Protein AF-0000000084544967 (afdb_homodimer)

Radius of gyration: 24.54 Å; Cα contacts (8 Å, |Δi|>4): 1211; chains: 2; bounding box: 59×68×52 Å

Organism: NCBI:txid1582439

InterPro domains:
  IPR004666 Ribosomal bS6 modification enzyme RimK/Lysine biosynthesis enzyme LysX [TIGR00768] (3-278)
  IPR011761 ATP-grasp fold [PS50975] (95-284)
  IPR011870 Lysine biosynthesis enzyme LysX [TIGR02144] (5-285)
  IPR013651 ATP-grasp fold, RimK-type [PF08443] (90-277)
  IPR013815 ATP-grasp fold, subdomain 1 [G3DSA:3.30.1490.20] (106-174)
  IPR016185 Pre-ATP-grasp domain superfamily [SSF52440] (3-90)
  IPR054562 LysX/ArgX, preATP-grasp domain [PF22626] (4-87)

Nearest PDB structures (foldseek):
  3vpd-assembly1_A-2  TM=9.657E-01  e=1.044E-31  Thermus thermophilus
  3vpd-assembly1_B-2  TM=9.665E-01  e=3.217E-30  Thermus thermophilus
  3vpc-assembly1_C  TM=9.449E-01  e=9.563E-28  Sulfurisphaera tokodaii
  1uc9-assembly1_A  TM=9.387E-01  e=1.014E-27  Thermus thermophilus
  1uc9-assembly1_B  TM=9.441E-01  e=1.921E-27  Thermus thermophilus

Foldseek 3Di:
DFEEEEEEQDDDPLSVLLQVLCVVVPYHYHYHHLVPDDDDLPDAPVVDCRTQEYEQFYPDLVSSLVVLVRCVSNVHHYAPHNLLSVQQQFLVSLVVLCVVLPQFAFDKDKDQALVVVLVVCVVVDDWWWKDQRGDDPCPPTDIDGDSVSSVVSRVVLVVVPDNSSRITIITHDFDAAQWKKKFKDAQLFTQFMWIFGHPPDPDRGPVPPDQTHTDDQDPVNRVSSSSSCVSSPHHIKIWIWTQGPPPGIHTNHIGRNDDCVRVCVPGPDNVSSSNSVSRVVVSVD/DFEEEEEEQDDDPLSVLLCVLCVVVPYHYHYHHLVPDDDDLPDAPVVDCRTQEYEQFYPDLVSSLVVLVRCVSNVHHYAPHNLLSVQQQFLVSLVVLCVVLPQFAFDKDKDQALVVVLVVCVVVDDWWWKDQRGDDPCPPTDIDGDSVSSVVLRVVLVVVPDNSSRITIITHDFDAAQWKKKFKDAQLFTQFMWIFGDPPDPDRGCVPPDQTHGDDQDPVNRVSSSSSCVSSPHHIKIWIWTQGPPPGIHTNHIGRNDDCVRGCVPGPDNVSSSNSVSRVVVSVD

Sequence (570 aa):
MSKVCIVFDRLRAEEKMLQKEASELGHDAVMLDAKITQVNTDSKKEDFDFGDVVLERCVSYFRGLHFTASLEFMDIPVLNKFDVASICGNKMFMTLLLKKNGVPTPKTYFSFTSDSAAENLEKVGYPLVIKPVIGSWGRGVMPIKDRDTMDAVSEIRDITDSPHDRIYYLQELVERPPRDIRVITIGDEPVAAMYRKSSGGFKTNIALGADPELCEITKEMEAMAAKASKAMGGGILGIDIMEDEKRGLVVHEVNNTVEFKGLSRVAQRNIPKEMVEFALNYVRKMSKVCIVFDRLRAEEKMLQKEASELGHDAVMLDAKITQVNTDSKKEDFDFGDVVLERCVSYFRGLHFTASLEFMDIPVLNKFDVASICGNKMFMTLLLKKNGVPTPKTYFSFTSDSAAENLEKVGYPLVIKPVIGSWGRGVMPIKDRDTMDAVSEIRDITDSPHDRIYYLQELVERPPRDIRVITIGDEPVAAMYRKSSGGFKTNIALGADPELCEITKEMEAMAAKASKAMGGGILGIDIMEDEKRGLVVHEVNNTVEFKGLSRVAQRNIPKEMVEFALNYVRK

Secondary structure (DSSP, 8-state):
--EEEEEESS--HHHHHHHHHHHHTT-EEEEEEGGG-EEETT--GGGS---SEEEE--SSHHHHHHHHHHHHHTT--EES-HHHHHHHTSHHHHHHHHHHTT-----EEEESSHHHHHHHHHHH-S-EEEE-SS-STTTT-EEE-SHHHHHHHHHHHHHH--GGGGSEEEEEPP---SEEEEEEEETTEEEEEEEEE-SSSS---GGG-PPPEE----HHHHHHHHHHHHHHT-SEEEEEEEEETTTEEEEEEEESS---HHHHTT-SS-HHHHHHHHHHHHHH-/--EEEEEESS--HHHHHHHHHHHHTT-EEEEEEGGG-EEETT--GGGS---SEEEE--SSHHHHHHHHHHHHHTT--EES-HHHHHHHTSHHHHHHHHHHTT-----EEEESSHHHHHHHHHHH-S-EEEE-SS-STTTT-EEE-SHHHHHHHHHHHHHH--GGGGSEEEEEPP---SEEEEEEEETTEEEEEEEEE-SSSS---GGG-PPPEE----HHHHHHHHHHHHHHT-SEEEEEEEEETTTEEEEEEEESS---HHHHTT-SS-HHHHHHHHHHHHHH-

pLDDT: mean 94.33, std 8.46, range [48.66, 98.94]

Structure (mmCIF, N/CA/C/O backbone):
data_AF-0000000084544967-model_v1
#
loop_
_entity.id
_entity.type
_entity.pdbx_description
1 polymer 'Lysine biosynthesis enzyme LysX'
#
loop_
_atom_site.group_PDB
_atom_site.id
_atom_site.type_symbol
_atom_site.label_atom_id
_atom_site.label_alt_id
_atom_site.label_comp_id
_atom_site.label_asym_id
_atom_site.label_entity_id
_atom_site.label_seq_id
_atom_site.pdbx_PDB_ins_code
_atom_site.Cartn_x
_atom_site.Cartn_y
_atom_site.Cartn_z
_atom_site.occupancy
_atom_site.B_iso_or_equiv
_atom_site.auth_seq_id
_atom_site.auth_comp_id
_atom_site.auth_asym_id
_atom_site.auth_atom_id
_atom_site.pdbx_PDB_model_num
ATOM 1 N N . MET A 1 1 ? -30.953 18.312 -3.35 1 85.62 1 MET A N 1
ATOM 2 C CA . MET A 1 1 ? -30.406 17.906 -2.061 1 85.62 1 MET A CA 1
ATOM 3 C C . MET A 1 1 ? -29.453 16.734 -2.23 1 85.62 1 MET A C 1
ATOM 5 O O . MET A 1 1 ? -29.812 15.703 -2.812 1 85.62 1 MET A O 1
ATOM 9 N N . SER A 1 2 ? -28.109 17.016 -1.85 1 93.25 2 SER A N 1
ATOM 10 C CA . SER A 1 2 ? -27.109 15.953 -1.965 1 93.25 2 SER A CA 1
ATOM 11 C C . SER A 1 2 ? -26.906 15.25 -0.629 1 93.25 2 SER A C 1
ATOM 13 O O . SER A 1 2 ? -27.391 15.711 0.405 1 93.25 2 SER A O 1
ATOM 15 N N . LYS A 1 3 ? -26.5 14.148 -0.665 1 96.5 3 LYS A N 1
ATOM 16 C CA . LYS A 1 3 ? -26.25 13.359 0.536 1 96.5 3 LYS A CA 1
ATOM 17 C C . LYS A 1 3 ? -24.766 13.031 0.67 1 96.5 3 LYS A C 1
ATOM 19 O O . LYS A 1 3 ? -24.156 12.477 -0.247 1 96.5 3 LYS A O 1
ATOM 24 N N . VAL A 1 4 ? -24.125 13.438 1.816 1 98.19 4 VAL A N 1
ATOM 25 C CA . VAL A 1 4 ? -22.719 13.164 2.115 1 98.19 4 VAL A CA 1
ATOM 26 C C . VAL A 1 4 ? -22.625 12.094 3.195 1 98.19 4 VAL A C 1
ATOM 28 O O . VAL A 1 4 ? -23.359 12.133 4.188 1 98.19 4 VAL A O 1
ATOM 31 N N . CYS A 1 5 ? -21.766 11.141 2.967 1 98.62 5 CYS A N 1
ATOM 32 C CA . CYS A 1 5 ? -21.531 10.109 3.971 1 98.62 5 CYS A CA 1
ATOM 33 C C . CYS A 1 5 ? -20.172 10.305 4.637 1 98.62 5 CYS A C 1
ATOM 35 O O . CYS A 1 5 ? -19.156 10.445 3.957 1 98.62 5 CYS A O 1
ATOM 37 N N . ILE A 1 6 ? -20.172 10.383 5.91 1 98.81 6 ILE A N 1
ATOM 38 C CA . ILE A 1 6 ? -18.938 10.461 6.699 1 98.81 6 ILE A CA 1
ATOM 39 C C . ILE A 1 6 ? -18.625 9.086 7.277 1 98.81 6 ILE A C 1
ATOM 41 O O . ILE A 1 6 ? -19.344 8.586 8.141 1 98.81 6 ILE A O 1
ATOM 45 N N . VAL A 1 7 ? -17.578 8.477 6.77 1 98.75 7 VAL A N 1
ATOM 46 C CA . VAL A 1 7 ? -17.156 7.164 7.246 1 98.75 7 VAL A CA 1
ATOM 47 C C . VAL A 1 7 ? -16.078 7.324 8.32 1 98.75 7 VAL A C 1
ATOM 49 O O . VAL A 1 7 ? -15.062 7.984 8.102 1 98.75 7 VAL A O 1
ATOM 52 N N . PHE A 1 8 ? -16.328 6.75 9.453 1 98.5 8 PHE A N 1
ATOM 53 C CA . PHE A 1 8 ? -15.422 6.891 10.586 1 98.5 8 PHE A CA 1
ATOM 54 C C . PHE A 1 8 ? -15.18 5.543 11.258 1 98.5 8 PHE A C 1
ATOM 56 O O . PHE A 1 8 ? -15.852 4.559 10.945 1 98.5 8 PHE A O 1
ATOM 63 N N . ASP A 1 9 ? -14.125 5.395 12.086 1 97.44 9 ASP A N 1
ATOM 64 C CA . ASP A 1 9 ? -13.977 4.242 12.969 1 97.44 9 ASP A CA 1
ATOM 65 C C . ASP A 1 9 ? -13.883 4.68 14.43 1 97.44 9 ASP A C 1
ATOM 67 O O . ASP A 1 9 ? -13.891 3.844 15.336 1 97.44 9 ASP A O 1
ATOM 71 N N . ARG A 1 10 ? -13.727 5.949 14.586 1 96.44 10 ARG A N 1
ATOM 72 C CA . ARG A 1 10 ? -13.852 6.648 15.859 1 96.44 10 ARG A CA 1
ATOM 73 C C . ARG A 1 10 ? -14.547 7.992 15.672 1 96.44 10 ARG A C 1
ATOM 75 O O . ARG A 1 10 ? -14.062 8.852 14.938 1 96.44 10 ARG A O 1
ATOM 82 N N . LEU A 1 11 ? -15.609 8.125 16.312 1 97 11 LEU A N 1
ATOM 83 C CA . LEU A 1 11 ? -16.359 9.367 16.156 1 97 11 LEU A CA 1
ATOM 84 C C . LEU A 1 11 ? -15.734 10.477 17 1 97 11 LEU A C 1
ATOM 86 O O . LEU A 1 11 ? -15.805 10.438 18.234 1 97 11 LEU A O 1
ATOM 90 N N . ARG A 1 12 ? -15.188 11.469 16.391 1 96.38 12 ARG A N 1
ATOM 91 C CA . ARG A 1 12 ? -14.555 12.617 17.031 1 96.38 12 ARG A CA 1
ATOM 92 C C . ARG A 1 12 ? -15.344 13.898 16.766 1 96.38 12 ARG A C 1
ATOM 94 O O . ARG A 1 12 ? -16.359 13.867 16.062 1 96.38 12 ARG A O 1
ATOM 101 N N . ALA A 1 13 ? -14.875 14.945 17.359 1 96.69 13 ALA A N 1
ATOM 102 C CA . ALA A 1 13 ? -15.492 16.25 17.156 1 96.69 13 ALA A CA 1
ATOM 103 C C . ALA A 1 13 ? -15.469 16.656 15.688 1 96.69 13 ALA A C 1
ATOM 105 O O . ALA A 1 13 ? -16.406 17.281 15.195 1 96.69 13 ALA A O 1
ATOM 106 N N . GLU A 1 14 ? -14.492 16.234 14.992 1 97.81 14 GLU A N 1
ATOM 107 C CA . GLU A 1 14 ? -14.312 16.609 13.586 1 97.81 14 GLU A CA 1
ATOM 108 C C . GLU A 1 14 ? -15.422 16.016 12.719 1 97.81 14 GLU A C 1
ATOM 110 O O . GLU A 1 14 ? -15.992 16.719 11.875 1 97.81 14 GLU A O 1
ATOM 115 N N . GLU A 1 15 ? -15.711 14.781 12.922 1 98.44 15 GLU A N 1
ATOM 116 C CA . GLU A 1 15 ? -16.766 14.141 12.133 1 98.44 15 GLU A CA 1
ATOM 117 C C . GLU A 1 15 ? -18.125 14.758 12.438 1 98.44 15 GLU A C 1
ATOM 119 O O . GLU A 1 15 ? -18.953 14.898 11.539 1 98.44 15 GLU A O 1
ATOM 124 N N . LYS A 1 16 ? -18.312 15.141 13.711 1 98.31 16 LYS A N 1
ATOM 125 C CA . LYS A 1 16 ? -19.562 15.812 14.086 1 98.31 16 LYS A CA 1
ATOM 126 C C . LYS A 1 16 ? -19.656 17.188 13.43 1 98.31 16 LYS A C 1
ATOM 128 O O . LYS A 1 16 ? -20.75 17.609 13.023 1 98.31 16 LYS A O 1
ATOM 133 N N . MET A 1 17 ? -18.578 17.875 13.344 1 98.5 17 MET A N 1
ATOM 134 C CA . MET A 1 17 ? -18.547 19.172 12.672 1 98.5 17 MET A CA 1
ATOM 135 C C . MET A 1 17 ? -18.922 19.031 11.203 1 98.5 17 MET A C 1
ATOM 137 O O . MET A 1 17 ? -19.656 19.859 10.664 1 98.5 17 MET A O 1
ATOM 141 N N . LEU A 1 18 ? -18.406 18.016 10.555 1 98.75 18 LEU A N 1
ATOM 142 C CA . LEU A 1 18 ? -18.703 17.766 9.148 1 98.75 18 LEU A CA 1
ATOM 143 C C . LEU A 1 18 ? -20.188 17.484 8.961 1 98.75 18 LEU A C 1
ATOM 145 O O . LEU A 1 18 ? -20.812 18.016 8.039 1 98.75 18 LEU A O 1
ATOM 149 N N . GLN A 1 19 ? -20.719 16.656 9.828 1 98.56 19 GLN A N 1
ATOM 150 C CA . GLN A 1 19 ? -22.141 16.344 9.781 1 98.56 19 GLN A CA 1
ATOM 151 C C . GLN A 1 19 ? -22.984 17.609 9.938 1 98.56 19 GLN A C 1
ATOM 153 O O . GLN A 1 19 ? -23.922 17.844 9.172 1 98.56 19 GLN A O 1
ATOM 158 N N . LYS A 1 20 ? -22.672 18.391 10.906 1 98.25 20 LYS A N 1
ATOM 159 C CA . LYS A 1 20 ? -23.391 19.625 11.18 1 98.25 20 LYS A CA 1
ATOM 160 C C . LYS A 1 20 ? -23.344 20.578 9.984 1 98.25 20 LYS A C 1
ATOM 162 O O . LYS A 1 20 ? -24.375 21.125 9.594 1 98.25 20 LYS A O 1
ATOM 167 N N . GLU A 1 21 ? -22.156 20.766 9.398 1 98.31 21 GLU A N 1
ATOM 168 C CA . GLU A 1 21 ? -22 21.672 8.281 1 98.31 21 GLU A CA 1
ATOM 169 C C . GLU A 1 21 ? -22.781 21.188 7.059 1 98.31 21 GLU A C 1
ATOM 171 O O . GLU A 1 21 ? -23.328 22 6.305 1 98.31 21 GLU A O 1
ATOM 176 N N . ALA A 1 22 ? -22.797 19.891 6.859 1 98.25 22 ALA A N 1
ATOM 177 C CA . ALA A 1 22 ? -23.594 19.344 5.758 1 98.25 22 ALA A CA 1
ATOM 178 C C . ALA A 1 22 ? -25.062 19.703 5.918 1 98.25 22 ALA A C 1
ATOM 180 O O . ALA A 1 22 ? -25.703 20.172 4.969 1 98.25 22 ALA A O 1
ATOM 181 N N . SER A 1 23 ? -25.562 19.547 7.121 1 97.25 23 SER A N 1
ATOM 182 C CA . SER A 1 23 ? -26.969 19.875 7.418 1 97.25 23 SER A CA 1
ATOM 183 C C . SER A 1 23 ? -27.234 21.359 7.254 1 97.25 23 SER A C 1
ATOM 185 O O . SER A 1 23 ? -28.25 21.75 6.676 1 97.25 23 SER A O 1
ATOM 187 N N . GLU A 1 24 ? -26.375 22.141 7.715 1 97.56 24 GLU A N 1
ATOM 188 C CA . GLU A 1 24 ? -26.531 23.594 7.641 1 97.56 24 GLU A CA 1
ATOM 189 C C . GLU A 1 24 ? -26.547 24.078 6.191 1 97.56 24 GLU A C 1
ATOM 191 O O . GLU A 1 24 ? -27.203 25.062 5.863 1 97.56 24 GLU A O 1
ATOM 196 N N . LEU A 1 25 ? -25.859 23.391 5.344 1 97.31 25 LEU A N 1
ATOM 197 C CA . LEU A 1 25 ? -25.812 23.719 3.922 1 97.31 25 LEU A CA 1
ATOM 198 C C . LEU A 1 25 ? -27.047 23.172 3.199 1 97.31 25 LEU A C 1
ATOM 200 O O . LEU A 1 25 ? -27.188 23.359 1.989 1 97.31 25 LEU A O 1
ATOM 204 N N . GLY A 1 26 ? -27.891 22.422 3.971 1 96.88 26 GLY A N 1
ATOM 205 C CA . GLY A 1 26 ? -29.141 21.938 3.412 1 96.88 26 GLY A CA 1
ATOM 206 C C . GLY A 1 26 ? -29 20.562 2.785 1 96.88 26 GLY A C 1
ATOM 207 O O . GLY A 1 26 ? -29.828 20.172 1.96 1 96.88 26 GLY A O 1
ATOM 208 N N . HIS A 1 27 ? -27.969 19.875 3.119 1 97.56 27 HIS A N 1
ATOM 209 C CA . HIS A 1 27 ? -27.75 18.531 2.572 1 97.56 27 HIS A CA 1
ATOM 210 C C . HIS A 1 27 ? -27.969 17.469 3.637 1 97.56 27 HIS A C 1
ATOM 212 O O . HIS A 1 27 ? -27.984 17.766 4.832 1 97.56 27 HIS A O 1
ATOM 218 N N . ASP A 1 28 ? -28.203 16.266 3.184 1 96.69 28 ASP A N 1
ATOM 219 C CA . ASP A 1 28 ? -28.266 15.133 4.102 1 96.69 28 ASP A CA 1
ATOM 220 C C . ASP A 1 28 ? -26.875 14.602 4.434 1 96.69 28 ASP A C 1
ATOM 222 O O . ASP A 1 28 ? -25.984 14.633 3.59 1 96.69 28 ASP A O 1
ATOM 226 N N . ALA A 1 29 ? -26.719 14.234 5.648 1 97.06 29 ALA A N 1
ATOM 227 C CA . ALA A 1 29 ? -25.469 13.625 6.09 1 97.06 29 ALA A CA 1
ATOM 228 C C . ALA A 1 29 ? -25.719 12.266 6.742 1 97.06 29 ALA A C 1
ATOM 230 O O . ALA A 1 29 ? -26.656 12.117 7.527 1 97.06 29 ALA A O 1
ATOM 231 N N . VAL A 1 30 ? -24.938 11.312 6.379 1 96.81 30 VAL A N 1
ATOM 232 C CA . VAL A 1 30 ? -24.984 9.984 6.984 1 96.81 30 VAL A CA 1
ATOM 233 C C . VAL A 1 30 ? -23.672 9.688 7.684 1 96.81 30 VAL A C 1
ATOM 235 O O . VAL A 1 30 ? -22.594 9.992 7.156 1 96.81 30 VAL A O 1
ATOM 238 N N . MET A 1 31 ? -23.781 9.227 8.906 1 98.19 31 MET A N 1
ATOM 239 C CA . MET A 1 31 ? -22.625 8.758 9.641 1 98.19 31 MET A CA 1
ATOM 240 C C . MET A 1 31 ? -22.5 7.238 9.555 1 98.19 31 MET A C 1
ATOM 242 O O . MET A 1 31 ? -23.422 6.516 9.938 1 98.19 31 MET A O 1
ATOM 246 N N . LEU A 1 32 ? -21.438 6.742 9.039 1 98.19 32 LEU A N 1
ATOM 247 C CA . LEU A 1 32 ? -21.281 5.301 8.859 1 98.19 32 LEU A CA 1
ATOM 248 C C . LEU A 1 32 ? -20.016 4.805 9.57 1 98.19 32 LEU A C 1
ATOM 250 O O . LEU A 1 32 ? -18.922 5.324 9.344 1 98.19 32 LEU A O 1
ATOM 254 N N . ASP A 1 33 ? -20.156 3.828 10.445 1 98.25 33 ASP A N 1
ATOM 255 C CA . ASP A 1 33 ? -19.047 3.215 11.172 1 98.25 33 ASP A CA 1
ATOM 256 C C . ASP A 1 33 ? -18.391 2.098 10.359 1 98.25 33 ASP A C 1
ATOM 258 O O . ASP A 1 33 ? -19.016 1.051 10.141 1 98.25 33 ASP A O 1
ATOM 262 N N . ALA A 1 34 ? -17.188 2.309 9.969 1 97.75 34 ALA A N 1
ATOM 263 C CA . ALA A 1 34 ? -16.453 1.324 9.164 1 97.75 34 ALA A CA 1
ATOM 264 C C . ALA A 1 34 ? -16.281 0.014 9.93 1 97.75 34 ALA A C 1
ATOM 266 O O . ALA A 1 34 ? -16.203 -1.058 9.328 1 97.75 34 ALA A O 1
ATOM 267 N N . LYS A 1 35 ? -16.25 0.059 11.234 1 96.88 35 LYS A N 1
ATOM 268 C CA . LYS A 1 35 ? -15.945 -1.091 12.078 1 96.88 35 LYS A CA 1
ATOM 269 C C . LYS A 1 35 ? -17.062 -2.133 12.016 1 96.88 35 LYS A C 1
ATOM 271 O O . LYS A 1 35 ? -16.828 -3.316 12.266 1 96.88 35 LYS A O 1
ATOM 276 N N . ILE A 1 36 ? -18.25 -1.681 11.648 1 96.31 36 ILE A N 1
ATOM 277 C CA . ILE A 1 36 ? -19.359 -2.629 11.68 1 96.31 36 ILE A CA 1
ATOM 278 C C . ILE A 1 36 ? -19.891 -2.848 10.266 1 96.31 36 ILE A C 1
ATOM 280 O O . ILE A 1 36 ? -20.891 -3.541 10.07 1 96.31 36 ILE A O 1
ATOM 284 N N . THR A 1 37 ? -19.281 -2.213 9.297 1 96.38 37 THR A N 1
ATOM 285 C CA . THR A 1 37 ? -19.672 -2.377 7.902 1 96.38 37 THR A CA 1
ATOM 286 C C . THR A 1 37 ? -19 -3.602 7.293 1 96.38 37 THR A C 1
ATOM 288 O O . THR A 1 37 ? -17.812 -3.842 7.52 1 96.38 37 THR A O 1
ATOM 291 N N . GLN A 1 38 ? -19.75 -4.344 6.574 1 96.38 38 GLN A N 1
ATOM 292 C CA . GLN A 1 38 ? -19.25 -5.547 5.918 1 96.38 38 GLN A CA 1
ATOM 293 C C . GLN A 1 38 ? -19.422 -5.465 4.406 1 96.38 38 GLN A C 1
ATOM 295 O O . GLN A 1 38 ? -20.5 -5.105 3.922 1 96.38 38 GLN A O 1
ATOM 300 N N . VAL A 1 39 ? -18.391 -5.73 3.686 1 98 39 VAL A N 1
ATOM 301 C CA . VAL A 1 39 ? -18.406 -5.723 2.229 1 98 39 VAL A CA 1
ATOM 302 C C . VAL A 1 39 ? -17.984 -7.09 1.697 1 98 39 VAL A C 1
ATOM 304 O O . VAL A 1 39 ? -17.25 -7.824 2.375 1 98 39 VAL A O 1
ATOM 307 N N . ASN A 1 40 ? -18.484 -7.535 0.608 1 98.56 40 ASN A N 1
ATOM 308 C CA . ASN A 1 40 ? -18.016 -8.75 -0.06 1 98.56 40 ASN A CA 1
ATOM 309 C C . ASN A 1 40 ? -17.875 -8.539 -1.564 1 98.56 40 ASN A C 1
ATOM 311 O O . ASN A 1 40 ? -18.141 -7.445 -2.072 1 98.56 40 ASN A O 1
ATOM 315 N N . THR A 1 41 ? -17.469 -9.508 -2.336 1 98.69 41 THR A N 1
ATOM 316 C CA . THR A 1 41 ? -17.125 -9.375 -3.748 1 98.69 41 THR A CA 1
ATOM 317 C C . THR A 1 41 ? -18.391 -9.273 -4.602 1 98.69 41 THR A C 1
ATOM 319 O O . THR A 1 41 ? -18.312 -9.023 -5.805 1 98.69 41 THR A O 1
ATOM 322 N N . ASP A 1 42 ? -19.547 -9.383 -4.004 1 98.25 42 ASP A N 1
ATOM 323 C CA . ASP A 1 42 ? -20.797 -9.211 -4.734 1 98.25 42 ASP A CA 1
ATOM 324 C C . ASP A 1 42 ? -21.484 -7.895 -4.355 1 98.25 42 ASP A C 1
ATOM 326 O O . ASP A 1 42 ? -22.516 -7.539 -4.922 1 98.25 42 ASP A O 1
ATOM 330 N N . SER A 1 43 ? -20.922 -7.184 -3.422 1 98.38 43 SER A N 1
ATOM 331 C CA . SER A 1 43 ? -21.516 -5.941 -2.943 1 98.38 43 SER A CA 1
ATOM 332 C C . SER A 1 43 ? -21.594 -4.902 -4.059 1 98.38 43 SER A C 1
ATOM 334 O O . SER A 1 43 ? -20.688 -4.789 -4.879 1 98.38 43 SER A O 1
ATOM 336 N N . LYS A 1 44 ? -22.672 -4.172 -4.023 1 97.88 44 LYS A N 1
ATOM 337 C CA . LYS A 1 44 ? -22.922 -3.068 -4.945 1 97.88 44 LYS A CA 1
ATOM 338 C C . LYS A 1 44 ? -23.266 -1.784 -4.188 1 97.88 44 LYS A C 1
ATOM 340 O O . LYS A 1 44 ? -23.578 -1.824 -2.998 1 97.88 44 LYS A O 1
ATOM 345 N N . LYS A 1 45 ? -23.172 -0.711 -4.891 1 96.69 45 LYS A N 1
ATOM 346 C CA . LYS A 1 45 ? -23.406 0.603 -4.301 1 96.69 45 LYS A CA 1
ATOM 347 C C . LYS A 1 45 ? -24.781 0.679 -3.656 1 96.69 45 LYS A C 1
ATOM 349 O O . LYS A 1 45 ? -24.953 1.316 -2.615 1 96.69 45 LYS A O 1
ATOM 354 N N . GLU A 1 46 ? -25.719 -0.026 -4.203 1 96.88 46 GLU A N 1
ATOM 355 C CA . GLU A 1 46 ? -27.109 0.059 -3.762 1 96.88 46 GLU A CA 1
ATOM 356 C C . GLU 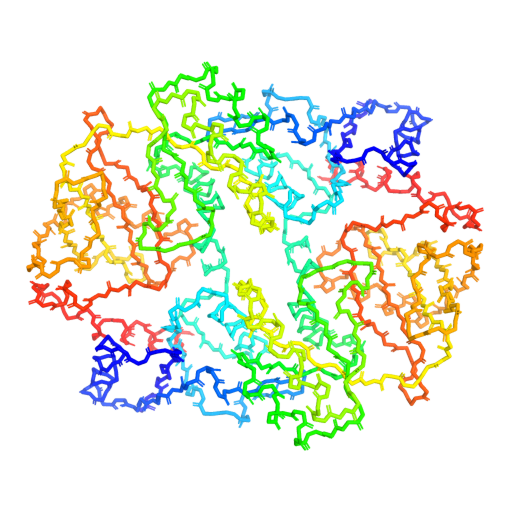A 1 46 ? -27.312 -0.705 -2.457 1 96.88 46 GLU A C 1
ATOM 358 O O . GLU A 1 46 ? -28.344 -0.538 -1.795 1 96.88 46 GLU A O 1
ATOM 363 N N . ASP A 1 47 ? -26.359 -1.491 -2.145 1 96.94 47 ASP A N 1
ATOM 364 C CA . ASP A 1 47 ? -26.5 -2.316 -0.947 1 96.94 47 ASP A CA 1
ATOM 365 C C . ASP A 1 47 ? -26.281 -1.487 0.317 1 96.94 47 ASP A C 1
ATOM 367 O O . ASP A 1 47 ? -26.578 -1.94 1.422 1 96.94 47 ASP A O 1
ATOM 371 N N . PHE A 1 48 ? -25.734 -0.226 0.198 1 96.62 48 PHE A N 1
ATOM 372 C CA . PHE A 1 48 ? -25.375 0.629 1.322 1 96.62 48 PHE A CA 1
ATOM 373 C C . PHE A 1 48 ? -25.922 2.041 1.124 1 96.62 48 PHE A C 1
ATOM 375 O O . PHE A 1 48 ? -26.328 2.406 0.018 1 96.62 48 PHE A O 1
ATOM 382 N N . ASP A 1 49 ? -26 2.74 2.188 1 96.31 49 ASP A N 1
ATOM 383 C CA . ASP A 1 49 ? -26.344 4.156 2.104 1 96.31 49 ASP A CA 1
ATOM 384 C C . ASP A 1 49 ? -25.094 5.031 2.201 1 96.31 49 ASP A C 1
ATOM 386 O O . ASP A 1 49 ? -24.906 5.754 3.184 1 96.31 49 ASP A O 1
ATOM 390 N N . PHE A 1 50 ? -24.297 5.066 1.146 1 97.31 50 PHE A N 1
ATOM 391 C CA . PHE A 1 50 ? -23.047 5.82 1.132 1 97.31 50 PHE A CA 1
ATOM 392 C C . PHE A 1 50 ? -23.266 7.223 0.581 1 97.31 50 PHE A C 1
ATOM 394 O O . PHE A 1 50 ? -22.328 8.023 0.511 1 97.31 50 PHE A O 1
ATOM 401 N N . GLY A 1 51 ? -24.531 7.539 0.219 1 96.38 51 GLY A N 1
ATOM 402 C CA . GLY A 1 51 ? -24.812 8.859 -0.321 1 96.38 51 GLY A CA 1
ATOM 403 C C . GLY A 1 51 ? -24.141 9.117 -1.656 1 96.38 51 GLY A C 1
ATOM 404 O O . GLY A 1 51 ? -23.922 8.188 -2.438 1 96.38 51 GLY A O 1
ATOM 405 N N . ASP A 1 52 ? -23.984 10.391 -1.996 1 97.25 52 ASP A N 1
ATOM 406 C CA . ASP A 1 52 ? -23.438 10.797 -3.287 1 97.25 52 ASP A CA 1
ATOM 407 C C . ASP A 1 52 ? -21.906 10.805 -3.26 1 97.25 52 ASP A C 1
ATOM 409 O O . ASP A 1 52 ? -21.266 10.633 -4.297 1 97.25 52 ASP A O 1
ATOM 413 N N . VAL A 1 53 ? -21.391 11.062 -2.074 1 98.38 53 VAL A N 1
ATOM 414 C CA . VAL A 1 53 ? -19.953 11.133 -1.898 1 98.38 53 VAL A CA 1
ATOM 415 C C . VAL A 1 53 ? -19.578 10.766 -0.461 1 98.38 53 VAL A C 1
ATOM 417 O O . VAL A 1 53 ? -20.328 11.062 0.471 1 98.38 53 VAL A O 1
ATOM 420 N N . VAL A 1 54 ? -18.453 10.125 -0.354 1 98.75 54 VAL A N 1
ATOM 421 C CA . VAL A 1 54 ? -17.984 9.719 0.967 1 98.75 54 VAL A CA 1
ATOM 422 C C . VAL A 1 54 ? -16.781 10.562 1.372 1 98.75 54 VAL A C 1
ATOM 424 O O . VAL A 1 54 ? -15.867 10.773 0.575 1 98.75 54 VAL A O 1
ATOM 427 N N . LEU A 1 55 ? -16.797 11.117 2.539 1 98.81 55 LEU A N 1
ATOM 428 C CA . LEU A 1 55 ? -15.609 11.617 3.23 1 98.81 55 LEU A CA 1
ATOM 429 C C . LEU A 1 55 ? -15.031 10.562 4.16 1 98.81 55 LEU A C 1
ATOM 431 O O . LEU A 1 55 ? -15.648 10.203 5.164 1 98.81 55 LEU A O 1
ATOM 435 N N . GLU A 1 56 ? -13.938 10.031 3.781 1 98.75 56 GLU A N 1
ATOM 436 C CA . GLU A 1 56 ? -13.266 9 4.57 1 98.75 56 GLU A CA 1
ATOM 437 C C . GLU A 1 56 ? -12.508 9.609 5.742 1 98.75 56 GLU A C 1
ATOM 439 O O . GLU A 1 56 ? -11.594 10.414 5.543 1 98.75 56 GLU A O 1
ATOM 444 N N . ARG A 1 57 ? -12.867 9.195 6.938 1 98.69 57 ARG A N 1
ATOM 445 C CA . ARG A 1 57 ? -12.352 9.867 8.125 1 98.69 57 ARG A CA 1
ATOM 446 C C . ARG A 1 57 ? -11.844 8.852 9.148 1 98.69 57 ARG A C 1
ATOM 448 O O . ARG A 1 57 ? -11.688 9.18 10.328 1 98.69 57 ARG A O 1
ATOM 455 N N . CYS A 1 58 ? -11.594 7.621 8.742 1 97.56 58 CYS A N 1
ATOM 456 C CA . CYS A 1 58 ? -11.094 6.629 9.68 1 97.56 58 CYS A CA 1
ATOM 457 C C . CYS A 1 58 ? -9.758 7.07 10.281 1 97.56 58 CYS A C 1
ATOM 459 O O . CYS A 1 58 ? -8.875 7.539 9.555 1 97.56 58 CYS A O 1
ATOM 461 N N . VAL A 1 59 ? -9.633 6.855 11.539 1 95.31 59 VAL A N 1
ATOM 462 C CA . VAL A 1 59 ? -8.391 7.164 12.25 1 95.31 59 VAL A CA 1
ATOM 463 C C . VAL A 1 59 ? -7.332 6.117 11.914 1 95.31 59 VAL A C 1
ATOM 465 O O . VAL A 1 59 ? -6.168 6.457 11.688 1 95.31 59 VAL A O 1
ATOM 468 N N . SER A 1 60 ? -7.703 4.879 11.898 1 94.5 60 SER A N 1
ATOM 469 C CA . SER A 1 60 ? -6.797 3.805 11.508 1 94.5 60 SER A CA 1
ATOM 470 C C . SER A 1 60 ? -6.418 3.904 10.039 1 94.5 60 SER A C 1
ATOM 472 O O . SER A 1 60 ? -7.281 3.816 9.164 1 94.5 60 SER A O 1
ATOM 474 N N . TYR A 1 61 ? -5.191 3.99 9.773 1 94.88 61 TYR A N 1
ATOM 475 C CA . TYR A 1 61 ? -4.707 4.07 8.398 1 94.88 61 TYR A CA 1
ATOM 476 C C . TYR A 1 61 ? -5.109 2.836 7.605 1 94.88 61 TYR A C 1
ATOM 478 O O . TYR A 1 61 ? -5.641 2.951 6.5 1 94.88 61 TYR A O 1
ATOM 486 N N . PHE A 1 62 ? -4.867 1.688 8.156 1 95.31 62 PHE A N 1
ATOM 487 C CA . PHE A 1 62 ? -5.102 0.45 7.426 1 95.31 62 PHE A CA 1
ATOM 488 C C . PHE A 1 62 ? -6.594 0.22 7.215 1 95.31 62 PHE A C 1
ATOM 490 O O . PHE A 1 62 ? -7.023 -0.152 6.121 1 95.31 62 PHE A O 1
ATOM 497 N N . ARG A 1 63 ? -7.391 0.464 8.242 1 96.31 63 ARG A N 1
ATOM 498 C CA . ARG A 1 63 ? -8.836 0.333 8.078 1 96.31 63 ARG A CA 1
ATOM 499 C C . ARG A 1 63 ? -9.352 1.304 7.02 1 96.31 63 ARG A C 1
ATOM 501 O O . ARG A 1 63 ? -10.141 0.921 6.148 1 96.31 63 ARG A O 1
ATOM 508 N N . GLY A 1 64 ? -8.852 2.512 7.141 1 97.38 64 GLY A N 1
ATOM 509 C CA . GLY A 1 64 ? -9.266 3.51 6.168 1 97.38 64 GLY A CA 1
ATOM 510 C C . GLY A 1 64 ? -8.891 3.152 4.742 1 97.38 64 GLY A C 1
ATOM 511 O O . GLY A 1 64 ? -9.695 3.289 3.826 1 97.38 64 GLY A O 1
ATOM 512 N N . LEU A 1 65 ? -7.676 2.68 4.57 1 98.12 65 LEU A N 1
ATOM 513 C CA . LEU A 1 65 ? -7.176 2.338 3.246 1 98.12 65 LEU A CA 1
ATOM 514 C C . LEU A 1 65 ? -7.98 1.196 2.637 1 98.12 65 LEU A C 1
ATOM 516 O O . LEU A 1 65 ? -8.422 1.288 1.489 1 98.12 65 LEU A O 1
ATOM 520 N N . HIS A 1 66 ? -8.195 0.182 3.383 1 98.44 66 HIS A N 1
ATOM 521 C CA . HIS A 1 66 ? -8.891 -0.994 2.875 1 98.44 66 HIS A CA 1
ATOM 522 C C . HIS A 1 66 ? -10.375 -0.707 2.664 1 98.44 66 HIS A C 1
ATOM 524 O O . HIS A 1 66 ? -10.977 -1.207 1.713 1 98.44 66 HIS A O 1
ATOM 530 N N . PHE A 1 67 ? -10.945 0.086 3.549 1 98.56 67 PHE A N 1
ATOM 531 C CA . PHE A 1 67 ? -12.328 0.495 3.359 1 98.56 67 PHE A CA 1
ATOM 532 C C . PHE A 1 67 ? -12.477 1.331 2.094 1 98.56 67 PHE A C 1
ATOM 534 O O . PHE A 1 67 ? -13.43 1.151 1.334 1 98.56 67 PHE A O 1
ATOM 541 N N . THR A 1 68 ? -11.539 2.215 1.873 1 98.75 68 THR A N 1
ATOM 542 C CA . THR A 1 68 ? -11.562 3.035 0.667 1 98.75 68 THR A CA 1
ATOM 543 C C . THR A 1 68 ? -11.484 2.162 -0.583 1 98.75 68 THR A C 1
ATOM 545 O O . THR A 1 68 ? -12.172 2.424 -1.57 1 98.75 68 THR A O 1
ATOM 548 N N . ALA A 1 69 ? -10.68 1.133 -0.541 1 98.75 69 ALA A N 1
ATOM 549 C CA . ALA A 1 69 ? -10.617 0.189 -1.654 1 98.75 69 ALA A CA 1
ATOM 550 C C . ALA A 1 69 ? -11.984 -0.429 -1.931 1 98.75 69 ALA A C 1
ATOM 552 O O . ALA A 1 69 ? -12.375 -0.586 -3.088 1 98.75 69 ALA A O 1
ATOM 553 N N . SER A 1 70 ? -12.719 -0.743 -0.915 1 98.62 70 SER A N 1
ATOM 554 C CA . SER A 1 70 ? -14.062 -1.298 -1.047 1 98.62 70 SER A CA 1
ATOM 555 C C . SER A 1 70 ? -15.008 -0.306 -1.718 1 98.62 70 SER A C 1
ATOM 557 O O . SER A 1 70 ? -15.812 -0.686 -2.574 1 98.62 70 SER A O 1
ATOM 559 N N . LEU A 1 71 ? -14.898 0.917 -1.273 1 98.81 71 LEU A N 1
ATOM 560 C CA . LEU A 1 71 ? -15.758 1.951 -1.833 1 98.81 71 LEU A CA 1
ATOM 561 C C . LEU A 1 71 ? -15.508 2.119 -3.328 1 98.81 71 LEU A C 1
ATOM 563 O O . LEU A 1 71 ? -16.453 2.154 -4.121 1 98.81 71 LEU A O 1
ATOM 567 N N . GLU A 1 72 ? -14.25 2.197 -3.672 1 98.69 72 GLU A N 1
ATOM 568 C CA . GLU A 1 72 ? -13.922 2.375 -5.082 1 98.69 72 GLU A CA 1
ATOM 569 C C . GLU A 1 72 ? -14.32 1.15 -5.902 1 98.69 72 GLU A C 1
ATOM 571 O O . GLU A 1 72 ? -14.758 1.278 -7.047 1 98.69 72 GLU A O 1
ATOM 576 N N . PHE A 1 73 ? -14.203 -0.018 -5.336 1 98.62 73 PHE A N 1
ATOM 577 C CA . PHE A 1 73 ? -14.664 -1.249 -5.965 1 98.62 73 PHE A CA 1
ATOM 578 C C . PHE A 1 73 ? -16.141 -1.156 -6.328 1 98.62 73 PHE A C 1
ATOM 580 O O . PHE A 1 73 ? -16.547 -1.576 -7.41 1 98.62 73 PHE A O 1
ATOM 587 N N . MET A 1 74 ? -16.906 -0.542 -5.473 1 98.44 74 MET A N 1
ATOM 588 C CA . MET A 1 74 ? -18.344 -0.426 -5.664 1 98.44 74 MET A CA 1
ATOM 589 C C . MET A 1 74 ? -18.688 0.838 -6.441 1 98.44 74 MET A C 1
ATOM 591 O O . MET A 1 74 ? -19.859 1.224 -6.52 1 98.44 74 MET A O 1
ATOM 595 N N . ASP A 1 75 ? -17.688 1.606 -6.957 1 97.75 75 ASP A N 1
ATOM 596 C CA . ASP A 1 75 ? -17.828 2.818 -7.754 1 97.75 75 ASP A CA 1
ATOM 597 C C . ASP A 1 75 ? -18.438 3.949 -6.93 1 97.75 75 ASP A C 1
ATOM 599 O O . ASP A 1 75 ? -19.234 4.746 -7.445 1 97.75 75 ASP A O 1
ATOM 603 N N . ILE A 1 76 ? -18.156 3.977 -5.699 1 98 76 ILE A N 1
ATOM 604 C CA . ILE A 1 76 ? -18.609 5.039 -4.809 1 98 76 ILE A CA 1
ATOM 605 C C . ILE A 1 76 ? -17.547 6.137 -4.73 1 98 76 ILE A C 1
ATOM 607 O O . ILE A 1 76 ? -16.406 5.871 -4.367 1 98 76 ILE A O 1
ATOM 611 N N . PRO A 1 77 ? -17.938 7.379 -5.082 1 98.12 77 PRO A N 1
ATOM 612 C CA . PRO A 1 77 ? -16.953 8.469 -4.957 1 98.12 77 PRO A CA 1
ATOM 613 C C . PRO A 1 77 ? -16.5 8.688 -3.518 1 98.12 77 PRO A C 1
ATOM 615 O O . PRO A 1 77 ? -17.328 8.719 -2.604 1 98.12 77 PRO A O 1
ATOM 618 N N . VAL A 1 78 ? -15.234 8.828 -3.355 1 98.69 78 VAL A N 1
ATOM 619 C CA . VAL A 1 78 ? -14.695 8.953 -2.006 1 98.69 78 VAL A CA 1
ATOM 620 C C . VAL A 1 78 ? -13.539 9.953 -2 1 98.69 78 VAL A C 1
ATOM 622 O O . VAL A 1 78 ? -12.766 10.023 -2.955 1 98.69 78 VAL A O 1
ATOM 625 N N . LEU A 1 79 ? -13.461 10.703 -0.917 1 98.56 79 LEU A N 1
ATOM 626 C CA . LEU A 1 79 ? -12.352 11.602 -0.63 1 98.56 79 LEU A CA 1
ATOM 627 C C . LEU A 1 79 ? -11.734 11.289 0.729 1 98.56 79 LEU A C 1
ATOM 629 O O . LEU A 1 79 ? -12.445 11.242 1.738 1 98.56 79 LEU A O 1
ATOM 633 N N . ASN A 1 80 ? -10.484 11.172 0.73 1 98.5 80 ASN A N 1
ATOM 634 C CA . ASN A 1 80 ? -9.516 11.117 -0.36 1 98.5 80 ASN A CA 1
ATOM 635 C C . ASN A 1 80 ? -9.547 9.766 -1.071 1 98.5 80 ASN A C 1
ATOM 637 O O . ASN A 1 80 ? -9.984 8.766 -0.496 1 98.5 80 ASN A O 1
ATOM 641 N N . LYS A 1 81 ? -9.133 9.773 -2.311 1 98.56 81 LYS A N 1
ATOM 642 C CA . LYS A 1 81 ? -9.07 8.562 -3.119 1 98.56 81 LYS A CA 1
ATOM 643 C C . LYS A 1 81 ? -8.023 7.594 -2.578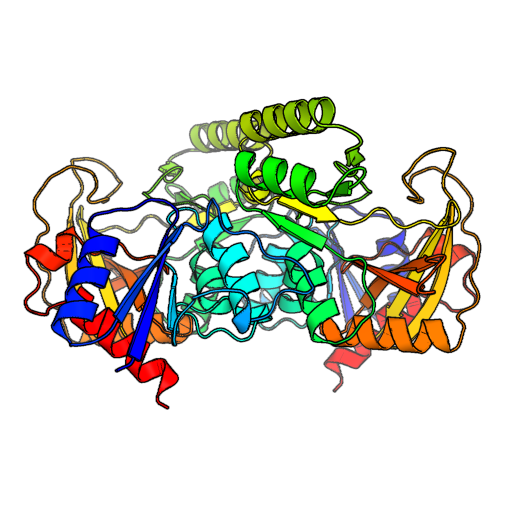 1 98.56 81 LYS A C 1
ATOM 645 O O . LYS A 1 81 ? -7.137 7.988 -1.817 1 98.56 81 LYS A O 1
ATOM 650 N N . PHE A 1 82 ? -8.156 6.355 -2.994 1 98.75 82 PHE A N 1
ATOM 651 C CA . PHE A 1 82 ? -7.281 5.266 -2.564 1 98.75 82 PHE A CA 1
ATOM 652 C C . PHE A 1 82 ? -5.82 5.609 -2.82 1 98.75 82 PHE A C 1
ATOM 654 O O . PHE A 1 82 ? -4.977 5.457 -1.936 1 98.75 82 PHE A O 1
ATOM 661 N N . ASP A 1 83 ? -5.484 6.07 -3.98 1 98.5 83 ASP A N 1
ATOM 662 C CA . ASP A 1 83 ? -4.098 6.348 -4.348 1 98.5 83 ASP A CA 1
ATOM 663 C C . ASP A 1 83 ? -3.502 7.438 -3.459 1 98.5 83 ASP A C 1
ATOM 665 O O . ASP A 1 83 ? -2.344 7.348 -3.049 1 98.5 83 ASP A O 1
ATOM 669 N N . VAL A 1 84 ? -4.297 8.453 -3.133 1 98.75 84 VAL A N 1
ATOM 670 C CA . VAL A 1 84 ? -3.848 9.539 -2.27 1 98.75 84 VAL A CA 1
ATOM 671 C C . VAL A 1 84 ? -3.568 9 -0.867 1 98.75 84 VAL A C 1
ATOM 673 O O . VAL A 1 84 ? -2.521 9.289 -0.283 1 98.75 84 VAL A O 1
ATOM 676 N N . ALA A 1 85 ? -4.508 8.203 -0.385 1 98.44 85 ALA A N 1
ATOM 677 C CA . ALA A 1 85 ? -4.348 7.617 0.945 1 98.44 85 ALA A CA 1
ATOM 678 C C . ALA A 1 85 ? -3.133 6.695 0.995 1 98.44 85 ALA A C 1
ATOM 680 O O . ALA A 1 85 ? -2.375 6.707 1.968 1 98.44 85 ALA A O 1
ATOM 681 N N . SER A 1 86 ? -2.928 5.906 -0.013 1 98.12 86 SER A N 1
ATOM 682 C CA . SER A 1 86 ? -1.834 4.941 -0.068 1 98.12 86 SER A CA 1
ATOM 683 C C . SER A 1 86 ? -0.479 5.641 -0.079 1 98.12 86 SER A C 1
ATOM 685 O O . SER A 1 86 ? 0.46 5.195 0.584 1 98.12 86 SER A O 1
ATOM 687 N N . ILE A 1 87 ? -0.375 6.734 -0.769 1 98.25 87 ILE A N 1
ATOM 688 C CA . ILE A 1 87 ? 0.878 7.469 -0.902 1 98.25 87 ILE A CA 1
ATOM 689 C C . ILE A 1 87 ? 1.147 8.266 0.372 1 98.25 87 ILE A C 1
ATOM 691 O O . ILE A 1 87 ? 2.23 8.172 0.955 1 98.25 87 ILE A O 1
ATOM 695 N N . CYS A 1 88 ? 0.107 8.961 0.846 1 98.5 88 CYS A N 1
ATOM 696 C CA . CYS A 1 88 ? 0.272 9.797 2.027 1 98.5 88 CYS A CA 1
ATOM 697 C C . CYS A 1 88 ? 0.502 8.953 3.271 1 98.5 88 CYS A C 1
ATOM 699 O O . CYS A 1 88 ? 1.188 9.375 4.203 1 98.5 88 CYS A O 1
ATOM 701 N N . GLY A 1 89 ? -0.017 7.781 3.258 1 97.06 89 GLY A N 1
ATOM 702 C CA . GLY A 1 89 ? 0.031 6.941 4.445 1 97.06 89 GLY A CA 1
ATOM 703 C C . GLY A 1 89 ? 1.371 6.258 4.641 1 97.06 89 GLY A C 1
ATOM 704 O O . GLY A 1 89 ? 1.629 5.676 5.695 1 97.06 89 GLY A O 1
ATOM 705 N N . ASN A 1 90 ? 2.23 6.316 3.684 1 97.56 90 ASN A N 1
ATOM 706 C CA . ASN A 1 90 ? 3.592 5.797 3.734 1 97.56 90 ASN A CA 1
ATOM 707 C C . ASN A 1 90 ? 4.621 6.906 3.545 1 97.56 90 ASN A C 1
ATOM 709 O O . ASN A 1 90 ? 4.781 7.43 2.441 1 97.56 90 ASN A O 1
ATOM 713 N N . LYS A 1 91 ? 5.398 7.199 4.629 1 98.25 91 LYS A N 1
ATOM 714 C CA . LYS A 1 91 ? 6.285 8.352 4.645 1 98.25 91 LYS A CA 1
ATOM 715 C C . LYS A 1 91 ? 7.344 8.25 3.551 1 98.25 91 LYS A C 1
ATOM 717 O O . LYS A 1 91 ? 7.77 9.266 2.996 1 98.25 91 LYS A O 1
ATOM 722 N N . MET A 1 92 ? 7.75 7.055 3.236 1 98.62 92 MET A N 1
ATOM 723 C CA . MET A 1 92 ? 8.758 6.91 2.191 1 98.62 92 MET A CA 1
ATOM 724 C C . MET A 1 92 ? 8.18 7.242 0.822 1 98.62 92 MET A C 1
ATOM 726 O O . MET A 1 92 ? 8.758 8.039 0.076 1 98.62 92 MET A O 1
ATOM 730 N N . PHE A 1 93 ? 7.031 6.648 0.509 1 98.69 93 PHE A N 1
ATOM 731 C CA . PHE A 1 93 ? 6.414 6.93 -0.781 1 98.69 93 PHE A CA 1
ATOM 732 C C . PHE A 1 93 ? 6.105 8.414 -0.924 1 98.69 93 PHE A C 1
ATOM 734 O O . PHE A 1 93 ? 6.375 9.016 -1.968 1 98.69 93 PHE A O 1
ATOM 741 N N . MET A 1 94 ? 5.594 8.93 0.106 1 98.75 94 MET A N 1
ATOM 742 C CA . MET A 1 94 ? 5.254 10.352 0.151 1 98.75 94 MET A CA 1
ATOM 743 C C . MET A 1 94 ? 6.488 11.211 -0.104 1 98.75 94 MET A C 1
ATOM 745 O O . MET A 1 94 ? 6.469 12.094 -0.966 1 98.75 94 MET A O 1
ATOM 749 N N . THR A 1 95 ? 7.578 10.953 0.593 1 98.88 95 THR A N 1
ATOM 750 C CA . THR A 1 95 ? 8.805 11.734 0.492 1 98.88 95 THR A CA 1
ATOM 751 C C . THR A 1 95 ? 9.398 11.625 -0.91 1 98.88 95 THR A C 1
ATOM 753 O O . THR A 1 95 ? 9.812 12.633 -1.491 1 98.88 95 THR A O 1
ATOM 756 N N . LEU A 1 96 ? 9.43 10.438 -1.436 1 98.81 96 LEU A N 1
ATOM 757 C CA . LEU A 1 96 ? 9.961 10.234 -2.781 1 98.81 96 LEU A CA 1
ATOM 758 C C . LEU A 1 96 ? 9.156 11.031 -3.803 1 98.81 96 LEU A C 1
ATOM 760 O O . LEU A 1 96 ? 9.727 11.648 -4.707 1 98.81 96 LEU A O 1
ATOM 764 N N . LEU A 1 97 ? 7.883 11.039 -3.637 1 98.75 97 LEU A N 1
ATOM 765 C CA . LEU A 1 97 ? 7.031 11.742 -4.59 1 98.75 97 LEU A CA 1
ATOM 766 C C . LEU A 1 97 ? 7.16 13.25 -4.43 1 98.75 97 LEU A C 1
ATOM 768 O O . LEU A 1 97 ? 7.125 13.992 -5.418 1 98.75 97 LEU A O 1
ATOM 772 N N . LEU A 1 98 ? 7.223 13.727 -3.182 1 98.88 98 LEU A N 1
ATOM 773 C CA . LEU A 1 98 ? 7.496 15.141 -2.971 1 98.88 98 LEU A CA 1
ATOM 774 C C . LEU A 1 98 ? 8.766 15.562 -3.705 1 98.88 98 LEU A C 1
ATOM 776 O O . LEU A 1 98 ? 8.758 16.547 -4.441 1 98.88 98 LEU A O 1
ATOM 780 N N . LYS A 1 99 ? 9.797 14.789 -3.51 1 98.81 99 LYS A N 1
ATOM 781 C CA . LYS A 1 99 ? 11.086 15.086 -4.133 1 98.81 99 LYS A CA 1
ATOM 782 C C . LYS A 1 99 ? 10.977 15.062 -5.656 1 98.81 99 LYS A C 1
ATOM 784 O O . LYS A 1 99 ? 11.461 15.969 -6.336 1 98.81 99 LYS A O 1
ATOM 789 N N . LYS A 1 100 ? 10.367 14.078 -6.16 1 98.25 100 LYS A N 1
ATOM 790 C CA . LYS A 1 100 ? 10.219 13.898 -7.602 1 98.25 100 LYS A CA 1
ATOM 791 C C . LYS A 1 100 ? 9.477 15.078 -8.227 1 98.25 100 LYS A C 1
ATOM 793 O O . LYS A 1 100 ? 9.719 15.438 -9.375 1 98.25 100 LYS A O 1
ATOM 798 N N . ASN A 1 101 ? 8.609 15.703 -7.488 1 98.38 101 ASN A N 1
ATOM 799 C CA . ASN A 1 101 ? 7.801 16.812 -7.992 1 98.38 101 ASN A CA 1
ATOM 800 C C . ASN A 1 101 ? 8.398 18.156 -7.617 1 98.38 101 ASN A C 1
ATOM 802 O O . ASN A 1 101 ? 7.742 19.188 -7.746 1 98.38 101 ASN A O 1
ATOM 806 N N . GLY A 1 102 ? 9.562 18.156 -7.109 1 98.06 102 GLY A N 1
ATOM 807 C CA . GLY A 1 102 ? 10.297 19.391 -6.859 1 98.06 102 GLY A CA 1
ATOM 808 C C . GLY A 1 102 ? 9.828 20.125 -5.617 1 98.06 102 GLY A C 1
ATOM 809 O O . GLY A 1 102 ? 10.039 21.328 -5.488 1 98.06 102 GLY A O 1
ATOM 810 N N . VAL A 1 103 ? 9.086 19.531 -4.738 1 98.75 103 VAL A N 1
ATOM 811 C CA . VAL A 1 103 ? 8.711 20.125 -3.459 1 98.75 103 VAL A CA 1
ATOM 812 C C . VAL A 1 103 ? 9.883 20.031 -2.484 1 98.75 103 VAL A C 1
ATOM 814 O O . VAL A 1 103 ? 10.414 18.953 -2.24 1 98.75 103 VAL A O 1
ATOM 817 N N . PRO A 1 104 ? 10.312 21.156 -1.949 1 98.38 104 PRO A N 1
ATOM 818 C CA . PRO A 1 104 ? 11.391 21.078 -0.957 1 98.38 104 PRO A CA 1
ATOM 819 C C . PRO A 1 104 ? 11.039 20.188 0.227 1 98.38 104 PRO A C 1
ATOM 821 O O . PRO A 1 104 ? 9.969 20.328 0.826 1 98.38 104 PRO A O 1
ATOM 824 N N . THR A 1 105 ? 11.859 19.25 0.525 1 98.69 105 THR A N 1
ATOM 825 C CA . THR A 1 105 ? 11.688 18.312 1.63 1 98.69 105 THR A CA 1
ATOM 826 C C . THR A 1 105 ? 13.039 17.938 2.234 1 98.69 105 THR A C 1
ATOM 828 O O . THR A 1 105 ? 14.062 17.953 1.546 1 98.69 105 THR A O 1
ATOM 831 N N . PRO A 1 106 ? 13.125 17.641 3.527 1 98.62 106 PRO A N 1
ATOM 832 C CA . PRO A 1 106 ? 14.414 17.266 4.117 1 98.62 106 PRO A CA 1
ATOM 833 C C . PRO A 1 106 ? 15.047 16.047 3.428 1 98.62 106 PRO A C 1
ATOM 835 O O . PRO A 1 106 ? 14.336 15.117 3.039 1 98.62 106 PRO A O 1
ATOM 838 N N . LYS A 1 107 ? 16.328 16.094 3.301 1 98.56 107 LYS A N 1
ATOM 839 C CA . LYS A 1 107 ? 17.031 14.938 2.744 1 98.56 107 LYS A CA 1
ATOM 840 C C . LYS A 1 107 ? 16.766 13.688 3.582 1 98.56 107 LYS A C 1
ATOM 842 O O . LYS A 1 107 ? 16.812 13.742 4.812 1 98.56 107 LYS A O 1
ATOM 847 N N . THR A 1 108 ? 16.438 12.641 2.963 1 98.81 108 THR A N 1
ATOM 848 C CA . THR A 1 108 ? 16.062 11.406 3.641 1 98.81 108 THR A CA 1
ATOM 849 C C . THR A 1 108 ? 16.781 10.203 3.037 1 98.81 108 THR A C 1
ATOM 851 O O . THR A 1 108 ? 16.922 10.109 1.816 1 98.81 108 THR A O 1
ATOM 854 N N . TYR A 1 109 ? 17.203 9.344 3.896 1 98.69 109 TYR A N 1
ATOM 855 C CA . TYR A 1 109 ? 17.938 8.141 3.527 1 98.69 109 TYR A CA 1
ATOM 856 C C . TYR A 1 109 ? 17.125 6.887 3.812 1 98.69 109 TYR A C 1
ATOM 858 O O . TYR A 1 109 ? 16.453 6.801 4.84 1 98.69 109 TYR A O 1
ATOM 866 N N . PHE A 1 110 ? 17.219 5.953 2.863 1 98.5 110 PHE A N 1
ATOM 867 C CA . PHE A 1 110 ? 16.469 4.715 2.984 1 98.5 110 PHE A CA 1
ATOM 868 C C . PHE A 1 110 ? 17.391 3.506 2.975 1 98.5 110 PHE A C 1
ATOM 870 O O . PHE A 1 110 ? 18.266 3.395 2.113 1 98.5 110 PHE A O 1
ATOM 877 N N . SER A 1 111 ? 17.234 2.701 3.926 1 97.56 111 SER A N 1
ATOM 878 C CA . SER A 1 111 ? 17.922 1.418 4.023 1 97.56 111 SER A CA 1
ATOM 879 C C . SER A 1 111 ? 16.938 0.279 4.262 1 97.56 111 SER A C 1
ATOM 881 O O . SER A 1 111 ? 15.867 0.489 4.836 1 97.56 111 SER A O 1
ATOM 883 N N . PHE A 1 112 ? 17.344 -0.906 3.875 1 96.38 112 PHE A N 1
ATOM 884 C CA . PHE A 1 112 ? 16.359 -1.983 3.82 1 96.38 112 PHE A CA 1
ATOM 885 C C . PHE A 1 112 ? 16.75 -3.117 4.762 1 96.38 112 PHE A C 1
ATOM 887 O O . PHE A 1 112 ? 16.234 -4.234 4.637 1 96.38 112 PHE A O 1
ATOM 894 N N . THR A 1 113 ? 17.688 -2.889 5.652 1 94.25 113 THR A N 1
ATOM 895 C CA . THR A 1 113 ? 18.047 -3.705 6.809 1 94.25 113 THR A CA 1
ATOM 896 C C . THR A 1 113 ? 18.625 -2.842 7.926 1 94.25 113 THR A C 1
ATOM 898 O O . THR A 1 113 ? 19.031 -1.703 7.688 1 94.25 113 THR A O 1
ATOM 901 N N . SER A 1 114 ? 18.609 -3.475 9.109 1 93.69 114 SER A N 1
ATOM 902 C CA . SER A 1 114 ? 19.188 -2.764 10.25 1 93.69 114 SER A CA 1
ATOM 903 C C . SER A 1 114 ? 20.688 -2.506 10.039 1 93.69 114 SER A C 1
ATOM 905 O O . SER A 1 114 ? 21.188 -1.426 10.359 1 93.69 114 SER A O 1
ATOM 907 N N . ASP A 1 115 ? 21.391 -3.455 9.492 1 94.38 115 ASP A N 1
ATOM 908 C CA . ASP A 1 115 ? 22.828 -3.312 9.25 1 94.38 115 ASP A CA 1
ATOM 909 C C . ASP A 1 115 ? 23.109 -2.189 8.258 1 94.38 115 ASP A C 1
ATOM 911 O O . ASP A 1 115 ? 23.984 -1.355 8.484 1 94.38 115 ASP A O 1
ATOM 915 N N . SER A 1 116 ? 22.391 -2.199 7.199 1 95.75 116 SER A N 1
ATOM 916 C CA . SER A 1 116 ? 22.562 -1.164 6.188 1 95.75 116 SER A CA 1
ATOM 917 C C . SER A 1 116 ? 22.203 0.212 6.734 1 95.75 116 SER A C 1
ATOM 919 O O . SER A 1 116 ? 22.812 1.216 6.363 1 95.75 116 SER A O 1
ATOM 921 N N . ALA A 1 117 ? 21.219 0.268 7.566 1 96.25 117 ALA A N 1
ATOM 922 C CA . ALA A 1 117 ? 20.828 1.526 8.203 1 96.25 117 ALA A CA 1
ATOM 923 C C . ALA A 1 117 ? 21.953 2.059 9.086 1 96.25 117 ALA A C 1
ATOM 925 O O . ALA A 1 117 ? 22.266 3.25 9.055 1 96.25 117 ALA A O 1
ATOM 926 N N . ALA A 1 118 ? 22.484 1.177 9.836 1 95.38 118 ALA A N 1
ATOM 927 C CA . ALA A 1 118 ? 23.594 1.556 10.703 1 95.38 118 ALA A CA 1
ATOM 928 C C . ALA A 1 118 ? 24.781 2.068 9.883 1 95.38 118 ALA A C 1
ATOM 930 O O . ALA A 1 118 ? 25.406 3.064 10.25 1 95.38 118 ALA A O 1
ATOM 931 N N . GLU A 1 119 ? 25.047 1.376 8.859 1 95.38 119 GLU A N 1
ATOM 932 C CA . GLU A 1 119 ? 26.125 1.796 7.973 1 95.38 119 GLU A CA 1
ATOM 933 C C . GLU A 1 119 ? 25.859 3.182 7.391 1 95.38 119 GLU A C 1
ATOM 935 O O . GLU A 1 119 ? 26.766 4.012 7.305 1 95.38 119 GLU A O 1
ATOM 940 N N . ASN A 1 120 ? 24.656 3.381 6.949 1 94.69 120 ASN A N 1
ATOM 941 C CA . ASN A 1 120 ? 24.266 4.676 6.402 1 94.69 120 ASN A CA 1
ATOM 942 C C . ASN A 1 120 ? 24.453 5.797 7.422 1 94.69 120 ASN A C 1
ATOM 944 O O . ASN A 1 120 ? 24.984 6.855 7.094 1 94.69 120 ASN A O 1
ATOM 948 N N . LEU A 1 121 ? 24 5.52 8.562 1 95.75 121 LEU A N 1
ATOM 949 C CA . LEU A 1 121 ? 24.125 6.5 9.641 1 95.75 121 LEU A CA 1
ATOM 950 C C . LEU A 1 121 ? 25.578 6.848 9.891 1 95.75 121 LEU A C 1
ATOM 952 O O . LEU A 1 121 ? 25.922 8.016 10.102 1 95.75 121 LEU A O 1
ATOM 956 N N . GLU A 1 122 ? 26.422 5.859 9.875 1 95.75 122 GLU A N 1
ATOM 957 C CA . GLU A 1 122 ? 27.859 6.082 10.086 1 95.75 122 GLU A CA 1
ATOM 958 C C . GLU A 1 122 ? 28.453 6.91 8.953 1 95.75 122 GLU A C 1
ATOM 960 O O . GLU A 1 122 ? 29.328 7.742 9.188 1 95.75 122 GLU A O 1
ATOM 965 N N . LYS A 1 123 ? 28.031 6.699 7.84 1 96.19 123 LYS A N 1
ATOM 966 C CA . LYS A 1 123 ? 28.531 7.406 6.664 1 96.19 123 LYS A CA 1
ATOM 967 C C . LYS A 1 123 ? 28.062 8.852 6.648 1 96.19 123 LYS A C 1
ATOM 969 O O . LYS A 1 123 ? 28.828 9.766 6.352 1 96.19 123 LYS A O 1
ATOM 974 N N . VAL A 1 124 ? 26.828 9.102 6.941 1 96.62 124 VAL A N 1
ATOM 975 C CA . VAL A 1 124 ? 26.203 10.414 6.848 1 96.62 124 VAL A CA 1
ATOM 976 C C . VAL A 1 124 ? 26.562 11.25 8.07 1 96.62 124 VAL A C 1
ATOM 978 O O . VAL A 1 124 ? 26.812 12.453 7.961 1 96.62 124 VAL A O 1
ATOM 981 N N . GLY A 1 125 ? 26.516 10.555 9.18 1 97.06 125 GLY A N 1
ATOM 982 C CA . GLY A 1 125 ? 26.781 11.242 10.438 1 97.06 125 GLY A CA 1
ATOM 983 C C . GLY A 1 125 ? 25.547 11.406 11.305 1 97.06 125 GLY A C 1
ATOM 984 O O . GLY A 1 125 ? 24.422 11.172 10.844 1 97.06 125 GLY A O 1
ATOM 985 N N . TYR A 1 126 ? 25.781 11.805 12.547 1 96.25 126 TYR A N 1
ATOM 986 C CA . TYR A 1 126 ? 24.75 11.984 13.555 1 96.25 126 TYR A CA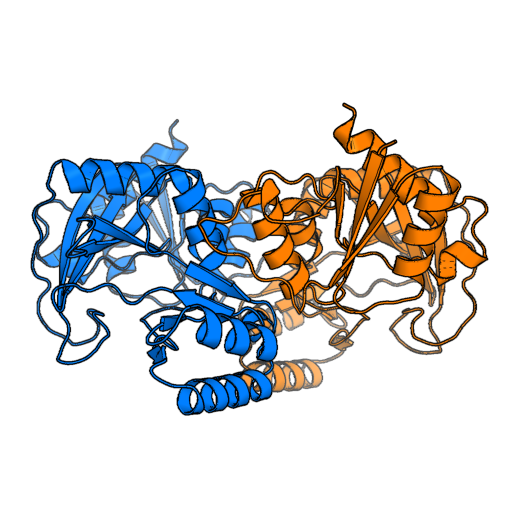 1
ATOM 987 C C . TYR A 1 126 ? 24.469 13.469 13.797 1 96.25 126 TYR A C 1
ATOM 989 O O . TYR A 1 126 ? 25.359 14.297 13.625 1 96.25 126 TYR A O 1
ATOM 997 N N . PRO A 1 127 ? 23.312 13.922 14.234 1 96.75 127 PRO A N 1
ATOM 998 C CA . PRO A 1 127 ? 22.125 13.086 14.414 1 96.75 127 PRO A CA 1
ATOM 999 C C . PRO A 1 127 ? 21.281 12.961 13.141 1 96.75 127 PRO A C 1
ATOM 1001 O O . PRO A 1 127 ? 21.312 13.852 12.289 1 96.75 127 PRO A O 1
ATOM 1004 N N . LEU A 1 128 ? 20.578 11.875 12.938 1 97.69 128 LEU A N 1
ATOM 1005 C CA . LEU A 1 128 ? 19.469 11.719 12.008 1 97.69 128 LEU A CA 1
ATOM 1006 C C . LEU A 1 128 ? 18.172 11.375 12.758 1 97.69 128 LEU A C 1
ATOM 1008 O O . LEU A 1 128 ? 18.219 10.938 13.906 1 97.69 128 LEU A O 1
ATOM 1012 N N . VAL A 1 129 ? 17.109 11.664 12.172 1 97.44 129 VAL A N 1
ATOM 1013 C CA . VAL A 1 129 ? 15.812 11.32 12.742 1 97.44 129 VAL A CA 1
ATOM 1014 C C . VAL A 1 129 ? 15.297 10.031 12.117 1 97.44 129 VAL A C 1
ATOM 1016 O O . VAL A 1 129 ? 15.188 9.922 10.898 1 97.44 129 VAL A O 1
ATOM 1019 N N . ILE A 1 130 ? 15.023 9.023 12.938 1 96.81 130 ILE A N 1
ATOM 1020 C CA . ILE A 1 130 ? 14.406 7.793 12.438 1 96.81 130 ILE A CA 1
ATOM 1021 C C . ILE A 1 130 ? 12.891 7.879 12.578 1 96.81 130 ILE A C 1
ATOM 1023 O O . ILE A 1 130 ? 12.383 8.352 13.602 1 96.81 130 ILE A O 1
ATOM 1027 N N . LYS A 1 131 ? 12.18 7.535 11.547 1 95.81 131 LYS A N 1
ATOM 1028 C CA . LYS A 1 131 ? 10.727 7.5 11.531 1 95.81 131 LYS A CA 1
ATOM 1029 C C . LYS A 1 131 ? 10.219 6.164 10.992 1 95.81 131 LYS A C 1
ATOM 1031 O O . LYS A 1 131 ? 10.773 5.617 10.039 1 95.81 131 LYS A O 1
ATOM 1036 N N . PRO A 1 132 ? 9.156 5.574 11.703 1 94.62 132 PRO A N 1
ATOM 1037 C CA . PRO A 1 132 ? 8.484 4.484 10.992 1 94.62 132 PRO A CA 1
ATOM 1038 C C . PRO A 1 132 ? 7.855 4.93 9.68 1 94.62 132 PRO A C 1
ATOM 1040 O O . PRO A 1 132 ? 7.34 6.047 9.586 1 94.62 132 PRO A O 1
ATOM 1043 N N . VAL A 1 133 ? 7.848 4.109 8.641 1 96.12 133 VAL A N 1
ATOM 1044 C CA . VAL A 1 133 ? 7.324 4.52 7.34 1 96.12 133 VAL A CA 1
ATOM 1045 C C . VAL A 1 133 ? 5.805 4.66 7.418 1 96.12 133 VAL A C 1
ATOM 1047 O O . VAL A 1 133 ? 5.211 5.453 6.684 1 96.12 133 VAL A O 1
ATOM 1050 N N . ILE A 1 134 ? 5.191 3.859 8.305 1 94.19 134 ILE A N 1
ATOM 1051 C CA . ILE A 1 134 ? 3.771 3.99 8.602 1 94.19 134 ILE A CA 1
ATOM 1052 C C . ILE A 1 134 ? 3.584 4.324 10.078 1 94.19 134 ILE A C 1
ATOM 1054 O O . ILE A 1 134 ? 4.16 3.664 10.953 1 94.19 134 ILE A O 1
ATOM 1058 N N . GLY A 1 135 ? 2.783 5.328 10.352 1 90.62 135 GLY A N 1
ATOM 1059 C CA . GLY A 1 135 ? 2.537 5.766 11.719 1 90.62 135 GLY A CA 1
ATOM 1060 C C . GLY A 1 135 ? 1.976 7.172 11.805 1 90.62 135 GLY A C 1
ATOM 1061 O O . GLY A 1 135 ? 1.903 7.879 10.797 1 90.62 135 GLY A O 1
ATOM 1062 N N . SER A 1 136 ? 1.523 7.488 13.008 1 89.19 136 SER A N 1
ATOM 1063 C CA . SER A 1 136 ? 0.889 8.781 13.242 1 89.19 136 SER A CA 1
ATOM 1064 C C . SER A 1 136 ? 1.264 9.336 14.617 1 89.19 136 SER A C 1
ATOM 1066 O O . SER A 1 136 ? 1.807 8.617 15.453 1 89.19 136 SER A O 1
ATOM 1068 N N . TRP A 1 137 ? 1.044 10.68 14.742 1 87.75 137 TRP A N 1
ATOM 1069 C CA . TRP A 1 137 ? 1.112 11.375 16.031 1 87.75 137 TRP A CA 1
ATOM 1070 C C . TRP A 1 137 ? 2.529 11.344 16.594 1 87.75 137 TRP A C 1
ATOM 1072 O O . TRP A 1 137 ? 2.719 11.289 17.812 1 87.75 137 TRP A O 1
ATOM 1082 N N . GLY A 1 138 ? 3.461 11.156 15.719 1 87.69 138 GLY A N 1
ATOM 1083 C CA . GLY A 1 138 ? 4.859 11.211 16.109 1 87.69 138 GLY A CA 1
ATOM 1084 C C . GLY A 1 138 ? 5.336 9.945 16.797 1 87.69 138 GLY A C 1
ATOM 1085 O O . GLY A 1 138 ? 6.473 9.883 17.281 1 87.69 138 GLY A O 1
ATOM 1086 N N . ARG A 1 139 ? 4.57 8.93 16.844 1 87.62 139 ARG A N 1
ATOM 1087 C CA . ARG A 1 139 ? 4.949 7.676 17.484 1 87.62 139 ARG A CA 1
ATOM 1088 C C . ARG A 1 139 ? 6.117 7.02 16.766 1 87.62 139 ARG A C 1
ATOM 1090 O O . ARG A 1 139 ? 6.09 6.871 15.539 1 87.62 139 ARG A O 1
ATOM 1097 N N . GLY A 1 140 ? 7.145 6.746 17.453 1 89.94 140 GLY A N 1
ATOM 1098 C CA . GLY A 1 140 ? 8.312 6.066 16.906 1 89.94 140 GLY A CA 1
ATOM 1099 C C . GLY A 1 140 ? 9.305 7.008 16.266 1 89.94 140 GLY A C 1
ATOM 1100 O O . GLY A 1 140 ? 10.328 6.574 15.734 1 89.94 140 GLY A O 1
ATOM 1101 N N . VAL A 1 141 ? 8.992 8.273 16.281 1 93.06 141 VAL A N 1
ATOM 1102 C CA . VAL A 1 141 ? 9.898 9.273 15.727 1 93.06 141 VAL A CA 1
ATOM 1103 C C . VAL A 1 141 ? 10.898 9.711 16.797 1 93.06 141 VAL A C 1
ATOM 1105 O O . VAL A 1 141 ? 10.508 10.141 17.875 1 93.06 141 VAL A O 1
ATOM 1108 N N . MET A 1 142 ? 12.18 9.625 16.469 1 93.88 142 MET A N 1
ATOM 1109 C CA . MET A 1 142 ? 13.164 10.047 17.453 1 93.88 142 MET A CA 1
ATOM 1110 C C . MET A 1 142 ? 14.5 10.359 16.797 1 93.88 142 MET A C 1
ATOM 1112 O O . MET A 1 142 ? 14.844 9.766 15.766 1 93.88 142 MET A O 1
ATOM 1116 N N . PRO A 1 143 ? 15.219 11.258 17.359 1 95.12 143 PRO A N 1
ATOM 1117 C CA . PRO A 1 143 ? 16.594 11.492 16.891 1 95.12 143 PRO A CA 1
ATOM 1118 C C . PRO A 1 143 ? 17.547 10.367 17.281 1 95.12 143 PRO A C 1
ATOM 1120 O O . PRO A 1 143 ? 17.469 9.852 18.406 1 95.12 143 PRO A O 1
ATOM 1123 N N . ILE A 1 144 ? 18.344 9.953 16.359 1 97.12 144 ILE A N 1
ATOM 1124 C CA . ILE A 1 144 ? 19.453 9.047 16.625 1 97.12 144 ILE A CA 1
ATOM 1125 C C . ILE A 1 144 ? 20.75 9.844 16.719 1 97.12 144 ILE A C 1
ATOM 1127 O O . ILE A 1 144 ? 21.266 10.32 15.711 1 97.12 144 ILE A O 1
ATOM 1131 N N . LYS A 1 145 ? 21.266 9.844 17.938 1 96.25 145 LYS A N 1
ATOM 1132 C CA . LYS A 1 145 ? 22.375 10.758 18.172 1 96.25 145 LYS A CA 1
ATOM 1133 C C . LYS A 1 145 ? 23.703 10.023 18.172 1 96.25 145 LYS A C 1
ATOM 1135 O O . LYS A 1 145 ? 24.766 10.648 18.125 1 96.25 145 LYS A O 1
ATOM 1140 N N . ASP A 1 146 ? 23.625 8.703 18.328 1 96.06 146 ASP A N 1
ATOM 1141 C CA . ASP A 1 146 ? 24.859 7.918 18.344 1 96.06 146 ASP A CA 1
ATOM 1142 C C . ASP A 1 146 ? 24.594 6.461 17.969 1 96.06 146 ASP A C 1
ATOM 1144 O O . ASP A 1 146 ? 23.438 6.055 17.828 1 96.06 146 ASP A O 1
ATOM 1148 N N . ARG A 1 147 ? 25.672 5.742 17.859 1 95.25 147 ARG A N 1
ATOM 1149 C CA . ARG A 1 147 ? 25.609 4.352 17.422 1 95.25 147 ARG A CA 1
ATOM 1150 C C . ARG A 1 147 ? 24.875 3.48 18.438 1 95.25 147 ARG A C 1
ATOM 1152 O O . ARG A 1 147 ? 24.125 2.576 18.078 1 95.25 147 ARG A O 1
ATOM 1159 N N . ASP A 1 148 ? 25.094 3.721 19.656 1 95.5 148 ASP A N 1
ATOM 1160 C CA . ASP A 1 148 ? 24.438 2.932 20.703 1 95.5 148 ASP A CA 1
ATOM 1161 C C . ASP A 1 148 ? 22.922 3.035 20.609 1 95.5 148 ASP A C 1
ATOM 1163 O O . ASP A 1 148 ? 22.219 2.031 20.734 1 95.5 148 ASP A O 1
ATOM 1167 N N . THR A 1 149 ? 22.5 4.246 20.438 1 95.19 149 THR A N 1
ATOM 1168 C CA . THR A 1 149 ? 21.078 4.473 20.281 1 95.19 149 THR A CA 1
ATOM 1169 C C . THR A 1 149 ? 20.531 3.729 19.062 1 95.19 149 THR A C 1
ATOM 1171 O O . THR A 1 149 ? 19.484 3.094 19.141 1 95.19 149 THR A O 1
ATOM 1174 N N . MET A 1 150 ? 21.25 3.781 17.984 1 94.88 150 MET A N 1
ATOM 1175 C CA . MET A 1 150 ? 20.844 3.084 16.766 1 94.88 150 MET A CA 1
ATOM 1176 C C . MET A 1 150 ? 20.75 1.581 17.016 1 94.88 150 MET A C 1
ATOM 1178 O O . MET A 1 150 ? 19.797 0.936 16.594 1 94.88 150 MET A O 1
ATOM 1182 N N . ASP A 1 151 ? 21.703 1.061 17.641 1 94.5 151 ASP A N 1
ATOM 1183 C CA . ASP A 1 151 ? 21.734 -0.374 17.906 1 94.5 151 ASP A CA 1
ATOM 1184 C C . ASP A 1 151 ? 20.547 -0.793 18.766 1 94.5 151 ASP A C 1
ATOM 1186 O O . ASP A 1 151 ? 19.922 -1.828 18.516 1 94.5 151 ASP A O 1
ATOM 1190 N N . ALA A 1 152 ? 20.266 -0.001 19.719 1 93.19 152 ALA A N 1
ATOM 1191 C CA . ALA A 1 152 ? 19.125 -0.279 20.594 1 93.19 152 ALA A CA 1
ATOM 1192 C C . ALA A 1 152 ? 17.812 -0.254 19.812 1 93.19 152 ALA A C 1
ATOM 1194 O O . ALA A 1 152 ? 16.984 -1.147 19.969 1 93.19 152 ALA A O 1
ATOM 1195 N N . VAL A 1 153 ? 17.703 0.732 18.984 1 91.69 153 VAL A N 1
ATOM 1196 C CA . VAL A 1 153 ? 16.5 0.878 18.172 1 91.69 153 VAL A CA 1
ATOM 1197 C C . VAL A 1 153 ? 16.375 -0.3 17.203 1 91.69 153 VAL A C 1
ATOM 1199 O O . VAL A 1 153 ? 15.297 -0.871 17.047 1 91.69 153 VAL A O 1
ATOM 1202 N N . SER A 1 154 ? 17.438 -0.661 16.609 1 90.31 154 SER A N 1
ATOM 1203 C CA . SER A 1 154 ? 17.469 -1.783 15.68 1 90.31 154 SER A CA 1
ATOM 1204 C C . SER A 1 154 ? 17.062 -3.082 16.375 1 90.31 154 SER A C 1
ATOM 1206 O O . SER A 1 154 ? 16.312 -3.885 15.805 1 90.31 154 SER A O 1
ATOM 1208 N N . GLU A 1 155 ? 17.547 -3.254 17.531 1 88.38 155 GLU A N 1
ATOM 1209 C CA . GLU A 1 155 ? 17.219 -4.449 18.312 1 88.38 155 GLU A CA 1
ATOM 1210 C C . GLU A 1 155 ? 15.719 -4.523 18.594 1 88.38 155 GLU A C 1
ATOM 1212 O O . GLU A 1 155 ? 15.109 -5.586 18.453 1 88.38 155 GLU A O 1
ATOM 1217 N N . ILE A 1 156 ? 15.203 -3.447 18.953 1 85 156 ILE A N 1
ATOM 1218 C CA . ILE A 1 156 ? 13.773 -3.385 19.25 1 85 156 ILE A CA 1
ATOM 1219 C C . ILE A 1 156 ? 12.969 -3.664 17.984 1 85 156 ILE A C 1
ATOM 1221 O O . ILE A 1 156 ? 12 -4.43 18.016 1 85 156 ILE A O 1
ATOM 1225 N N . ARG A 1 157 ? 13.328 -3.123 16.906 1 84.44 157 ARG A N 1
ATOM 1226 C CA . ARG A 1 157 ? 12.625 -3.289 15.641 1 84.44 157 ARG A CA 1
ATOM 1227 C C . ARG A 1 157 ? 12.742 -4.723 15.133 1 84.44 157 ARG A C 1
ATOM 1229 O O . ARG A 1 157 ? 11.82 -5.238 14.492 1 84.44 157 ARG A O 1
ATOM 1236 N N . ASP A 1 158 ? 13.844 -5.289 15.422 1 79 158 ASP A N 1
ATOM 1237 C CA . ASP A 1 158 ? 14.062 -6.668 15 1 79 158 ASP A CA 1
ATOM 1238 C C . ASP A 1 158 ? 13.203 -7.637 15.805 1 79 158 ASP A C 1
ATOM 1240 O O . ASP A 1 158 ? 12.766 -8.672 15.289 1 79 158 ASP A O 1
ATOM 1244 N N . ILE A 1 159 ? 12.945 -7.254 17.016 1 71 159 ILE A N 1
ATOM 1245 C CA . ILE A 1 159 ? 12.156 -8.102 17.906 1 71 159 ILE A CA 1
ATOM 1246 C C . ILE A 1 159 ? 10.68 -7.992 17.547 1 71 159 ILE A C 1
ATOM 1248 O O . ILE A 1 159 ? 9.961 -8.992 17.547 1 71 159 ILE A O 1
ATOM 1252 N N . THR A 1 160 ? 10.188 -6.809 17.219 1 67.62 160 THR A N 1
ATOM 1253 C CA . THR A 1 160 ? 8.773 -6.609 16.922 1 67.62 160 THR A CA 1
ATOM 1254 C C . THR A 1 160 ? 8.398 -7.246 15.594 1 67.62 160 THR A C 1
ATOM 1256 O O . THR A 1 160 ? 7.242 -7.613 15.375 1 67.62 160 THR A O 1
ATOM 1259 N N . ASP A 1 161 ? 9.312 -7.453 14.758 1 60.75 161 ASP A N 1
ATOM 1260 C CA . ASP A 1 161 ? 9.312 -8.188 13.5 1 60.75 161 ASP A CA 1
ATOM 1261 C C . ASP A 1 161 ? 8.156 -7.742 12.602 1 60.75 161 ASP A C 1
ATOM 1263 O O . ASP A 1 161 ? 7.598 -8.547 11.852 1 60.75 161 ASP A O 1
ATOM 1267 N N . SER A 1 162 ? 7.672 -6.473 12.828 1 73.62 162 SER A N 1
ATOM 1268 C CA . SER A 1 162 ? 6.734 -6 11.812 1 73.62 162 SER A CA 1
ATOM 1269 C C . SER A 1 162 ? 7.422 -5.805 10.469 1 73.62 162 SER A C 1
ATOM 1271 O O . SER A 1 162 ? 8.57 -5.371 10.414 1 73.62 162 SER A O 1
ATOM 1273 N N . PRO A 1 163 ? 6.699 -6.293 9.508 1 72.88 163 PRO A N 1
ATOM 1274 C CA . PRO A 1 163 ? 7.402 -6.246 8.219 1 72.88 163 PRO A CA 1
ATOM 1275 C C . PRO A 1 163 ? 7.773 -4.824 7.801 1 72.88 163 PRO A C 1
ATOM 1277 O O . PRO A 1 163 ? 8.797 -4.617 7.145 1 72.88 163 PRO A O 1
ATOM 1280 N N . HIS A 1 164 ? 7.066 -3.834 8.258 1 80.12 164 HIS A N 1
ATOM 1281 C CA . HIS A 1 164 ? 7.402 -2.457 7.914 1 80.12 164 HIS A CA 1
ATOM 1282 C C . HIS A 1 164 ? 8.625 -1.976 8.695 1 80.12 164 HIS A C 1
ATOM 1284 O O . HIS A 1 164 ? 9.242 -0.974 8.328 1 80.12 164 HIS A O 1
ATOM 1290 N N . ASP A 1 165 ? 8.969 -2.734 9.641 1 77.5 165 ASP A N 1
ATOM 1291 C CA . ASP A 1 165 ? 10.062 -2.326 10.516 1 77.5 165 ASP A CA 1
ATOM 1292 C C . ASP A 1 165 ? 11.422 -2.598 9.859 1 77.5 165 ASP A C 1
ATOM 1294 O O . ASP A 1 165 ? 12.453 -2.117 10.336 1 77.5 165 ASP A O 1
ATOM 1298 N N . ARG A 1 166 ? 11.344 -3.166 8.758 1 86.94 166 ARG A N 1
ATOM 1299 C CA . ARG A 1 166 ? 12.602 -3.477 8.094 1 86.94 166 ARG A CA 1
ATOM 1300 C C . ARG A 1 166 ? 12.969 -2.391 7.086 1 86.94 166 ARG A C 1
ATOM 1302 O O . ARG A 1 166 ? 14.055 -2.424 6.5 1 86.94 166 ARG A O 1
ATOM 1309 N N . ILE A 1 167 ? 12.062 -1.51 6.906 1 95.38 167 ILE A N 1
ATOM 1310 C CA . ILE A 1 167 ? 12.328 -0.352 6.062 1 95.38 167 ILE A CA 1
ATOM 1311 C C . ILE A 1 167 ? 12.781 0.825 6.922 1 95.38 167 ILE A C 1
ATOM 1313 O O . ILE A 1 167 ? 12.008 1.346 7.727 1 95.38 167 ILE A O 1
ATOM 1317 N N . TYR A 1 168 ? 13.992 1.202 6.773 1 96.94 168 TYR A N 1
ATOM 1318 C CA . TYR A 1 168 ? 14.547 2.266 7.609 1 96.94 168 TYR A CA 1
ATOM 1319 C C . TYR A 1 168 ? 14.484 3.609 6.891 1 96.94 168 TYR A C 1
ATOM 1321 O O . TYR A 1 168 ? 15.102 3.789 5.84 1 96.94 168 TYR A O 1
ATOM 1329 N N . TYR A 1 169 ? 13.734 4.453 7.434 1 97.88 169 TYR A N 1
ATOM 1330 C CA . TYR A 1 169 ? 13.562 5.844 7.035 1 97.88 169 TYR A CA 1
ATOM 1331 C C . TYR A 1 169 ? 14.344 6.777 7.949 1 97.88 169 TYR A C 1
ATOM 1333 O O . TYR A 1 169 ? 13.961 6.992 9.102 1 97.88 169 TYR A O 1
ATOM 1341 N N . LEU A 1 170 ? 15.461 7.316 7.445 1 98.06 170 LEU A N 1
ATOM 1342 C CA . LEU A 1 170 ? 16.359 8.18 8.203 1 98.06 170 LEU A CA 1
ATOM 1343 C C . LEU A 1 170 ? 16.422 9.57 7.582 1 98.06 170 LEU A C 1
ATOM 1345 O O . LEU A 1 170 ? 16.922 9.742 6.469 1 98.06 170 LEU A O 1
ATOM 1349 N N . GLN A 1 171 ? 16.016 10.562 8.328 1 98.56 171 GLN A N 1
ATOM 1350 C CA . GLN A 1 171 ? 15.891 11.914 7.793 1 98.56 171 GLN A CA 1
ATOM 1351 C C . GLN A 1 171 ? 16.844 12.867 8.5 1 98.56 171 GLN A C 1
ATOM 1353 O O . GLN A 1 171 ? 17.078 12.75 9.703 1 98.56 171 GLN A O 1
ATOM 1358 N N . GLU A 1 172 ? 17.359 13.773 7.754 1 98 172 GLU A N 1
ATOM 1359 C CA . GLU A 1 172 ? 18.203 14.797 8.367 1 98 172 GLU A CA 1
ATOM 1360 C C . GLU A 1 172 ? 17.453 15.57 9.438 1 98 172 GLU A C 1
ATOM 1362 O O . GLU A 1 172 ? 16.25 15.812 9.305 1 98 172 GLU A O 1
ATOM 1367 N N . LEU A 1 173 ? 18.172 15.93 10.453 1 96.62 173 LEU A N 1
ATOM 1368 C CA . LEU A 1 173 ? 17.578 16.797 11.469 1 96.62 173 LEU A CA 1
ATOM 1369 C C . LEU A 1 173 ? 17.547 18.25 10.984 1 96.62 173 LEU A C 1
ATOM 1371 O O . LEU A 1 173 ? 18.594 18.844 10.711 1 96.62 173 LEU A O 1
ATOM 1375 N N . VAL A 1 174 ? 16.406 18.781 10.93 1 96.62 174 VAL A N 1
ATOM 1376 C CA . VAL A 1 174 ? 16.234 20.156 10.453 1 96.62 174 VAL A CA 1
ATOM 1377 C C . VAL A 1 174 ? 16.422 21.125 11.617 1 96.62 174 VAL A C 1
ATOM 1379 O O . VAL A 1 174 ? 15.82 20.969 12.68 1 96.62 174 VAL A O 1
ATOM 1382 N N . GLU A 1 175 ? 17.328 22.047 11.422 1 95.56 175 GLU A N 1
ATOM 1383 C CA . GLU A 1 175 ? 17.422 23.141 12.375 1 95.56 175 GLU A CA 1
ATOM 1384 C C . GLU A 1 175 ? 16.266 24.125 12.195 1 95.56 175 GLU A C 1
ATOM 1386 O O . GLU A 1 175 ? 16.203 24.844 11.188 1 95.56 175 GLU A O 1
ATOM 1391 N N . ARG A 1 176 ? 15.391 24.172 13.125 1 94.31 176 ARG A N 1
ATOM 1392 C CA . ARG A 1 176 ? 14.141 24.922 13.031 1 94.31 176 ARG A CA 1
ATOM 1393 C C . ARG A 1 176 ? 13.742 25.484 14.391 1 94.31 176 ARG A C 1
ATOM 1395 O O . ARG A 1 176 ? 14.227 25.031 15.43 1 94.31 176 ARG A O 1
ATOM 1402 N N . PRO A 1 177 ? 12.898 26.531 14.438 1 93.69 177 PRO A N 1
ATOM 1403 C CA . PRO A 1 177 ? 12.289 26.875 15.719 1 93.69 177 PRO A CA 1
ATOM 1404 C C . PRO A 1 177 ? 11.508 25.719 16.344 1 93.69 177 PRO A C 1
ATOM 1406 O O . PRO A 1 177 ? 11.219 24.734 15.656 1 93.69 177 PRO A O 1
ATOM 1409 N N . PRO A 1 178 ? 11.219 25.734 17.578 1 91.31 178 PRO A N 1
ATOM 1410 C CA . PRO A 1 178 ? 10.508 24.641 18.25 1 91.31 178 PRO A CA 1
ATOM 1411 C C . PRO A 1 178 ? 9.016 24.609 17.906 1 91.31 178 PRO A C 1
ATOM 1413 O O . PRO A 1 178 ? 8.172 24.625 18.797 1 91.31 178 PRO A O 1
ATOM 1416 N N . ARG A 1 179 ? 8.812 24.641 16.656 1 92.56 179 ARG A N 1
ATOM 1417 C CA . ARG A 1 179 ? 7.465 24.594 16.094 1 92.56 179 ARG A CA 1
ATOM 1418 C C . ARG A 1 179 ? 7.484 24.062 14.664 1 92.56 179 ARG A C 1
ATOM 1420 O O . ARG A 1 179 ? 8.547 24.016 14.039 1 92.56 179 ARG A O 1
ATOM 1427 N N . ASP A 1 180 ? 6.406 23.578 14.203 1 94.69 180 ASP A N 1
ATOM 1428 C CA . ASP A 1 180 ? 6.148 23.391 12.781 1 94.69 180 ASP A CA 1
ATOM 1429 C C . ASP A 1 180 ? 4.797 23.969 12.383 1 94.69 180 ASP A C 1
ATOM 1431 O O . ASP A 1 180 ? 4.137 24.641 13.188 1 94.69 180 ASP A O 1
ATOM 1435 N N . ILE A 1 181 ? 4.516 23.938 11.141 1 96.44 181 ILE A N 1
ATOM 1436 C CA . ILE A 1 181 ? 3.303 24.547 10.602 1 96.44 181 ILE A CA 1
ATOM 1437 C C . ILE A 1 181 ? 2.447 23.469 9.938 1 96.44 181 ILE A C 1
ATOM 1439 O O . ILE A 1 181 ? 2.953 22.656 9.164 1 96.44 181 ILE A O 1
ATOM 1443 N N . ARG A 1 182 ? 1.204 23.453 10.297 1 96.94 182 ARG A N 1
ATOM 1444 C CA . ARG A 1 182 ? 0.229 22.656 9.555 1 96.94 182 ARG A CA 1
ATOM 1445 C C . ARG A 1 182 ? -0.631 23.531 8.664 1 96.94 182 ARG A C 1
ATOM 1447 O O . ARG A 1 182 ? -1.276 24.469 9.141 1 96.94 182 ARG A O 1
ATOM 1454 N N . VAL A 1 183 ? -0.625 23.234 7.406 1 98.44 183 VAL A N 1
ATOM 1455 C CA . VAL A 1 183 ? -1.508 23.875 6.441 1 98.44 183 VAL A CA 1
ATOM 1456 C C . VAL A 1 183 ? -2.564 22.891 5.961 1 98.44 183 VAL A C 1
ATOM 1458 O O . VAL A 1 183 ? -2.238 21.766 5.566 1 98.44 183 VAL A O 1
ATOM 1461 N N . ILE A 1 184 ? -3.814 23.234 6 1 98.81 184 ILE A N 1
ATOM 1462 C CA . ILE A 1 184 ? -4.883 22.406 5.449 1 98.81 184 ILE A CA 1
ATOM 1463 C C . ILE A 1 184 ? -5.188 22.844 4.016 1 98.81 184 ILE A C 1
ATOM 1465 O O . ILE A 1 184 ? -5.426 24.031 3.762 1 98.81 184 ILE A O 1
ATOM 1469 N N . THR A 1 185 ? -5.07 21.938 3.146 1 98.88 185 THR A N 1
ATOM 1470 C CA . THR A 1 185 ? -5.445 22.188 1.761 1 98.88 185 THR A CA 1
ATOM 1471 C C . THR A 1 185 ? -6.746 21.484 1.409 1 98.88 185 THR A C 1
ATOM 1473 O O . THR A 1 185 ? -6.977 20.344 1.834 1 98.88 185 THR A O 1
ATOM 1476 N N . ILE A 1 186 ? -7.617 22.109 0.657 1 98.75 186 ILE A N 1
ATOM 1477 C CA . ILE A 1 186 ? -8.844 21.578 0.064 1 98.75 186 ILE A CA 1
ATOM 1478 C C . ILE A 1 186 ? -8.828 21.812 -1.445 1 98.75 186 ILE A C 1
ATOM 1480 O O . ILE A 1 186 ? -8.828 22.953 -1.904 1 98.75 186 ILE A O 1
ATOM 1484 N N . GLY A 1 187 ? -8.812 20.75 -2.293 1 96.88 187 GLY A N 1
ATOM 1485 C CA . GLY A 1 187 ? -8.648 20.906 -3.729 1 96.88 187 GLY A CA 1
ATOM 1486 C C . GLY A 1 187 ? -7.363 21.625 -4.102 1 96.88 187 GLY A C 1
ATOM 1487 O O . GLY A 1 187 ? -7.387 22.578 -4.895 1 96.88 187 GLY A O 1
ATOM 1488 N N . ASP A 1 188 ? -6.285 21.516 -3.52 1 97.62 188 ASP A N 1
ATOM 1489 C CA . ASP A 1 188 ? -4.945 22.047 -3.711 1 97.62 188 ASP A CA 1
ATOM 1490 C C . ASP A 1 188 ? -4.852 23.484 -3.182 1 97.62 188 ASP A C 1
ATOM 1492 O O . ASP A 1 188 ? -3.789 24.109 -3.234 1 97.62 188 ASP A O 1
ATOM 1496 N N . GLU A 1 189 ? -5.93 23.984 -2.648 1 98.19 189 GLU A N 1
ATOM 1497 C CA . GLU A 1 189 ? -5.949 25.344 -2.109 1 98.19 189 GLU A CA 1
ATOM 1498 C C . GLU A 1 189 ? -5.715 25.344 -0.601 1 98.19 189 GLU A C 1
ATOM 1500 O O . GLU A 1 189 ? -6.48 24.734 0.151 1 98.19 189 GLU A O 1
ATOM 1505 N N . PRO A 1 190 ? -4.664 26.016 -0.167 1 98.69 190 PRO A N 1
ATOM 1506 C CA . PRO A 1 190 ? -4.516 26.203 1.28 1 98.69 190 PRO A CA 1
ATOM 1507 C C . PRO A 1 190 ? -5.621 27.062 1.885 1 98.69 190 PRO A C 1
ATOM 1509 O O . PRO A 1 190 ? -5.875 28.172 1.408 1 98.69 190 PRO A O 1
ATOM 1512 N N . VAL A 1 191 ? -6.262 26.625 2.969 1 98.44 191 VAL A N 1
ATOM 1513 C CA . VAL A 1 191 ? -7.426 27.344 3.471 1 98.44 191 VAL A CA 1
ATOM 1514 C C . VAL A 1 191 ? -7.133 27.906 4.867 1 98.44 191 VAL A C 1
ATOM 1516 O O . VAL A 1 191 ? -7.719 28.906 5.277 1 98.44 191 VAL A O 1
ATOM 1519 N N . ALA A 1 192 ? -6.285 27.234 5.594 1 98.19 192 ALA A N 1
ATOM 1520 C CA . ALA A 1 192 ? -5.902 27.688 6.934 1 98.19 192 ALA A CA 1
ATOM 1521 C C . ALA A 1 192 ? -4.586 27.047 7.363 1 98.19 192 ALA A C 1
ATOM 1523 O O . ALA A 1 192 ? -4.195 26 6.84 1 98.19 192 ALA A O 1
ATOM 1524 N N . ALA A 1 193 ? -3.941 27.672 8.266 1 98.19 193 ALA A N 1
ATOM 1525 C CA . ALA A 1 193 ? -2.678 27.156 8.789 1 98.19 193 ALA A CA 1
ATOM 1526 C C . ALA A 1 193 ? -2.523 27.484 10.273 1 98.19 193 ALA A C 1
ATOM 1528 O O . ALA A 1 193 ? -3.064 28.484 10.75 1 98.19 193 ALA A O 1
ATOM 1529 N N . MET A 1 194 ? -1.815 26.672 10.969 1 96.69 194 MET A N 1
ATOM 1530 C CA . MET A 1 194 ? -1.527 26.938 12.375 1 96.69 194 MET A CA 1
ATOM 1531 C C . MET A 1 194 ? -0.093 26.547 12.719 1 96.69 194 MET A C 1
ATOM 1533 O O . MET A 1 194 ? 0.486 25.672 12.078 1 96.69 194 MET A O 1
ATOM 1537 N N . TYR A 1 195 ? 0.426 27.203 13.703 1 95.12 195 TYR A N 1
ATOM 1538 C CA . TYR A 1 195 ? 1.667 26.75 14.328 1 95.12 195 TYR A CA 1
ATOM 1539 C C . TYR A 1 195 ? 1.403 25.641 15.328 1 95.12 195 TYR A C 1
ATOM 1541 O O . TYR A 1 195 ? 0.421 25.672 16.078 1 95.12 195 TYR A O 1
ATOM 1549 N N . ARG A 1 196 ? 2.215 24.625 15.273 1 91.81 196 ARG A N 1
ATOM 1550 C CA . ARG A 1 196 ? 2.252 23.594 16.297 1 91.81 196 ARG A CA 1
ATOM 1551 C C . ARG A 1 196 ? 3.553 23.656 17.094 1 91.81 196 ARG A C 1
ATOM 1553 O O . ARG A 1 196 ? 4.625 23.359 16.562 1 91.81 196 ARG A O 1
ATOM 1560 N N . LYS A 1 197 ? 3.42 24.031 18.312 1 89.12 197 LYS A N 1
ATOM 1561 C CA . LYS A 1 197 ? 4.602 24.328 19.109 1 89.12 197 LYS A CA 1
ATOM 1562 C C . LYS A 1 197 ? 5.004 23.109 19.953 1 89.12 197 LYS A C 1
ATOM 1564 O O . LYS A 1 197 ? 4.152 22.328 20.375 1 89.12 197 LYS A O 1
ATOM 1569 N N . SER A 1 198 ? 6.301 23.031 20.141 1 81.94 198 SER A N 1
ATOM 1570 C CA . SER A 1 198 ? 6.852 21.953 20.969 1 81.94 198 SER A CA 1
ATOM 1571 C C . SER A 1 198 ? 6.719 22.281 22.453 1 81.94 198 SER A C 1
ATOM 1573 O O . SER A 1 198 ? 6.891 23.438 22.844 1 81.94 198 SER A O 1
ATOM 1575 N N . SER A 1 199 ? 6.391 21.328 23.297 1 72.81 199 SER A N 1
ATOM 1576 C CA . SER A 1 199 ? 6.32 21.516 24.75 1 72.81 199 SER A CA 1
ATOM 1577 C C . SER A 1 199 ? 7.641 21.156 25.406 1 72.81 199 SER A C 1
ATOM 1579 O O . SER A 1 199 ? 7.652 20.609 26.516 1 72.81 199 SER A O 1
ATOM 1581 N N . GLY A 1 200 ? 8.75 21.453 24.719 1 70.62 200 GLY A N 1
ATOM 1582 C CA . GLY A 1 200 ? 10.039 21.188 25.328 1 70.62 200 GLY A CA 1
ATOM 1583 C C . GLY A 1 200 ? 10.797 20.062 24.656 1 70.62 200 GLY A C 1
ATOM 1584 O O . GLY A 1 200 ? 11.992 19.875 24.891 1 70.62 200 GLY A O 1
ATOM 1585 N N . GLY A 1 201 ? 10.117 19.344 23.797 1 76.31 201 GLY A N 1
ATOM 1586 C CA . GLY A 1 201 ? 10.797 18.234 23.141 1 76.31 201 GLY A CA 1
ATOM 1587 C C . GLY A 1 201 ? 10.93 18.406 21.641 1 76.31 201 GLY A C 1
ATOM 1588 O O . GLY A 1 201 ? 10.727 19.5 21.125 1 76.31 201 GLY A O 1
ATOM 1589 N N . PHE A 1 202 ? 11.477 17.391 21.078 1 79.94 202 PHE A N 1
ATOM 1590 C CA . PHE A 1 202 ? 11.758 17.359 19.641 1 79.94 202 PHE A CA 1
ATOM 1591 C C . PHE A 1 202 ? 10.469 17.328 18.828 1 79.94 202 PHE A C 1
ATOM 1593 O O . PHE A 1 202 ? 10.422 17.844 17.719 1 79.94 202 PHE A O 1
ATOM 1600 N N . LYS A 1 203 ? 9.414 16.859 19.422 1 80.19 203 LYS A N 1
ATOM 1601 C CA . LYS A 1 203 ? 8.156 16.672 18.703 1 80.19 203 LYS A CA 1
ATOM 1602 C C . LYS A 1 203 ? 7.246 17.891 18.875 1 80.19 203 LYS A C 1
ATOM 1604 O O . LYS A 1 203 ? 7.242 18.516 19.938 1 80.19 203 LYS A O 1
ATOM 1609 N N . THR A 1 204 ? 6.52 18.188 17.797 1 72.06 204 THR A N 1
ATOM 1610 C CA . THR A 1 204 ? 5.656 19.359 17.812 1 72.06 204 THR A CA 1
ATOM 1611 C C . THR A 1 204 ? 4.195 18.969 17.641 1 72.06 204 THR A C 1
ATOM 1613 O O . THR A 1 204 ? 3.354 19.797 17.297 1 72.06 204 THR A O 1
ATOM 1616 N N . ASN A 1 205 ? 3.674 18 18.234 1 66.88 205 ASN A N 1
ATOM 1617 C CA . ASN A 1 205 ? 2.289 17.594 18.031 1 66.88 205 ASN A CA 1
ATOM 1618 C C . ASN A 1 205 ? 1.345 18.281 19 1 66.88 205 ASN A C 1
ATOM 1620 O O . ASN A 1 205 ? 1.75 18.656 20.109 1 66.88 205 ASN A O 1
ATOM 1624 N N . ILE A 1 206 ? 0.078 18.703 18.469 1 60.47 206 ILE A N 1
ATOM 1625 C CA . ILE A 1 206 ? -0.916 19.484 19.188 1 60.47 206 ILE A CA 1
ATOM 1626 C C . ILE A 1 206 ? -1.475 18.672 20.344 1 60.47 206 ILE A C 1
ATOM 1628 O O . ILE A 1 206 ? -2.127 19.219 21.234 1 60.47 206 ILE A O 1
ATOM 1632 N N . ALA A 1 207 ? -1.3 17.453 20.438 1 55.19 207 ALA A N 1
ATOM 1633 C CA . ALA A 1 207 ? -2.076 16.641 21.375 1 55.19 207 ALA A CA 1
ATOM 1634 C C . ALA A 1 207 ? -1.979 17.203 22.797 1 55.19 207 ALA A C 1
ATOM 1636 O O . ALA A 1 207 ? -2.676 16.75 23.703 1 55.19 207 ALA A O 1
ATOM 1637 N N . LEU A 1 208 ? -1.133 18.266 23.016 1 48.66 208 LEU A N 1
ATOM 1638 C CA . LEU A 1 208 ? -0.943 18.547 24.438 1 48.66 208 LEU A CA 1
ATOM 1639 C C . LEU A 1 208 ? -1.766 19.75 24.875 1 48.66 208 LEU A C 1
ATOM 1641 O O . LEU A 1 208 ? -1.511 20.328 25.938 1 48.66 208 LEU A O 1
ATOM 1645 N N . GLY A 1 209 ? -2.984 20.031 24.484 1 52.59 209 GLY A N 1
ATOM 1646 C CA . GLY A 1 209 ? -3.971 20.875 25.141 1 52.59 209 GLY A CA 1
ATOM 1647 C C . GLY A 1 209 ? -3.799 22.359 24.828 1 52.59 209 GLY A C 1
ATOM 1648 O O . GLY A 1 209 ? -4.656 23.172 25.172 1 52.59 209 GLY A O 1
ATOM 1649 N N . ALA A 1 210 ? -2.701 22.938 24.469 1 57.22 210 ALA A N 1
ATOM 1650 C CA . ALA A 1 210 ? -2.584 24.375 24.25 1 57.22 210 ALA A CA 1
ATOM 1651 C C . ALA A 1 210 ? -3.354 24.812 23.016 1 57.22 210 ALA A C 1
ATOM 1653 O O . ALA A 1 210 ? -3.576 24.016 22.094 1 57.22 210 ALA A O 1
ATOM 1654 N N . ASP A 1 211 ? -3.953 26.078 23.078 1 67.44 211 ASP A N 1
ATOM 1655 C CA . ASP A 1 211 ? -4.711 26.625 21.969 1 67.44 211 ASP A CA 1
ATOM 1656 C C . ASP A 1 211 ? -3.855 26.688 20.703 1 67.44 211 ASP A C 1
ATOM 1658 O O . ASP A 1 211 ? -2.684 27.062 20.75 1 67.44 211 ASP A O 1
ATOM 1662 N N . PRO A 1 212 ? -4.5 26.312 19.578 1 80.94 212 PRO A N 1
ATOM 1663 C CA . PRO A 1 212 ? -3.785 26.422 18.297 1 80.94 212 PRO A CA 1
ATOM 1664 C C . PRO A 1 212 ? -3.443 27.875 17.938 1 80.94 212 PRO A C 1
ATOM 1666 O O . PRO A 1 212 ? -4.227 28.781 18.203 1 80.94 212 PRO A O 1
ATOM 1669 N N . GLU A 1 213 ? -2.316 28.172 17.625 1 90.62 213 GLU A N 1
ATOM 1670 C CA . GLU A 1 213 ? -1.881 29.484 17.141 1 90.62 213 GLU A CA 1
ATOM 1671 C C . GLU A 1 213 ? -1.978 29.578 15.625 1 90.62 213 GLU A C 1
ATOM 1673 O O . GLU A 1 213 ? -1.355 28.797 14.906 1 90.62 213 GLU A O 1
ATOM 1678 N N . LEU A 1 214 ? -2.738 30.609 15.18 1 94.69 214 LEU A N 1
ATOM 1679 C CA . LEU A 1 214 ? -2.922 30.812 13.742 1 94.69 214 LEU A CA 1
ATOM 1680 C C . LEU A 1 214 ? -1.603 31.188 13.078 1 94.69 214 LEU A C 1
ATOM 1682 O O . LEU A 1 214 ? -0.799 31.922 13.641 1 94.69 214 LEU A O 1
ATOM 1686 N N . CYS A 1 215 ? -1.408 30.641 11.953 1 96.69 215 CYS A N 1
ATOM 1687 C CA . CYS A 1 215 ? -0.292 31 11.086 1 96.69 215 CYS A CA 1
ATOM 1688 C C . CYS A 1 215 ? -0.788 31.641 9.789 1 96.69 215 CYS A C 1
ATOM 1690 O O . CYS A 1 215 ? -1.617 31.062 9.086 1 96.69 215 CYS A O 1
ATOM 1692 N N . GLU A 1 216 ? -0.328 32.844 9.555 1 97.12 216 GLU A N 1
ATOM 1693 C CA . GLU A 1 216 ? -0.674 33.469 8.281 1 97.12 216 GLU A CA 1
ATOM 1694 C C . GLU A 1 216 ? -0.053 32.719 7.113 1 97.12 216 GLU A C 1
ATOM 1696 O O . GLU A 1 216 ? 1.13 32.375 7.148 1 97.12 216 GLU A O 1
ATOM 1701 N N . ILE A 1 217 ? -0.857 32.5 6.125 1 98.25 217 ILE A N 1
ATOM 1702 C CA . ILE A 1 217 ? -0.368 31.797 4.938 1 98.25 217 ILE A CA 1
ATOM 1703 C C . ILE A 1 217 ? 0.311 32.812 4 1 98.25 217 ILE A C 1
ATOM 1705 O O . ILE A 1 217 ? -0.362 33.594 3.324 1 98.25 217 ILE A O 1
ATOM 1709 N N . THR A 1 218 ? 1.572 32.75 3.957 1 98 218 THR A N 1
ATOM 1710 C CA . THR A 1 218 ? 2.318 33.594 3.035 1 98 218 THR A CA 1
ATOM 1711 C C . THR A 1 218 ? 2.193 33.094 1.604 1 98 218 THR A C 1
ATOM 1713 O O . THR A 1 218 ? 1.739 31.969 1.382 1 98 218 THR A O 1
ATOM 1716 N N . LYS A 1 219 ? 2.604 33.875 0.666 1 98.12 219 LYS A N 1
ATOM 1717 C CA . LYS A 1 219 ? 2.578 33.469 -0.734 1 98.12 219 LYS A CA 1
ATOM 1718 C C . LYS A 1 219 ? 3.453 32.25 -0.959 1 98.12 219 LYS A C 1
ATOM 1720 O O . LYS A 1 219 ? 3.08 31.344 -1.711 1 98.12 219 LYS A O 1
ATOM 1725 N N . GLU A 1 220 ? 4.562 32.25 -0.315 1 97.69 220 GLU A N 1
ATOM 1726 C CA . GLU A 1 220 ? 5.484 31.125 -0.423 1 97.69 220 GLU A CA 1
ATOM 1727 C C . GLU A 1 220 ? 4.855 29.844 0.12 1 97.69 220 GLU A C 1
ATOM 1729 O O . GLU A 1 220 ? 4.938 28.781 -0.514 1 97.69 220 GLU A O 1
ATOM 1734 N N . MET A 1 221 ? 4.23 29.938 1.221 1 98.19 221 MET A N 1
ATOM 1735 C CA . MET A 1 221 ? 3.568 28.797 1.844 1 98.19 221 MET A CA 1
ATOM 1736 C C . MET A 1 221 ? 2.424 28.297 0.974 1 98.19 221 MET A C 1
ATOM 1738 O O . MET A 1 221 ? 2.23 27.078 0.835 1 98.19 221 MET A O 1
ATOM 1742 N N . GLU A 1 222 ? 1.725 29.234 0.488 1 98.5 222 GLU A N 1
ATOM 1743 C CA . GLU A 1 222 ? 0.609 28.906 -0.392 1 98.5 222 GLU A CA 1
ATOM 1744 C C . GLU A 1 222 ? 1.078 28.078 -1.591 1 98.5 222 GLU A C 1
ATOM 1746 O O . GLU A 1 222 ? 0.51 27.031 -1.892 1 98.5 222 GLU A O 1
ATOM 1751 N N . ALA A 1 223 ? 2.084 28.562 -2.254 1 98.44 223 ALA A N 1
ATOM 1752 C CA . ALA A 1 223 ? 2.621 27.891 -3.432 1 98.44 223 ALA A CA 1
ATOM 1753 C C . ALA A 1 223 ? 3.152 26.5 -3.078 1 98.44 223 ALA A C 1
ATOM 1755 O O . ALA A 1 223 ? 2.91 25.531 -3.801 1 98.44 223 ALA A O 1
ATOM 1756 N N . MET A 1 224 ? 3.826 26.375 -2 1 98.25 224 MET A N 1
ATOM 1757 C CA . MET A 1 224 ? 4.418 25.109 -1.558 1 98.25 224 MET A CA 1
ATOM 1758 C C . MET A 1 224 ? 3.336 24.094 -1.204 1 98.25 224 MET A C 1
ATOM 1760 O O . MET A 1 224 ? 3.41 22.938 -1.612 1 98.25 224 MET A O 1
ATOM 1764 N N . ALA A 1 225 ? 2.344 24.547 -0.433 1 98.81 225 ALA A N 1
ATOM 1765 C CA . ALA A 1 225 ? 1.265 23.656 -0.015 1 98.81 225 ALA A CA 1
ATOM 1766 C C . ALA A 1 225 ? 0.461 23.172 -1.216 1 98.81 225 ALA A C 1
ATOM 1768 O O . ALA A 1 225 ? 0.086 22 -1.284 1 98.81 225 ALA A O 1
ATOM 1769 N N . ALA A 1 226 ? 0.22 24.078 -2.137 1 98.81 226 ALA A N 1
ATOM 1770 C CA . ALA A 1 226 ? -0.501 23.703 -3.352 1 98.81 226 ALA A CA 1
ATOM 1771 C C . ALA A 1 226 ? 0.282 22.672 -4.16 1 98.81 226 ALA A C 1
ATOM 1773 O O . ALA A 1 226 ? -0.286 21.688 -4.641 1 98.81 226 ALA A O 1
ATOM 1774 N N . LYS A 1 227 ? 1.574 22.922 -4.301 1 98.81 227 LYS A N 1
ATOM 1775 C CA . LYS A 1 227 ? 2.441 22.016 -5.043 1 98.81 227 LYS A CA 1
ATOM 1776 C C . LYS A 1 227 ? 2.494 20.641 -4.379 1 98.81 227 LYS A C 1
ATOM 1778 O O . LYS A 1 227 ? 2.428 19.609 -5.059 1 98.81 227 LYS A O 1
ATOM 1783 N N . ALA A 1 228 ? 2.619 20.625 -3.074 1 98.94 228 ALA A N 1
ATOM 1784 C CA . ALA A 1 228 ? 2.639 19.375 -2.322 1 98.94 228 ALA A CA 1
ATOM 1785 C C . ALA A 1 228 ? 1.32 18.625 -2.473 1 98.94 228 ALA A C 1
ATOM 1787 O O . ALA A 1 228 ? 1.312 17.406 -2.691 1 98.94 228 ALA A O 1
ATOM 1788 N N . SER A 1 229 ? 0.236 19.359 -2.34 1 98.88 229 SER A N 1
ATOM 1789 C CA . SER A 1 229 ? -1.082 18.75 -2.5 1 98.88 229 SER A CA 1
ATOM 1790 C C . SER A 1 229 ? -1.23 18.109 -3.873 1 98.88 229 SER A C 1
ATOM 1792 O O . SER A 1 229 ? -1.616 16.938 -3.979 1 98.88 229 SER A O 1
ATOM 1794 N N . LYS A 1 230 ? -0.838 18.812 -4.891 1 98.75 230 LYS A N 1
ATOM 1795 C CA . LYS A 1 230 ? -0.928 18.312 -6.258 1 98.75 230 LYS A CA 1
ATOM 1796 C C . LYS A 1 230 ? -0.064 17.078 -6.449 1 98.75 230 LYS A C 1
ATOM 1798 O O . LYS A 1 230 ? -0.473 16.125 -7.117 1 98.75 230 LYS A O 1
ATOM 1803 N N . ALA A 1 231 ? 1.083 17.078 -5.844 1 98.69 231 ALA A N 1
ATOM 1804 C CA . ALA A 1 231 ? 2.012 15.961 -5.961 1 98.69 231 ALA A CA 1
ATOM 1805 C C . ALA A 1 231 ? 1.4 14.688 -5.395 1 98.69 231 ALA A C 1
ATOM 1807 O O . ALA A 1 231 ? 1.684 13.586 -5.879 1 98.69 231 ALA A O 1
ATOM 1808 N N . MET A 1 232 ? 0.563 14.812 -4.414 1 98.62 232 MET A N 1
ATOM 1809 C CA . MET A 1 232 ? -0.024 13.648 -3.756 1 98.62 232 MET A CA 1
ATOM 1810 C C . MET A 1 232 ? -1.281 13.188 -4.484 1 98.62 232 MET A C 1
ATOM 1812 O O . MET A 1 232 ? -1.801 12.102 -4.211 1 98.62 232 MET A O 1
ATOM 1816 N N . GLY A 1 233 ? -1.817 14.023 -5.344 1 98.25 233 GLY A N 1
ATOM 1817 C CA . GLY A 1 233 ? -3.047 13.688 -6.043 1 98.25 233 GLY A CA 1
ATOM 1818 C C . GLY A 1 233 ? -4.23 14.539 -5.613 1 98.25 233 GLY A C 1
ATOM 1819 O O . GLY A 1 233 ? -5.352 14.328 -6.074 1 98.25 233 GLY A O 1
ATOM 1820 N N . GLY A 1 234 ? -4.012 15.5 -4.715 1 98.38 234 GLY A N 1
ATOM 1821 C CA . GLY A 1 234 ? -5.047 16.422 -4.285 1 98.38 234 GLY A CA 1
ATOM 1822 C C . GLY A 1 234 ? -5.984 15.836 -3.246 1 98.38 234 GLY A C 1
ATOM 1823 O O . GLY A 1 234 ? -5.629 14.883 -2.557 1 98.38 234 GLY A O 1
ATOM 1824 N N . GLY A 1 235 ? -7.207 16.547 -3.119 1 98.44 235 GLY A N 1
ATOM 1825 C CA . GLY A 1 235 ? -8.188 16.188 -2.104 1 98.44 235 GLY A CA 1
ATOM 1826 C C . GLY A 1 235 ? -8.156 17.125 -0.902 1 98.44 235 GLY A C 1
ATOM 1827 O O . GLY A 1 235 ? -8.172 18.344 -1.053 1 98.44 235 GLY A O 1
ATOM 1828 N N . ILE A 1 236 ? -8.312 16.516 0.267 1 98.88 236 ILE A N 1
ATOM 1829 C CA . ILE A 1 236 ? -8.258 17.25 1.533 1 98.88 236 ILE A CA 1
ATOM 1830 C C . ILE A 1 236 ? -7.074 16.75 2.361 1 98.88 236 ILE A C 1
ATOM 1832 O O . ILE A 1 236 ? -7.07 15.625 2.848 1 98.88 236 ILE A O 1
ATOM 1836 N N . LEU A 1 237 ? -6.113 17.609 2.467 1 98.88 237 LEU A N 1
ATOM 1837 C CA . LEU A 1 237 ? -4.84 17.141 3.023 1 98.88 237 LEU A CA 1
ATOM 1838 C C . LEU A 1 237 ? -4.348 18.109 4.105 1 98.88 237 LEU A C 1
ATOM 1840 O O . LEU A 1 237 ? -4.75 19.266 4.141 1 98.88 237 LEU A O 1
ATOM 1844 N N . GLY A 1 238 ? -3.609 17.609 5.035 1 98.5 238 GLY A N 1
ATOM 1845 C CA . GLY A 1 238 ? -2.775 18.391 5.934 1 98.5 238 GLY A CA 1
ATOM 1846 C C . GLY A 1 238 ? -1.308 18.391 5.547 1 98.5 238 GLY A C 1
ATOM 1847 O O . GLY A 1 238 ? -0.66 17.344 5.586 1 98.5 238 GLY A O 1
ATOM 1848 N N . ILE A 1 239 ? -0.807 19.547 5.211 1 98.81 239 ILE A N 1
ATOM 1849 C CA . ILE A 1 239 ? 0.593 19.688 4.828 1 98.81 239 ILE A CA 1
ATOM 1850 C C . ILE A 1 239 ? 1.403 20.203 6.016 1 98.81 239 ILE A C 1
ATOM 1852 O O . ILE A 1 239 ? 1.17 21.312 6.5 1 98.81 239 ILE A O 1
ATOM 1856 N N . ASP A 1 240 ? 2.326 19.406 6.48 1 97.94 240 ASP A N 1
ATOM 1857 C CA . ASP A 1 240 ? 3.191 19.797 7.59 1 97.94 240 ASP A CA 1
ATOM 1858 C C . ASP A 1 240 ? 4.512 20.375 7.078 1 97.94 240 ASP A C 1
ATOM 1860 O O . ASP A 1 240 ? 5.238 19.703 6.34 1 97.94 240 ASP A O 1
ATOM 1864 N N . ILE A 1 241 ? 4.773 21.547 7.531 1 98.38 241 ILE A N 1
ATOM 1865 C CA . ILE A 1 241 ? 5.902 22.328 7.027 1 98.38 241 ILE A CA 1
ATOM 1866 C C . ILE A 1 241 ? 6.812 22.719 8.188 1 98.38 241 ILE A C 1
ATOM 1868 O O . ILE A 1 241 ? 6.332 23.078 9.266 1 98.38 241 ILE A O 1
ATOM 1872 N N . MET A 1 242 ? 8.094 22.703 7.926 1 97.31 242 MET A N 1
ATOM 1873 C CA . MET A 1 242 ? 9.078 23.219 8.867 1 97.31 242 MET A CA 1
ATOM 1874 C C . MET A 1 242 ? 9.789 24.438 8.297 1 97.31 242 MET A C 1
ATOM 1876 O O . MET A 1 242 ? 9.992 24.531 7.086 1 97.31 242 MET A O 1
ATOM 1880 N N . GLU A 1 243 ? 10.078 25.328 9.18 1 97.31 243 GLU A N 1
ATOM 1881 C CA . GLU A 1 243 ? 10.953 26.453 8.828 1 97.31 243 GLU A CA 1
ATOM 1882 C C . GLU A 1 243 ? 12.422 26.078 9.008 1 97.31 243 GLU A C 1
ATOM 1884 O O . GLU A 1 243 ? 12.953 26.125 10.125 1 97.31 243 GLU A O 1
ATOM 1889 N N . ASP A 1 244 ? 13.07 25.75 7.941 1 97.38 244 ASP A N 1
ATOM 1890 C CA . ASP A 1 244 ? 14.477 25.359 7.945 1 97.38 244 ASP A CA 1
ATOM 1891 C C . ASP A 1 244 ? 15.383 26.594 7.914 1 97.38 244 ASP A C 1
ATOM 1893 O O . ASP A 1 244 ? 15.172 27.5 7.105 1 97.38 244 ASP A O 1
ATOM 1897 N N . GLU A 1 245 ? 16.375 26.672 8.734 1 96.38 245 GLU A N 1
ATOM 1898 C CA . GLU A 1 245 ? 17.266 27.828 8.867 1 96.38 245 GLU A CA 1
ATOM 1899 C C . GLU A 1 245 ? 17.969 28.125 7.547 1 96.38 245 GLU A C 1
ATOM 1901 O O . GLU A 1 245 ? 18.203 29.281 7.207 1 96.38 245 GLU A O 1
ATOM 1906 N N . LYS A 1 246 ? 18.297 27.156 6.793 1 94.31 246 LYS A N 1
ATOM 1907 C CA . LYS A 1 246 ? 19.109 27.328 5.59 1 94.31 246 LYS A CA 1
ATOM 1908 C C . LYS A 1 246 ? 18.234 27.375 4.34 1 94.31 246 LYS A C 1
ATOM 1910 O O . LYS A 1 246 ? 18.453 28.203 3.459 1 94.31 246 LYS A O 1
ATOM 1915 N N . ARG A 1 247 ? 17.188 26.578 4.328 1 95.12 247 ARG A N 1
ATOM 1916 C CA . ARG A 1 247 ? 16.453 26.359 3.086 1 95.12 247 ARG A CA 1
ATOM 1917 C C . ARG A 1 247 ? 15.125 27.109 3.096 1 95.12 247 ARG A C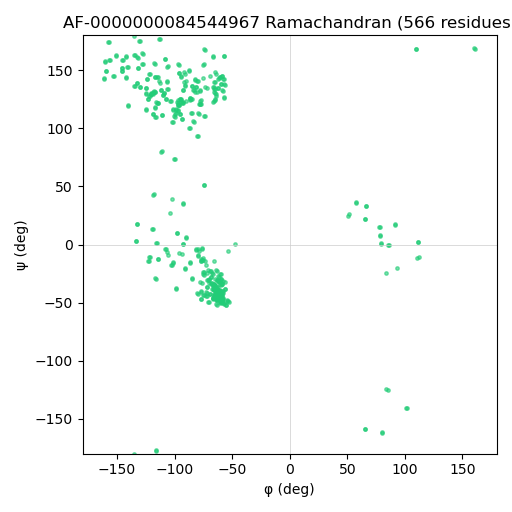 1
ATOM 1919 O O . ARG A 1 247 ? 14.438 27.188 2.072 1 95.12 247 ARG A O 1
ATOM 1926 N N . GLY A 1 248 ? 14.828 27.625 4.223 1 97 248 GLY A N 1
ATOM 1927 C CA . GLY A 1 248 ? 13.484 28.188 4.328 1 97 248 GLY A CA 1
ATOM 1928 C C . GLY A 1 248 ? 12.438 27.156 4.699 1 97 248 GLY A C 1
ATOM 1929 O O . GLY A 1 248 ? 12.57 26.469 5.707 1 97 248 GLY A O 1
ATOM 1930 N N . LEU A 1 249 ? 11.328 27.047 3.842 1 98.44 249 LEU A N 1
ATOM 1931 C CA . LEU A 1 249 ? 10.25 26.125 4.164 1 98.44 249 LEU A CA 1
ATOM 1932 C C . LEU A 1 249 ? 10.5 24.766 3.543 1 98.44 249 LEU A C 1
ATOM 1934 O O . LEU A 1 249 ? 10.914 24.672 2.387 1 98.44 249 LEU A O 1
ATOM 1938 N N . VAL A 1 250 ? 10.258 23.703 4.301 1 98.69 250 VAL A N 1
ATOM 1939 C CA . VAL A 1 250 ? 10.336 22.344 3.783 1 98.69 250 VAL A CA 1
ATOM 1940 C C . VAL A 1 250 ? 9.125 21.531 4.25 1 98.69 250 VAL A C 1
ATOM 1942 O O . VAL A 1 250 ? 8.68 21.688 5.391 1 98.69 250 VAL A O 1
ATOM 1945 N N . VAL A 1 251 ? 8.578 20.781 3.34 1 98.88 251 VAL A N 1
ATOM 1946 C CA . VAL A 1 251 ? 7.469 19.891 3.684 1 98.88 251 VAL A CA 1
ATOM 1947 C C . VAL A 1 251 ? 8.016 18.562 4.219 1 98.88 251 VAL A C 1
ATOM 1949 O O . VAL A 1 251 ? 8.812 17.906 3.557 1 98.88 251 VAL A O 1
ATOM 1952 N N . HIS A 1 252 ? 7.559 18.188 5.43 1 97.75 252 HIS A N 1
ATOM 1953 C CA . HIS A 1 252 ? 8.141 16.969 5.98 1 97.75 252 HIS A CA 1
ATOM 1954 C C . HIS A 1 252 ? 7.098 15.859 6.102 1 97.75 252 HIS A C 1
ATOM 1956 O O . HIS A 1 252 ? 7.441 14.688 6.289 1 97.75 252 HIS A O 1
ATOM 1962 N N . GLU A 1 253 ? 5.836 16.203 5.949 1 98.12 253 GLU A N 1
ATOM 1963 C CA . GLU A 1 253 ? 4.789 15.188 5.973 1 98.12 253 GLU A CA 1
ATOM 1964 C C . GLU A 1 253 ? 3.504 15.711 5.332 1 98.12 253 GLU A C 1
ATOM 1966 O O . GLU A 1 253 ? 3.195 16.906 5.426 1 98.12 253 GLU A O 1
ATOM 1971 N N . VAL A 1 254 ? 2.805 14.898 4.637 1 98.69 254 VAL A N 1
ATOM 1972 C CA . VAL A 1 254 ? 1.46 15.172 4.141 1 98.69 254 VAL A CA 1
ATOM 1973 C C . VAL A 1 254 ? 0.486 14.125 4.691 1 98.69 254 VAL A C 1
ATOM 1975 O O . VAL A 1 254 ? 0.723 12.922 4.574 1 98.69 254 VAL A O 1
ATOM 1978 N N . ASN A 1 255 ? -0.584 14.586 5.246 1 97.88 255 ASN A N 1
ATOM 1979 C CA . ASN A 1 255 ? -1.561 13.695 5.871 1 97.88 255 ASN A CA 1
ATOM 1980 C C . ASN A 1 255 ? -2.875 13.672 5.098 1 97.88 255 ASN A C 1
ATOM 1982 O O . ASN A 1 255 ? -3.418 14.727 4.754 1 97.88 255 ASN A O 1
ATOM 1986 N N . ASN A 1 256 ? -3.354 12.445 4.887 1 98 256 ASN A N 1
ATOM 1987 C CA . ASN A 1 256 ? -4.59 12.297 4.125 1 98 256 ASN A CA 1
ATOM 1988 C C . ASN A 1 256 ? -5.812 12.297 5.035 1 98 256 ASN A C 1
ATOM 1990 O O . ASN A 1 256 ? -6.938 12.477 4.566 1 98 256 ASN A O 1
ATOM 1994 N N . THR A 1 257 ? -5.742 12.031 6.281 1 97 257 THR A N 1
ATOM 1995 C CA . THR A 1 257 ? -6.797 12.203 7.273 1 97 257 THR A CA 1
ATOM 1996 C C . THR A 1 257 ? -6.441 13.312 8.258 1 97 257 THR A C 1
ATOM 1998 O O . THR A 1 257 ? -6.086 13.047 9.406 1 97 257 THR A O 1
ATOM 2001 N N . VAL A 1 258 ? -6.645 14.469 7.84 1 95.75 258 VAL A N 1
ATOM 2002 C CA . VAL A 1 258 ? -6.137 15.617 8.57 1 95.75 258 VAL A CA 1
ATOM 2003 C C . VAL A 1 258 ? -7.07 15.945 9.734 1 95.75 258 VAL A C 1
ATOM 2005 O O . VAL A 1 258 ? -8.289 15.938 9.578 1 95.75 258 VAL A O 1
ATOM 2008 N N . GLU A 1 259 ? -6.523 16.109 10.867 1 94.75 259 GLU A N 1
ATOM 2009 C CA . GLU A 1 259 ? -7.238 16.656 12.016 1 94.75 259 GLU A CA 1
ATOM 2010 C C . GLU A 1 259 ? -7.363 18.188 11.906 1 94.75 259 GLU A C 1
ATOM 2012 O O . GLU A 1 259 ? -6.391 18.875 11.586 1 94.75 259 GLU A O 1
ATOM 2017 N N . PHE A 1 260 ? -8.602 18.688 12.141 1 96.25 260 PHE A N 1
ATOM 2018 C CA . PHE A 1 260 ? -8.773 20.125 11.898 1 96.25 260 PHE A CA 1
ATOM 2019 C C . PHE A 1 260 ? -9.508 20.781 13.062 1 96.25 260 PHE A C 1
ATOM 2021 O O . PHE A 1 260 ? -9.766 21.984 13.031 1 96.25 260 PHE A O 1
ATOM 2028 N N . LYS A 1 261 ? -9.82 20.031 14.109 1 94.44 261 LYS A N 1
ATOM 2029 C CA . LYS A 1 261 ? -10.586 20.562 15.234 1 94.44 261 LYS A CA 1
ATOM 2030 C C . LYS A 1 261 ? -9.914 21.797 15.82 1 94.44 261 LYS A C 1
ATOM 2032 O O . LYS A 1 261 ? -10.555 22.844 15.984 1 94.44 261 LYS A O 1
ATOM 2037 N N . GLY A 1 262 ? -8.656 21.672 16.141 1 91.31 262 GLY A N 1
ATOM 2038 C CA . GLY A 1 262 ? -7.934 22.797 16.719 1 91.31 262 GLY A CA 1
ATOM 2039 C C . GLY A 1 262 ? -7.887 24.016 15.82 1 91.31 262 GLY A C 1
ATOM 2040 O O . GLY A 1 262 ? -8.219 25.125 16.25 1 91.31 262 GLY A O 1
ATOM 2041 N N . LEU A 1 263 ? -7.516 23.797 14.617 1 94.81 263 LEU A N 1
ATOM 2042 C CA . LEU A 1 263 ? -7.371 24.891 13.672 1 94.81 263 LEU A CA 1
ATOM 2043 C C . LEU A 1 263 ? -8.727 25.531 13.375 1 94.81 263 LEU A C 1
ATOM 2045 O O . LEU A 1 263 ? -8.805 26.75 13.156 1 94.81 263 LEU A O 1
ATOM 2049 N N . SER A 1 264 ? -9.766 24.781 13.359 1 94.44 264 SER A N 1
ATOM 2050 C CA . SER A 1 264 ? -11.102 25.281 13.055 1 94.44 264 SER A CA 1
ATOM 2051 C C . SER A 1 264 ? -11.555 26.297 14.102 1 94.44 264 SER A C 1
ATOM 2053 O O . SER A 1 264 ? -12.422 27.141 13.828 1 94.44 264 SER A O 1
ATOM 2055 N N . ARG A 1 265 ? -10.969 26.234 15.289 1 91.81 265 ARG A N 1
ATOM 2056 C CA . ARG A 1 265 ? -11.359 27.125 16.375 1 91.81 265 ARG A CA 1
ATOM 2057 C C . ARG A 1 265 ? -10.836 28.531 16.141 1 91.81 265 ARG A C 1
ATOM 2059 O O . ARG A 1 265 ? -11.383 29.5 16.688 1 91.81 265 ARG A O 1
ATOM 2066 N N . VAL A 1 266 ? -9.836 28.625 15.398 1 92.06 266 VAL A N 1
ATOM 2067 C CA . VAL A 1 266 ? -9.188 29.938 15.312 1 92.06 266 VAL A CA 1
ATOM 2068 C C . VAL A 1 266 ? -9.148 30.391 13.859 1 92.06 266 VAL A C 1
ATOM 2070 O O . VAL A 1 266 ? -8.898 31.562 13.578 1 92.06 266 VAL A O 1
ATOM 2073 N N . ALA A 1 267 ? -9.398 29.484 12.953 1 95.5 267 ALA A N 1
ATOM 2074 C CA . ALA A 1 267 ? -9.344 29.812 11.531 1 95.5 267 ALA A CA 1
ATOM 2075 C C . ALA A 1 267 ? -10.406 30.844 11.164 1 95.5 267 ALA A C 1
ATOM 2077 O O . ALA A 1 267 ? -11.492 30.859 11.75 1 95.5 267 ALA A O 1
ATOM 2078 N N . GLN A 1 268 ? -10.094 31.688 10.211 1 95.56 268 GLN A N 1
ATOM 2079 C CA . GLN A 1 268 ? -11.055 32.656 9.695 1 95.56 268 GLN A CA 1
ATOM 2080 C C . GLN A 1 268 ? -12.07 31.984 8.766 1 95.56 268 GLN A C 1
ATOM 2082 O O . GLN A 1 268 ? -13.234 32.375 8.727 1 95.56 268 GLN A O 1
ATOM 2087 N N . ARG A 1 269 ? -11.578 31.031 8.125 1 97.25 269 ARG A N 1
ATOM 2088 C CA . ARG A 1 269 ? -12.438 30.281 7.211 1 97.25 269 ARG A CA 1
ATOM 2089 C C . ARG A 1 269 ? -13.086 29.094 7.91 1 97.25 269 ARG A C 1
ATOM 2091 O O . ARG A 1 269 ? -12.5 28.516 8.828 1 97.25 269 ARG A O 1
ATOM 2098 N N . ASN A 1 270 ? -14.289 28.75 7.52 1 98.25 270 ASN A N 1
ATOM 2099 C CA . ASN A 1 270 ? -15.008 27.594 8.047 1 98.25 270 ASN A CA 1
ATOM 2100 C C . ASN A 1 270 ? -14.531 26.297 7.395 1 98.25 270 ASN A C 1
ATOM 2102 O O . ASN A 1 270 ? -15.094 25.875 6.383 1 98.25 270 ASN A O 1
ATOM 2106 N N . ILE A 1 271 ? -13.594 25.609 7.98 1 98.62 271 ILE A N 1
ATOM 2107 C CA . ILE A 1 271 ? -12.867 24.5 7.391 1 98.62 271 ILE A CA 1
ATOM 2108 C C . ILE A 1 271 ? -13.836 23.344 7.117 1 98.62 271 ILE A C 1
ATOM 2110 O O . ILE A 1 271 ? -13.938 22.875 5.984 1 98.62 271 ILE A O 1
ATOM 2114 N N . PRO A 1 272 ? -14.625 22.906 8.07 1 98.62 272 PRO A N 1
ATOM 2115 C CA . PRO A 1 272 ? -15.523 21.797 7.785 1 98.62 272 PRO A CA 1
ATOM 2116 C C . PRO A 1 272 ? -16.547 22.125 6.703 1 98.62 272 PRO A C 1
ATOM 2118 O O . PRO A 1 272 ? -16.922 21.25 5.914 1 98.62 272 PRO A O 1
ATOM 2121 N N . LYS A 1 273 ? -17.031 23.328 6.676 1 98.62 273 LYS A N 1
ATOM 2122 C CA . LYS A 1 273 ? -17.953 23.734 5.617 1 98.62 273 LYS A CA 1
ATOM 2123 C C . LYS A 1 273 ? -17.297 23.594 4.242 1 98.62 273 LYS A C 1
ATOM 2125 O O . LYS A 1 273 ? -17.891 23.031 3.32 1 98.62 273 LYS A O 1
ATOM 2130 N N . GLU A 1 274 ? -16.094 24.078 4.156 1 98.62 274 GLU A N 1
ATOM 2131 C CA . GLU A 1 274 ? -15.391 24.031 2.877 1 98.62 274 GLU A CA 1
ATOM 2132 C C . GLU A 1 274 ? -15.07 22.594 2.471 1 98.62 274 GLU A C 1
ATOM 2134 O O . GLU A 1 274 ? -15.078 22.266 1.283 1 98.62 274 GLU A O 1
ATOM 2139 N N . MET A 1 275 ? -14.773 21.734 3.42 1 98.69 275 MET A N 1
ATOM 2140 C CA . MET A 1 275 ? -14.562 20.312 3.135 1 98.69 275 MET A CA 1
ATOM 2141 C C . MET A 1 275 ? -15.82 19.703 2.525 1 98.69 275 MET A C 1
ATOM 2143 O O . MET A 1 275 ? -15.742 19.016 1.5 1 98.69 275 MET A O 1
ATOM 2147 N N . VAL A 1 276 ? -16.953 19.984 3.146 1 98.56 276 VAL A N 1
ATOM 2148 C CA . VAL A 1 276 ? -18.219 19.406 2.693 1 98.56 276 VAL A CA 1
ATOM 2149 C C . VAL A 1 276 ? -18.562 19.938 1.305 1 98.56 276 VAL A C 1
ATOM 2151 O O . VAL A 1 276 ? -18.938 19.188 0.417 1 98.56 276 VAL A O 1
ATOM 2154 N N . GLU A 1 277 ? -18.391 21.234 1.142 1 98.19 277 GLU A N 1
ATOM 2155 C CA . GLU A 1 277 ? -18.656 21.844 -0.158 1 98.19 277 GLU A CA 1
ATOM 2156 C C . GLU A 1 277 ? -17.766 21.234 -1.245 1 98.19 277 GLU A C 1
ATOM 2158 O O . GLU A 1 277 ? -18.234 20.953 -2.35 1 98.19 277 GLU A O 1
ATOM 2163 N N . PHE A 1 278 ? -16.578 21.109 -0.925 1 98.44 278 PHE A N 1
ATOM 2164 C CA . PHE A 1 278 ? -15.641 20.516 -1.879 1 98.44 278 PHE A CA 1
ATOM 2165 C C . PHE A 1 278 ? -16.078 19.109 -2.262 1 98.44 278 PHE A C 1
ATOM 2167 O O . PHE A 1 278 ? -16.062 18.75 -3.441 1 98.44 278 PHE A O 1
ATOM 2174 N N . ALA A 1 279 ? -16.422 18.297 -1.269 1 98 279 ALA A N 1
ATOM 2175 C CA . ALA A 1 279 ? -16.844 16.922 -1.503 1 98 279 ALA A CA 1
ATOM 2176 C C . ALA A 1 279 ? -18.078 16.875 -2.408 1 98 279 ALA A C 1
ATOM 2178 O O . ALA A 1 279 ? -18.141 16.078 -3.344 1 98 279 ALA A O 1
ATOM 2179 N N . LEU A 1 280 ? -19 17.75 -2.139 1 96.69 280 LEU A N 1
ATOM 2180 C CA . LEU A 1 280 ? -20.25 17.766 -2.9 1 96.69 280 LEU A CA 1
ATOM 2181 C C . LEU A 1 280 ? -20 18.25 -4.328 1 96.69 280 LEU A C 1
ATOM 2183 O O . LEU A 1 280 ? -20.641 17.766 -5.266 1 96.69 280 LEU A O 1
ATOM 2187 N N . ASN A 1 281 ? -19.062 19.125 -4.48 1 95.56 281 ASN A N 1
ATOM 2188 C CA . ASN A 1 281 ? -18.734 19.625 -5.809 1 95.56 281 ASN A CA 1
ATOM 2189 C C . ASN A 1 281 ? -17.938 18.594 -6.605 1 95.56 281 ASN A C 1
ATOM 2191 O O . ASN A 1 281 ? -17.922 18.625 -7.836 1 95.56 281 ASN A O 1
ATOM 2195 N N . TYR A 1 282 ? -17.266 17.75 -5.938 1 91.62 282 TYR A N 1
ATOM 2196 C CA . TYR A 1 282 ? -16.453 16.703 -6.527 1 91.62 282 TYR A CA 1
ATOM 2197 C C . TYR A 1 282 ? -17.297 15.789 -7.402 1 91.62 282 TYR A C 1
ATOM 2199 O O . TYR A 1 282 ? -16.828 15.289 -8.43 1 91.62 282 TYR A O 1
ATOM 2207 N N . VAL A 1 283 ? -18.5 15.555 -7.074 1 89 283 VAL A N 1
ATOM 2208 C CA . VAL A 1 283 ? -19.344 14.602 -7.797 1 89 283 VAL A CA 1
ATOM 2209 C C . VAL A 1 283 ? -20.297 15.359 -8.727 1 89 283 VAL A C 1
ATOM 2211 O O . VAL A 1 283 ? -20.984 14.75 -9.539 1 89 283 VAL A O 1
ATOM 2214 N N . ARG A 1 284 ? -20.484 16.578 -8.578 1 80.69 284 ARG A N 1
ATOM 2215 C CA . ARG A 1 284 ? -21.297 17.328 -9.523 1 80.69 284 ARG A CA 1
ATOM 2216 C C . ARG A 1 284 ? -20.578 17.516 -10.852 1 80.69 284 ARG A C 1
ATOM 2218 O O . ARG A 1 284 ? -21.219 17.703 -11.891 1 80.69 284 ARG A O 1
ATOM 2225 N N . LYS A 1 285 ? -19.391 17.359 -10.922 1 60.19 285 LYS A N 1
ATOM 2226 C CA . LYS A 1 285 ? -18.688 17.562 -12.18 1 60.19 285 LYS A CA 1
ATOM 2227 C C . LYS A 1 285 ? -18.656 16.281 -13 1 60.19 285 LYS A C 1
ATOM 2229 O O . LYS A 1 285 ? -18.672 15.172 -12.445 1 60.19 285 LYS A O 1
ATOM 2234 N N . MET B 1 1 ? 24.359 -4.832 -26.891 1 85.19 1 MET B N 1
ATOM 2235 C CA . MET B 1 1 ? 24.375 -5.598 -25.641 1 85.19 1 MET B CA 1
ATOM 2236 C C . MET B 1 1 ? 23.641 -4.855 -24.531 1 85.19 1 MET B C 1
ATOM 2238 O O . MET B 1 1 ? 23.938 -3.695 -24.25 1 85.19 1 MET B O 1
ATOM 2242 N N . SER B 1 2 ? 22.5 -5.551 -24.031 1 93.12 2 SER B N 1
ATOM 2243 C CA . SER B 1 2 ? 21.734 -4.934 -22.953 1 93.12 2 SER B CA 1
ATOM 2244 C C . SER B 1 2 ? 22.156 -5.461 -21.594 1 93.12 2 SER B C 1
ATOM 2246 O O . SER B 1 2 ? 22.906 -6.43 -21.5 1 93.12 2 SER B O 1
ATOM 2248 N N . LYS B 1 3 ? 21.969 -4.762 -20.672 1 96.38 3 LYS B N 1
ATOM 2249 C CA . LYS B 1 3 ? 22.312 -5.148 -19.297 1 96.38 3 LYS B CA 1
ATOM 2250 C C . LYS B 1 3 ? 21.062 -5.277 -18.438 1 96.38 3 LYS B C 1
ATOM 2252 O O . LYS B 1 3 ? 20.266 -4.344 -18.344 1 96.38 3 LYS B O 1
ATOM 2257 N N . VAL B 1 4 ? 20.828 -6.496 -17.828 1 98.19 4 VAL B N 1
ATOM 2258 C CA . VAL B 1 4 ? 19.703 -6.77 -16.938 1 98.19 4 VAL B CA 1
ATOM 2259 C C . VAL B 1 4 ? 20.188 -6.848 -15.5 1 98.19 4 VAL B C 1
ATOM 2261 O O . VAL B 1 4 ? 21.219 -7.461 -15.219 1 98.19 4 VAL B O 1
ATOM 2264 N N . CYS B 1 5 ? 19.469 -6.195 -14.625 1 98.62 5 CYS B N 1
ATOM 2265 C CA . CYS B 1 5 ? 19.797 -6.273 -13.203 1 98.62 5 CYS B CA 1
ATOM 2266 C C . CYS B 1 5 ? 18.781 -7.117 -12.453 1 98.62 5 CYS B C 1
ATOM 2268 O O . CYS B 1 5 ? 17.578 -6.895 -12.578 1 98.62 5 CYS B O 1
ATOM 2270 N N . ILE B 1 6 ? 19.234 -8.094 -11.766 1 98.81 6 ILE B N 1
ATOM 2271 C CA . ILE B 1 6 ? 18.391 -8.914 -10.898 1 98.81 6 ILE B CA 1
ATOM 2272 C C . ILE B 1 6 ? 18.547 -8.469 -9.453 1 98.81 6 ILE B C 1
ATOM 2274 O O . ILE B 1 6 ? 19.609 -8.633 -8.852 1 98.81 6 ILE B O 1
ATOM 2278 N N . VAL B 1 7 ? 17.516 -7.867 -8.922 1 98.75 7 VAL B N 1
ATOM 2279 C CA . VAL B 1 7 ? 17.531 -7.402 -7.535 1 98.75 7 VAL B CA 1
ATOM 2280 C C . VAL B 1 7 ? 16.922 -8.469 -6.629 1 98.75 7 VAL B C 1
ATOM 2282 O O . VAL B 1 7 ? 15.797 -8.922 -6.855 1 98.75 7 VAL B O 1
ATOM 2285 N N . PHE B 1 8 ? 17.656 -8.859 -5.645 1 98.5 8 PHE B N 1
ATOM 2286 C CA . PHE B 1 8 ? 17.234 -9.93 -4.754 1 98.5 8 PHE B CA 1
ATOM 2287 C C . PHE B 1 8 ? 17.484 -9.555 -3.297 1 98.5 8 PHE B C 1
ATOM 2289 O O . PHE B 1 8 ? 18.156 -8.555 -3.016 1 98.5 8 PHE B O 1
ATOM 2296 N N . ASP B 1 9 ? 16.859 -10.234 -2.312 1 97.44 9 ASP B N 1
ATOM 2297 C CA . ASP B 1 9 ? 17.25 -10.125 -0.909 1 97.44 9 ASP B CA 1
ATOM 2298 C C . ASP B 1 9 ? 17.625 -11.492 -0.342 1 97.44 9 ASP B C 1
ATOM 2300 O O . ASP B 1 9 ? 18.125 -11.586 0.786 1 97.44 9 ASP B O 1
ATOM 2304 N N . ARG B 1 10 ? 17.328 -12.469 -1.111 1 96.38 10 ARG B N 1
ATOM 2305 C CA . ARG B 1 10 ? 17.797 -13.844 -0.921 1 96.38 10 ARG B CA 1
ATOM 2306 C C . ARG B 1 10 ? 18.141 -14.492 -2.258 1 96.38 10 ARG B C 1
ATOM 2308 O O . ARG B 1 10 ? 17.281 -14.633 -3.125 1 96.38 10 ARG B O 1
ATOM 2315 N N . LEU B 1 11 ? 19.328 -14.852 -2.377 1 96.94 11 LEU B N 1
ATOM 2316 C CA . LEU B 1 11 ? 19.75 -15.453 -3.639 1 96.94 11 LEU B CA 1
ATOM 2317 C C . LEU B 1 11 ? 19.312 -16.906 -3.719 1 96.94 11 LEU B C 1
ATOM 2319 O O . LEU B 1 11 ? 19.828 -17.766 -2.998 1 96.94 11 LEU B O 1
ATOM 2323 N N . ARG B 1 12 ? 18.406 -17.219 -4.598 1 96.38 12 ARG B N 1
ATOM 2324 C CA . ARG B 1 12 ? 17.875 -18.562 -4.816 1 96.38 12 ARG B CA 1
ATOM 2325 C C . ARG B 1 12 ? 18.281 -19.094 -6.188 1 96.38 12 ARG B C 1
ATOM 2327 O O . ARG B 1 12 ? 18.953 -18.406 -6.953 1 96.38 12 ARG B O 1
ATOM 2334 N N . ALA B 1 13 ? 17.891 -20.312 -6.422 1 96.75 13 ALA B N 1
ATOM 2335 C CA . ALA B 1 13 ? 18.172 -20.938 -7.715 1 96.75 13 ALA B CA 1
ATOM 2336 C C . ALA B 1 13 ? 17.531 -20.156 -8.852 1 96.75 13 ALA B C 1
ATOM 2338 O O . ALA B 1 13 ? 18.109 -20.062 -9.945 1 96.75 13 ALA B O 1
ATOM 2339 N N . GLU B 1 14 ? 16.453 -19.547 -8.602 1 97.88 14 GLU B N 1
ATOM 2340 C CA . GLU B 1 14 ? 15.711 -18.812 -9.625 1 97.88 14 GLU B CA 1
ATOM 2341 C C . GLU B 1 14 ? 16.5 -17.594 -10.117 1 97.88 14 GLU B C 1
ATOM 2343 O O . GLU B 1 14 ? 16.578 -17.359 -11.32 1 97.88 14 GLU B O 1
ATOM 2348 N N . GLU B 1 15 ? 17.047 -16.859 -9.203 1 98.44 15 GLU B N 1
ATOM 2349 C CA . GLU B 1 15 ? 17.812 -15.688 -9.594 1 98.44 15 GLU B CA 1
ATOM 2350 C C . GLU B 1 15 ? 19.062 -16.078 -10.367 1 98.44 15 GLU B C 1
ATOM 2352 O O . GLU B 1 15 ? 19.469 -15.391 -11.297 1 98.44 15 GLU B O 1
ATOM 2357 N N . LYS B 1 16 ? 19.656 -17.219 -9.977 1 98.31 16 LYS B N 1
ATOM 2358 C CA . LYS B 1 16 ? 20.812 -17.734 -10.703 1 98.31 16 LYS B CA 1
ATOM 2359 C C . LYS B 1 16 ? 20.422 -18.156 -12.117 1 98.31 16 LYS B C 1
ATOM 2361 O O . LYS B 1 16 ? 21.203 -17.969 -13.062 1 98.31 16 LYS B O 1
ATOM 2366 N N . MET B 1 17 ? 19.281 -18.75 -12.266 1 98.5 17 MET B N 1
ATOM 2367 C CA . MET B 1 17 ? 18.797 -19.141 -13.578 1 98.5 17 MET B CA 1
ATOM 2368 C C . MET B 1 17 ? 18.594 -17.922 -14.477 1 98.5 17 MET B C 1
ATOM 2370 O O . MET B 1 17 ? 18.938 -17.953 -15.664 1 98.5 17 MET B O 1
ATOM 2374 N N . LEU B 1 18 ? 18.062 -16.844 -13.922 1 98.75 18 LEU B N 1
ATOM 2375 C CA . LEU B 1 18 ? 17.859 -15.617 -14.68 1 98.75 18 LEU B CA 1
ATOM 2376 C C . LEU B 1 18 ? 19.188 -15.039 -15.141 1 98.75 18 LEU B C 1
ATOM 2378 O O . LEU B 1 18 ? 19.328 -14.625 -16.297 1 98.75 18 LEU B O 1
ATOM 2382 N N . GLN B 1 19 ? 20.141 -15.023 -14.219 1 98.5 19 GLN B N 1
ATOM 2383 C CA . GLN B 1 19 ? 21.484 -14.539 -14.547 1 98.5 19 GLN B CA 1
ATOM 2384 C C . GLN B 1 19 ? 22.094 -15.352 -15.688 1 98.5 19 GLN B C 1
ATOM 2386 O O . GLN B 1 19 ? 22.609 -14.789 -16.641 1 98.5 19 GLN B O 1
ATOM 2391 N N . LYS B 1 20 ? 22.016 -16.641 -15.57 1 98.25 20 LYS B N 1
ATOM 2392 C CA . LYS B 1 20 ? 22.578 -17.547 -16.578 1 98.25 20 LYS B CA 1
ATOM 2393 C C . LYS B 1 20 ? 21.922 -17.312 -17.938 1 98.25 20 LYS B C 1
ATOM 2395 O O . LYS B 1 20 ? 22.625 -17.219 -18.953 1 98.25 20 LYS B O 1
ATOM 2400 N N . GLU B 1 21 ? 20.594 -17.203 -17.969 1 98.31 21 GLU B N 1
ATOM 2401 C CA . GLU B 1 21 ? 19.875 -17.031 -19.234 1 98.31 21 GLU B CA 1
ATOM 2402 C C . GLU B 1 21 ? 20.219 -15.695 -19.875 1 98.31 21 GLU B C 1
ATOM 2404 O O . GLU B 1 21 ? 20.312 -15.602 -21.109 1 98.31 21 GLU B O 1
ATOM 2409 N N . ALA B 1 22 ? 20.391 -14.672 -19.062 1 98.25 22 ALA B N 1
ATOM 2410 C CA . ALA B 1 22 ? 20.797 -13.383 -19.609 1 98.25 22 ALA B CA 1
ATOM 2411 C C . ALA B 1 22 ? 22.141 -13.492 -20.312 1 98.25 22 ALA B C 1
ATOM 2413 O O . ALA B 1 22 ? 22.297 -13.008 -21.438 1 98.25 22 ALA B O 1
ATOM 2414 N N . SER B 1 23 ? 23.062 -14.172 -19.688 1 97.19 23 SER B N 1
ATOM 2415 C CA . SER B 1 23 ? 24.391 -14.367 -20.266 1 97.19 23 SER B CA 1
ATOM 2416 C C . SER B 1 23 ? 24.328 -15.203 -21.531 1 97.19 23 SER B C 1
ATOM 2418 O O . SER B 1 23 ? 24.984 -14.875 -22.531 1 97.19 23 SER B O 1
ATOM 2420 N N . GLU B 1 24 ? 23.594 -16.203 -21.516 1 97.56 24 GLU B N 1
ATOM 2421 C CA . GLU B 1 24 ? 23.453 -17.094 -22.656 1 97.56 24 GLU B CA 1
ATOM 2422 C C . GLU B 1 24 ? 22.844 -16.359 -23.859 1 97.56 24 GLU B C 1
ATOM 2424 O O . GLU B 1 24 ? 23.156 -16.672 -25 1 97.56 24 GLU B O 1
ATOM 2429 N N . LEU B 1 25 ? 22.031 -15.406 -23.609 1 97.31 25 LEU B N 1
ATOM 2430 C CA . LEU B 1 25 ? 21.406 -14.602 -24.656 1 97.31 25 LEU B CA 1
ATOM 2431 C C . LEU B 1 25 ? 22.344 -13.516 -25.141 1 97.31 25 LEU B C 1
ATOM 2433 O O . LEU B 1 25 ? 22 -12.734 -26.031 1 97.31 25 LEU B O 1
ATOM 2437 N N . GLY B 1 26 ? 23.531 -13.43 -24.469 1 96.81 26 GLY B N 1
ATOM 2438 C CA . GLY B 1 26 ? 24.547 -12.484 -24.906 1 96.81 26 GLY B CA 1
ATOM 2439 C C . GLY B 1 26 ? 24.438 -11.133 -24.219 1 96.81 26 GLY B C 1
ATOM 2440 O O . GLY B 1 26 ? 24.953 -10.133 -24.734 1 96.81 26 GLY B O 1
ATOM 2441 N N . HIS B 1 27 ? 23.719 -11.094 -23.141 1 97.5 27 HIS B N 1
ATOM 2442 C CA . HIS B 1 27 ? 23.547 -9.844 -22.422 1 97.5 27 HIS B CA 1
ATOM 2443 C C . HIS B 1 27 ? 24.312 -9.859 -21.109 1 97.5 27 HIS B C 1
ATOM 2445 O O . HIS B 1 27 ? 24.734 -10.922 -20.641 1 97.5 27 HIS B O 1
ATOM 2451 N N . ASP B 1 28 ? 24.562 -8.695 -20.594 1 96.62 28 ASP B N 1
ATOM 2452 C CA . ASP B 1 28 ? 25.172 -8.586 -19.266 1 96.62 28 ASP B CA 1
ATOM 2453 C C . ASP B 1 28 ? 24.109 -8.711 -18.172 1 96.62 28 ASP B C 1
ATOM 2455 O O . ASP B 1 28 ? 22.969 -8.273 -18.344 1 96.62 28 ASP B O 1
ATOM 2459 N N . ALA B 1 29 ? 24.484 -9.367 -17.125 1 97.06 29 ALA B N 1
ATOM 2460 C CA . ALA B 1 29 ? 23.609 -9.484 -15.969 1 97.06 29 ALA B CA 1
ATOM 2461 C C . ALA B 1 29 ? 24.312 -9 -14.703 1 97.06 29 ALA B C 1
ATOM 2463 O O . ALA B 1 29 ? 25.484 -9.289 -14.484 1 97.06 29 ALA B O 1
ATOM 2464 N N . VAL B 1 30 ? 23.609 -8.227 -13.93 1 96.81 30 VAL B N 1
ATOM 2465 C CA . VAL B 1 30 ? 24.109 -7.766 -12.633 1 96.81 30 VAL B CA 1
ATOM 2466 C C . VAL B 1 30 ? 23.219 -8.305 -11.523 1 96.81 30 VAL B C 1
ATOM 2468 O O . VAL B 1 30 ? 21.984 -8.312 -11.648 1 96.81 30 VAL B O 1
ATOM 2471 N N . MET B 1 31 ? 23.859 -8.867 -10.531 1 98.19 31 MET B N 1
ATOM 2472 C CA . MET B 1 31 ? 23.156 -9.289 -9.32 1 98.19 31 MET B CA 1
ATOM 2473 C C . MET B 1 31 ? 23.266 -8.227 -8.227 1 98.19 31 MET B C 1
ATOM 2475 O O . MET B 1 31 ? 24.375 -7.871 -7.824 1 98.19 31 MET B O 1
ATOM 2479 N N . LEU B 1 32 ? 22.188 -7.699 -7.773 1 98.19 32 LEU B N 1
ATOM 2480 C CA . LEU B 1 32 ? 22.219 -6.637 -6.773 1 98.19 32 LEU B CA 1
ATOM 2481 C C . LEU B 1 32 ? 21.422 -7.027 -5.535 1 98.19 32 LEU B C 1
ATOM 2483 O O . LEU B 1 32 ? 20.25 -7.395 -5.637 1 98.19 32 LEU B O 1
ATOM 2487 N N . ASP B 1 33 ? 22.016 -6.98 -4.371 1 98.19 33 ASP B N 1
ATOM 2488 C CA . ASP B 1 33 ? 21.391 -7.285 -3.094 1 98.19 33 ASP B CA 1
ATOM 2489 C C . ASP B 1 33 ? 20.688 -6.055 -2.521 1 98.19 33 ASP B C 1
ATOM 2491 O O . ASP B 1 33 ? 21.344 -5.09 -2.123 1 98.19 33 ASP B O 1
ATOM 2495 N N . ALA B 1 34 ? 19.391 -6.117 -2.447 1 97.69 34 ALA B N 1
ATOM 2496 C CA . ALA B 1 34 ? 18.609 -5 -1.935 1 97.69 34 ALA B CA 1
ATOM 2497 C C . ALA B 1 34 ? 18.953 -4.703 -0.478 1 97.69 34 ALA B C 1
ATOM 2499 O O . ALA B 1 34 ? 18.828 -3.564 -0.023 1 97.69 34 ALA B O 1
ATOM 2500 N N . LYS B 1 35 ? 19.406 -5.68 0.261 1 96.75 35 LYS B N 1
ATOM 2501 C CA . LYS B 1 35 ? 19.625 -5.574 1.7 1 96.75 35 LYS B CA 1
ATOM 2502 C C . LYS B 1 35 ? 20.797 -4.645 2.006 1 96.75 35 LYS B C 1
ATOM 2504 O O . LYS B 1 35 ? 20.875 -4.07 3.096 1 96.75 35 LYS B O 1
ATOM 2509 N N . ILE B 1 36 ? 21.672 -4.484 1.017 1 96.31 36 ILE B N 1
ATOM 2510 C CA . ILE B 1 36 ? 22.859 -3.686 1.31 1 96.31 36 ILE B CA 1
ATOM 2511 C C . ILE B 1 36 ? 22.859 -2.422 0.454 1 96.31 36 ILE B C 1
ATOM 2513 O O . ILE B 1 36 ? 23.812 -1.643 0.479 1 96.31 36 ILE B O 1
ATOM 2517 N N . THR B 1 37 ? 21.828 -2.252 -0.342 1 96.25 37 THR B N 1
ATOM 2518 C CA . THR B 1 37 ? 21.703 -1.069 -1.185 1 96.25 37 THR B CA 1
ATOM 2519 C C . THR B 1 37 ? 21.062 0.082 -0.41 1 96.25 37 THR B C 1
ATOM 2521 O O . THR B 1 37 ? 20.109 -0.121 0.337 1 96.25 37 THR B O 1
ATOM 2524 N N . GLN B 1 38 ? 21.609 1.229 -0.573 1 96.31 38 GLN B N 1
ATOM 2525 C CA . GLN B 1 38 ? 21.109 2.43 0.095 1 96.31 38 GLN B CA 1
ATOM 2526 C C . GLN B 1 38 ? 20.703 3.492 -0.918 1 96.31 38 GLN B C 1
ATOM 2528 O O . GLN B 1 38 ? 21.438 3.775 -1.865 1 96.31 38 GLN B O 1
ATOM 2533 N N . VAL B 1 39 ? 19.531 4.016 -0.757 1 97.94 39 VAL B N 1
ATOM 2534 C CA . VAL B 1 39 ? 19 5.066 -1.622 1 97.94 39 VAL B CA 1
ATOM 2535 C C . VAL B 1 39 ? 18.641 6.293 -0.786 1 97.94 39 VAL B C 1
ATOM 2537 O O . VAL B 1 39 ? 18.359 6.176 0.41 1 97.94 39 VAL B O 1
ATOM 2540 N N . ASN B 1 40 ? 18.766 7.461 -1.282 1 98.5 40 ASN B N 1
ATOM 2541 C CA . ASN B 1 40 ? 18.312 8.68 -0.625 1 98.5 40 ASN B CA 1
ATOM 2542 C C . ASN B 1 40 ? 17.578 9.602 -1.601 1 98.5 40 ASN B C 1
ATOM 2544 O O . ASN B 1 40 ? 17.453 9.281 -2.783 1 98.5 40 ASN B O 1
ATOM 2548 N N . THR B 1 41 ? 17.078 10.742 -1.203 1 98.69 41 THR B N 1
ATOM 2549 C CA . THR B 1 41 ? 16.219 11.617 -1.998 1 98.69 41 THR B CA 1
ATOM 2550 C C . THR B 1 41 ? 17.031 12.375 -3.041 1 98.69 41 THR B C 1
ATOM 2552 O O . THR B 1 41 ? 16.469 13.062 -3.895 1 98.69 41 THR B O 1
ATOM 2555 N N . ASP B 1 42 ? 18.344 12.219 -3.039 1 98.25 42 ASP B N 1
ATOM 2556 C CA . ASP B 1 42 ? 19.188 12.844 -4.059 1 98.25 42 ASP B CA 1
ATOM 2557 C C . ASP B 1 42 ? 19.719 11.805 -5.035 1 98.25 42 ASP B C 1
ATOM 2559 O O . ASP B 1 42 ? 20.391 12.156 -6.012 1 98.25 42 ASP B O 1
ATOM 2563 N N . SER B 1 43 ? 19.438 10.555 -4.797 1 98.31 43 SER B N 1
ATOM 2564 C CA . SER B 1 43 ? 19.938 9.477 -5.633 1 98.31 43 SER B CA 1
ATOM 2565 C C . SER B 1 43 ? 19.438 9.602 -7.066 1 98.31 43 SER B C 1
ATOM 2567 O O . SER B 1 43 ? 18.281 9.961 -7.289 1 98.31 43 SER B O 1
ATOM 2569 N N . LYS B 1 44 ? 20.297 9.258 -7.969 1 97.81 44 LYS B N 1
ATOM 2570 C CA . LYS B 1 44 ? 20 9.227 -9.398 1 97.81 44 LYS B CA 1
ATOM 2571 C C . LYS B 1 44 ? 20.375 7.879 -10.008 1 97.81 44 LYS B C 1
ATOM 2573 O O . LYS B 1 44 ? 21.109 7.102 -9.391 1 97.81 44 LYS B O 1
ATOM 2578 N N . LYS B 1 45 ? 19.875 7.656 -11.172 1 96.62 45 LYS B N 1
ATOM 2579 C CA . LYS B 1 45 ? 20.094 6.391 -11.859 1 96.62 45 LYS B CA 1
ATOM 2580 C C . LYS B 1 45 ? 21.578 6.117 -12.047 1 96.62 45 LYS B C 1
ATOM 2582 O O . LYS B 1 45 ? 22.016 4.969 -11.961 1 96.62 45 LYS B O 1
ATOM 2587 N N . GLU B 1 46 ? 22.344 7.141 -12.203 1 96.88 46 GLU B N 1
ATOM 2588 C CA . GLU B 1 46 ? 23.75 7.008 -12.516 1 96.88 46 GLU B CA 1
ATOM 2589 C C . GLU B 1 46 ? 24.562 6.613 -11.281 1 96.88 46 GLU B C 1
ATOM 2591 O O . GLU B 1 46 ? 25.719 6.199 -11.391 1 96.88 46 GLU B O 1
ATOM 2596 N N . ASP B 1 47 ? 23.938 6.742 -10.164 1 96.88 47 ASP B N 1
ATOM 2597 C CA . ASP B 1 47 ? 24.641 6.453 -8.922 1 96.88 47 ASP B CA 1
ATOM 2598 C C . ASP B 1 47 ? 24.766 4.949 -8.703 1 96.88 47 ASP B C 1
ATOM 2600 O O . ASP B 1 47 ? 25.531 4.504 -7.844 1 96.88 47 ASP B O 1
ATOM 2604 N N . PHE B 1 48 ? 24.016 4.094 -9.492 1 96.62 48 PHE B N 1
ATOM 2605 C CA . PHE B 1 48 ? 23.969 2.648 -9.32 1 96.62 48 PHE B CA 1
ATOM 2606 C C . PHE B 1 48 ? 24.141 1.937 -10.656 1 96.62 48 PHE B C 1
ATOM 2608 O O . PHE B 1 48 ? 24.047 2.559 -11.719 1 96.62 48 PHE B O 1
ATOM 2615 N N . ASP B 1 49 ? 24.484 0.716 -10.57 1 96.38 49 ASP B N 1
ATOM 2616 C CA . ASP B 1 49 ? 24.531 -0.117 -11.766 1 96.38 49 ASP B CA 1
ATOM 2617 C C . ASP B 1 49 ? 23.281 -0.987 -11.875 1 96.38 49 ASP B C 1
ATOM 2619 O O . ASP B 1 49 ? 23.359 -2.211 -11.758 1 96.38 49 ASP B O 1
ATOM 2623 N N . PHE B 1 50 ? 22.141 -0.39 -12.219 1 97.38 50 PHE B N 1
ATOM 2624 C CA . PHE B 1 50 ? 20.875 -1.101 -12.312 1 97.38 50 PHE B CA 1
ATOM 2625 C C . PHE B 1 50 ? 20.641 -1.605 -13.734 1 97.38 50 PHE B C 1
ATOM 2627 O O . PHE B 1 50 ? 19.625 -2.258 -14.008 1 97.38 50 PHE B O 1
ATOM 2634 N N . GLY B 1 51 ? 21.609 -1.332 -14.625 1 96.31 51 GLY B N 1
ATOM 2635 C CA . GLY B 1 51 ? 21.438 -1.775 -16 1 96.31 51 GLY B CA 1
ATOM 2636 C C . GLY B 1 51 ? 20.297 -1.097 -16.719 1 96.31 51 GLY B C 1
ATOM 2637 O O . GLY B 1 51 ? 19.969 0.055 -16.422 1 96.31 51 GLY B O 1
ATOM 2638 N N . ASP B 1 52 ? 19.797 -1.729 -17.781 1 97.19 52 ASP B N 1
ATOM 2639 C CA . ASP B 1 52 ? 18.75 -1.158 -18.625 1 97.19 52 ASP B CA 1
ATOM 2640 C C . ASP B 1 52 ? 17.375 -1.442 -18.062 1 97.19 52 ASP B C 1
ATOM 2642 O O . ASP B 1 52 ? 16.422 -0.689 -18.297 1 97.19 52 ASP B O 1
ATOM 2646 N N . VAL B 1 53 ? 17.297 -2.561 -17.359 1 98.38 53 VAL B N 1
ATOM 2647 C CA . VAL B 1 53 ? 16.031 -2.98 -16.781 1 98.38 53 VAL B CA 1
ATOM 2648 C C . VAL B 1 53 ? 16.281 -3.84 -15.547 1 98.38 53 VAL B C 1
ATOM 2650 O O . VAL B 1 53 ? 17.266 -4.582 -15.492 1 98.38 53 VAL B O 1
ATOM 2653 N N . VAL B 1 54 ? 15.398 -3.678 -14.602 1 98.75 54 VAL B N 1
ATOM 2654 C CA . VAL B 1 54 ? 15.531 -4.438 -13.359 1 98.75 54 VAL B CA 1
ATOM 2655 C C . VAL B 1 54 ? 14.438 -5.5 -13.289 1 98.75 54 VAL B C 1
ATOM 2657 O O . VAL B 1 54 ? 13.273 -5.219 -13.562 1 98.75 54 VAL B O 1
ATOM 2660 N N . LEU B 1 55 ? 14.789 -6.711 -13.008 1 98.81 55 LEU B N 1
ATOM 2661 C CA . LEU B 1 55 ? 13.883 -7.75 -12.531 1 98.81 55 LEU B CA 1
ATOM 2662 C C . LEU B 1 55 ? 13.875 -7.805 -11 1 98.81 55 LEU B C 1
ATOM 2664 O O . LEU B 1 55 ? 14.875 -8.188 -10.391 1 98.81 55 LEU B O 1
ATOM 2668 N N . GLU B 1 56 ? 12.828 -7.363 -10.43 1 98.75 56 GLU B N 1
ATOM 2669 C CA . GLU B 1 56 ? 12.688 -7.355 -8.977 1 98.75 56 GLU B CA 1
ATOM 2670 C C . GLU B 1 56 ? 12.32 -8.742 -8.453 1 98.75 56 GLU B C 1
ATOM 2672 O O . GLU B 1 56 ? 11.273 -9.289 -8.805 1 98.75 56 GLU B O 1
ATOM 2677 N N . ARG B 1 57 ? 13.164 -9.266 -7.594 1 98.62 57 ARG B N 1
ATOM 2678 C CA . ARG B 1 57 ? 13.016 -10.664 -7.191 1 98.62 57 ARG B CA 1
ATOM 2679 C C . ARG B 1 57 ? 13.109 -10.812 -5.676 1 98.62 57 ARG B C 1
ATOM 2681 O O . ARG B 1 57 ? 13.344 -11.906 -5.164 1 98.62 57 ARG B O 1
ATOM 2688 N N . CYS B 1 58 ? 12.938 -9.727 -4.934 1 97.5 58 CYS B N 1
ATOM 2689 C CA . CYS B 1 58 ? 12.992 -9.828 -3.48 1 97.5 58 CYS B CA 1
ATOM 2690 C C . CYS B 1 58 ? 11.922 -10.773 -2.961 1 97.5 58 CYS B C 1
ATOM 2692 O O . CYS B 1 58 ? 10.766 -10.719 -3.396 1 97.5 58 CYS B O 1
ATOM 2694 N N . VAL B 1 59 ? 12.305 -11.57 -2.006 1 95.31 59 VAL B N 1
ATOM 2695 C CA . VAL B 1 59 ? 11.375 -12.492 -1.361 1 95.31 59 VAL B CA 1
ATOM 2696 C C . VAL B 1 59 ? 10.461 -11.727 -0.407 1 95.31 59 VAL B C 1
ATOM 2698 O O . VAL B 1 59 ? 9.258 -11.984 -0.354 1 95.31 59 VAL B O 1
ATOM 2701 N N . SER B 1 60 ? 11.016 -10.836 0.34 1 94.44 60 SER B N 1
ATOM 2702 C CA . SER B 1 60 ? 10.219 -9.984 1.229 1 94.44 60 SER B CA 1
ATOM 2703 C C . SER B 1 60 ? 9.312 -9.055 0.438 1 94.44 60 SER B C 1
ATOM 2705 O O . SER B 1 60 ? 9.789 -8.219 -0.338 1 94.44 60 SER B O 1
ATOM 2707 N N . TYR B 1 61 ? 8.078 -9.109 0.676 1 94.75 61 TYR B N 1
ATOM 2708 C CA . TYR B 1 61 ? 7.109 -8.258 -0.003 1 94.75 61 TYR B CA 1
ATOM 2709 C C . TYR B 1 61 ? 7.398 -6.785 0.271 1 94.75 61 TYR B C 1
ATOM 2711 O O . TYR B 1 61 ? 7.453 -5.973 -0.655 1 94.75 61 TYR B O 1
ATOM 2719 N N . PHE B 1 62 ? 7.582 -6.457 1.513 1 95.31 62 PHE B N 1
ATOM 2720 C CA . PHE B 1 62 ? 7.734 -5.059 1.89 1 95.31 62 PHE B CA 1
ATOM 2721 C C . PHE B 1 62 ? 9.062 -4.504 1.382 1 95.31 62 PHE B C 1
ATOM 2723 O O . PHE B 1 62 ? 9.117 -3.395 0.851 1 95.31 62 PHE B O 1
ATOM 2730 N N . ARG B 1 63 ? 10.125 -5.273 1.517 1 96.19 63 ARG B N 1
ATOM 2731 C CA . ARG B 1 63 ? 11.406 -4.824 0.978 1 96.19 63 ARG B CA 1
ATOM 2732 C C . ARG B 1 63 ? 11.328 -4.629 -0.532 1 96.19 63 ARG B C 1
ATOM 2734 O O . ARG B 1 63 ? 11.789 -3.613 -1.058 1 96.19 63 ARG B O 1
ATOM 2741 N N . GLY B 1 64 ? 10.703 -5.609 -1.149 1 97.31 64 GLY B N 1
ATOM 2742 C CA . GLY B 1 64 ? 10.555 -5.508 -2.592 1 97.31 64 GLY B CA 1
ATOM 2743 C C . GLY B 1 64 ? 9.742 -4.301 -3.023 1 97.31 64 GLY B C 1
ATOM 2744 O O . GLY B 1 64 ? 10.125 -3.592 -3.957 1 97.31 64 GLY B O 1
ATOM 2745 N N . LEU B 1 65 ? 8.648 -4.066 -2.336 1 98.12 65 LEU B N 1
ATOM 2746 C CA . LEU B 1 65 ? 7.758 -2.963 -2.674 1 98.12 65 LEU B CA 1
ATOM 2747 C C . LEU B 1 65 ? 8.461 -1.622 -2.506 1 98.12 65 LEU B C 1
ATOM 2749 O O . LEU B 1 65 ? 8.43 -0.781 -3.406 1 98.12 65 LEU B O 1
ATOM 2753 N N . HIS B 1 66 ? 9.109 -1.443 -1.419 1 98.44 66 HIS B N 1
ATOM 2754 C CA . HIS B 1 66 ? 9.758 -0.171 -1.124 1 98.44 66 HIS B CA 1
ATOM 2755 C C . HIS B 1 66 ? 10.984 0.037 -2.002 1 98.44 66 HIS B C 1
ATOM 2757 O O . HIS B 1 66 ? 11.273 1.161 -2.42 1 98.44 66 HIS B O 1
ATOM 2763 N N . PHE B 1 67 ? 11.695 -1.037 -2.275 1 98.5 67 PHE B N 1
ATOM 2764 C CA . PHE B 1 67 ? 12.82 -0.942 -3.197 1 98.5 67 PHE B CA 1
ATOM 2765 C C . PHE B 1 67 ? 12.344 -0.563 -4.594 1 98.5 67 PHE B C 1
ATOM 2767 O O . PHE B 1 67 ? 12.969 0.266 -5.262 1 98.5 67 PHE B O 1
ATOM 2774 N N . THR B 1 68 ? 11.258 -1.153 -5.012 1 98.75 68 THR B N 1
ATOM 2775 C CA . THR B 1 68 ? 10.688 -0.831 -6.312 1 98.75 68 THR B CA 1
ATOM 2776 C C . THR B 1 68 ? 10.305 0.645 -6.387 1 98.75 68 THR B C 1
ATOM 2778 O O . THR B 1 68 ? 10.523 1.3 -7.406 1 98.75 68 THR B O 1
ATOM 2781 N N . ALA B 1 69 ? 9.773 1.17 -5.316 1 98.75 69 ALA B N 1
ATOM 2782 C CA . ALA B 1 69 ? 9.461 2.596 -5.262 1 98.75 69 ALA B CA 1
ATOM 2783 C C . ALA B 1 69 ? 10.711 3.439 -5.484 1 98.75 69 ALA B C 1
ATOM 2785 O O . ALA B 1 69 ? 10.672 4.449 -6.191 1 98.75 69 ALA B O 1
ATOM 2786 N N . SER B 1 70 ? 11.812 3.035 -4.934 1 98.62 70 SER B N 1
ATOM 2787 C CA . SER B 1 70 ? 13.086 3.727 -5.113 1 98.62 70 SER B CA 1
ATOM 2788 C C . SER B 1 70 ? 13.531 3.707 -6.574 1 98.62 70 SER B C 1
ATOM 2790 O O . SER B 1 70 ? 14.008 4.715 -7.098 1 98.62 70 SER B O 1
ATOM 2792 N N . LEU B 1 71 ? 13.375 2.547 -7.16 1 98.81 71 LEU B N 1
ATOM 2793 C CA . LEU B 1 71 ? 13.781 2.404 -8.555 1 98.81 71 LEU B CA 1
ATOM 2794 C C . LEU B 1 71 ? 12.969 3.33 -9.453 1 98.81 71 LEU B C 1
ATOM 2796 O O . LEU B 1 71 ? 13.531 4.039 -10.297 1 98.81 71 LEU B O 1
ATOM 2800 N N . GLU B 1 72 ? 11.672 3.312 -9.242 1 98.69 72 GLU B N 1
ATOM 2801 C CA . GLU B 1 72 ? 10.82 4.16 -10.07 1 98.69 72 GLU B CA 1
ATOM 2802 C C . GLU B 1 72 ? 11.094 5.637 -9.812 1 98.69 72 GLU B C 1
ATOM 2804 O O . GLU B 1 72 ? 11.047 6.453 -10.734 1 98.69 72 GLU B O 1
ATOM 2809 N N . PHE B 1 73 ? 11.398 6 -8.594 1 98.62 73 PHE B N 1
ATOM 2810 C CA . PHE B 1 73 ? 11.797 7.359 -8.242 1 98.62 73 PHE B CA 1
ATOM 2811 C C . PHE B 1 73 ? 12.992 7.805 -9.062 1 98.62 73 PHE B C 1
ATOM 2813 O O . PHE B 1 73 ? 13.039 8.938 -9.547 1 98.62 73 PHE B O 1
ATOM 2820 N N . MET B 1 74 ? 13.906 6.898 -9.305 1 98.44 74 MET B N 1
ATOM 2821 C CA . MET B 1 74 ? 15.133 7.199 -10.031 1 98.44 74 MET B CA 1
ATOM 2822 C C . MET B 1 74 ? 14.953 6.977 -11.531 1 98.44 74 MET B C 1
ATOM 2824 O O . MET B 1 74 ? 15.922 6.973 -12.289 1 98.44 74 MET B O 1
ATOM 2828 N N . ASP B 1 75 ? 13.703 6.668 -12 1 97.75 75 ASP B N 1
ATOM 2829 C CA . ASP B 1 75 ? 13.344 6.457 -13.398 1 97.75 75 ASP B CA 1
ATOM 2830 C C . ASP B 1 75 ? 14.016 5.211 -13.961 1 97.75 75 ASP B C 1
ATOM 2832 O O . ASP B 1 75 ? 14.414 5.184 -15.125 1 97.75 75 ASP B O 1
ATOM 2836 N N . ILE B 1 76 ? 14.203 4.25 -13.156 1 98 76 ILE B N 1
ATOM 2837 C CA . ILE B 1 76 ? 14.766 2.969 -13.57 1 98 76 ILE B CA 1
ATOM 2838 C C . ILE B 1 76 ? 13.633 2.002 -13.922 1 98 76 ILE B C 1
ATOM 2840 O O . ILE B 1 76 ? 12.766 1.72 -13.094 1 98 76 ILE B O 1
ATOM 2844 N N . PRO B 1 77 ? 13.641 1.489 -15.172 1 98.06 77 PRO B N 1
ATOM 2845 C CA . PRO B 1 77 ? 12.609 0.507 -15.531 1 98.06 77 PRO B CA 1
ATOM 2846 C C . PRO B 1 77 ? 12.688 -0.76 -14.68 1 98.06 77 PRO B C 1
ATOM 2848 O O . PRO B 1 77 ? 13.781 -1.303 -14.477 1 98.06 77 PRO B O 1
ATOM 2851 N N . VAL B 1 78 ? 11.57 -1.19 -14.219 1 98.69 78 VAL B N 1
ATOM 2852 C CA . VAL B 1 78 ? 11.555 -2.336 -13.312 1 98.69 78 VAL B CA 1
ATOM 2853 C C . VAL B 1 78 ? 10.336 -3.205 -13.609 1 98.69 78 VAL B C 1
ATOM 2855 O O . VAL B 1 78 ? 9.258 -2.691 -13.922 1 98.69 78 VAL B O 1
ATOM 2858 N N . LEU B 1 79 ? 10.539 -4.496 -13.477 1 98.56 79 LEU B N 1
ATOM 2859 C CA . LEU B 1 79 ? 9.477 -5.492 -13.555 1 98.56 79 LEU B CA 1
ATOM 2860 C C . LEU B 1 79 ? 9.469 -6.367 -12.305 1 98.56 79 LEU B C 1
ATOM 2862 O O . LEU B 1 79 ? 10.492 -6.945 -11.938 1 98.56 79 LEU B O 1
ATOM 2866 N N . ASN B 1 80 ? 8.352 -6.492 -11.75 1 98.5 80 ASN B N 1
ATOM 2867 C CA . ASN B 1 80 ? 7.07 -5.836 -11.984 1 98.5 80 ASN B CA 1
ATOM 2868 C C . ASN B 1 80 ? 7.062 -4.41 -11.438 1 98.5 80 ASN B C 1
ATOM 2870 O O . ASN B 1 80 ? 7.84 -4.082 -10.539 1 98.5 80 ASN B O 1
ATOM 2874 N N . LYS B 1 81 ? 6.219 -3.594 -12.016 1 98.5 81 LYS B N 1
ATOM 2875 C CA . LYS B 1 81 ? 6.07 -2.205 -11.586 1 98.5 81 LYS B CA 1
ATOM 2876 C C . LYS B 1 81 ? 5.48 -2.125 -10.18 1 98.5 81 LYS B C 1
ATOM 2878 O O . LYS B 1 81 ? 4.879 -3.09 -9.695 1 98.5 81 LYS B O 1
ATOM 2883 N N . PHE B 1 82 ? 5.652 -0.981 -9.578 1 98.75 82 PHE B N 1
ATOM 2884 C CA . PHE B 1 82 ? 5.203 -0.71 -8.219 1 98.75 82 PHE B CA 1
ATOM 2885 C C . PHE B 1 82 ? 3.715 -1.003 -8.07 1 98.75 82 PHE B C 1
ATOM 2887 O O . PHE B 1 82 ? 3.299 -1.679 -7.129 1 98.75 82 PHE B O 1
ATOM 2894 N N . ASP B 1 83 ? 2.904 -0.532 -8.953 1 98.5 83 ASP B N 1
ATOM 2895 C CA . ASP B 1 83 ? 1.456 -0.688 -8.852 1 98.5 83 ASP B CA 1
ATOM 2896 C C . ASP B 1 83 ? 1.059 -2.162 -8.906 1 98.5 83 ASP B C 1
ATOM 2898 O O . ASP B 1 83 ? 0.169 -2.596 -8.172 1 98.5 83 ASP B O 1
ATOM 2902 N N . VAL B 1 84 ? 1.729 -2.936 -9.742 1 98.75 84 VAL B N 1
ATOM 2903 C CA . VAL B 1 84 ? 1.453 -4.363 -9.852 1 98.75 84 VAL B CA 1
ATOM 2904 C C . VAL B 1 84 ? 1.812 -5.066 -8.547 1 98.75 84 VAL B C 1
ATOM 2906 O O . VAL B 1 84 ? 1.022 -5.855 -8.023 1 98.75 84 VAL B O 1
ATOM 2909 N N . ALA B 1 85 ? 2.988 -4.727 -8.039 1 98.44 85 ALA B N 1
ATOM 2910 C CA . ALA B 1 85 ? 3.436 -5.328 -6.781 1 98.44 85 ALA B CA 1
ATOM 2911 C C . ALA B 1 85 ? 2.506 -4.949 -5.633 1 98.44 85 ALA B C 1
ATOM 2913 O O . ALA B 1 85 ? 2.172 -5.793 -4.793 1 98.44 85 ALA B O 1
ATOM 2914 N N . SER B 1 86 ? 2.082 -3.723 -5.57 1 98.12 86 SER B N 1
ATOM 2915 C CA . SER B 1 86 ? 1.228 -3.223 -4.496 1 98.12 86 SER B CA 1
ATOM 2916 C C . SER B 1 86 ? -0.131 -3.916 -4.504 1 98.12 86 SER B C 1
ATOM 2918 O O . SER B 1 86 ? -0.662 -4.266 -3.447 1 98.12 86 SER B O 1
ATOM 2920 N N . ILE B 1 87 ? -0.673 -4.168 -5.656 1 98.25 87 ILE B N 1
ATOM 2921 C CA . ILE B 1 87 ? -1.99 -4.777 -5.797 1 98.25 87 ILE B CA 1
ATOM 2922 C C . ILE B 1 87 ? -1.896 -6.277 -5.531 1 98.25 87 ILE B C 1
ATOM 2924 O O . ILE B 1 87 ? -2.646 -6.82 -4.719 1 98.25 87 ILE B O 1
ATOM 2928 N N . CYS B 1 88 ? -0.891 -6.902 -6.145 1 98.44 88 CYS B N 1
ATOM 2929 C CA . CYS B 1 88 ? -0.746 -8.352 -6.008 1 98.44 88 CYS B CA 1
ATOM 2930 C C . CYS B 1 88 ? -0.346 -8.719 -4.582 1 98.44 88 CYS B C 1
ATOM 2932 O O . CYS B 1 88 ? -0.692 -9.797 -4.098 1 98.44 88 CYS B O 1
ATOM 2934 N N . GLY B 1 89 ? 0.317 -7.836 -3.934 1 97.06 89 GLY B N 1
ATOM 2935 C CA . GLY B 1 89 ? 0.855 -8.141 -2.617 1 97.06 89 GLY B CA 1
ATOM 2936 C C . GLY B 1 89 ? -0.181 -8.047 -1.514 1 97.06 89 GLY B C 1
ATOM 2937 O O . GLY B 1 89 ? 0.075 -8.461 -0.38 1 97.06 89 GLY B O 1
ATOM 2938 N N . ASN B 1 90 ? -1.333 -7.547 -1.794 1 97.56 90 ASN B N 1
ATOM 2939 C CA . ASN B 1 90 ? -2.471 -7.465 -0.884 1 97.56 90 ASN B CA 1
ATOM 2940 C C . ASN B 1 90 ? -3.67 -8.25 -1.416 1 97.56 90 ASN B C 1
ATOM 2942 O O . ASN B 1 90 ? -4.309 -7.828 -2.381 1 97.56 90 ASN B O 1
ATOM 2946 N N . LYS B 1 91 ? -4.027 -9.359 -0.706 1 98.19 91 LYS B N 1
ATOM 2947 C CA . LYS B 1 91 ? -5.031 -10.297 -1.202 1 98.19 91 LYS B CA 1
ATOM 2948 C C . LYS B 1 91 ? -6.383 -9.609 -1.376 1 98.19 91 LYS B C 1
ATOM 2950 O O . LYS B 1 91 ? -7.152 -9.961 -2.275 1 98.19 91 LYS B O 1
ATOM 2955 N N . MET B 1 92 ? -6.668 -8.648 -0.548 1 98.62 92 MET B N 1
ATOM 2956 C CA . MET B 1 92 ? -7.953 -7.969 -0.679 1 98.62 92 MET B CA 1
ATOM 2957 C C . MET B 1 92 ? -7.984 -7.102 -1.935 1 98.62 92 MET B C 1
ATOM 2959 O O . MET B 1 92 ? -8.922 -7.195 -2.732 1 98.62 92 MET B O 1
ATOM 2963 N N . PHE B 1 93 ? -6.953 -6.285 -2.115 1 98.69 93 PHE B N 1
ATOM 2964 C CA . PHE B 1 93 ? -6.914 -5.434 -3.297 1 98.69 93 PHE B CA 1
ATOM 2965 C C . PHE B 1 93 ? -6.938 -6.273 -4.57 1 98.69 93 PHE B C 1
ATOM 2967 O O . PHE B 1 93 ? -7.672 -5.965 -5.512 1 98.69 93 PHE B O 1
ATOM 2974 N N . MET B 1 94 ? -6.172 -7.277 -4.527 1 98.75 94 MET B N 1
ATOM 2975 C CA . MET B 1 94 ? -6.086 -8.203 -5.656 1 98.75 94 MET B CA 1
ATOM 2976 C C . MET B 1 94 ? -7.453 -8.805 -5.969 1 98.75 94 MET B C 1
ATOM 2978 O O . MET B 1 94 ? -7.902 -8.773 -7.113 1 98.75 94 MET B O 1
ATOM 2982 N N . THR B 1 95 ? -8.133 -9.32 -4.973 1 98.88 95 THR B N 1
ATOM 2983 C CA . THR B 1 95 ? -9.43 -9.977 -5.137 1 98.88 95 THR B CA 1
ATOM 2984 C C . THR B 1 95 ? -10.469 -8.992 -5.66 1 98.88 95 THR B C 1
ATOM 2986 O O . THR B 1 95 ? -11.234 -9.32 -6.57 1 98.88 95 THR B O 1
ATOM 2989 N N . LEU B 1 96 ? -10.5 -7.824 -5.09 1 98.81 96 LEU B N 1
ATOM 2990 C CA . LEU B 1 96 ? -11.445 -6.809 -5.539 1 98.81 96 LEU B CA 1
ATOM 2991 C C . LEU B 1 96 ? -11.227 -6.469 -7.012 1 98.81 96 LEU B C 1
ATOM 2993 O O . LEU B 1 96 ? -12.188 -6.328 -7.77 1 98.81 96 LEU B O 1
ATOM 2997 N N . LEU B 1 97 ? -10.008 -6.375 -7.391 1 98.75 97 LEU B N 1
ATOM 2998 C CA . LEU B 1 97 ? -9.695 -6.008 -8.766 1 98.75 97 LEU B CA 1
ATOM 2999 C C . LEU B 1 97 ? -10.016 -7.16 -9.719 1 98.75 97 LEU B C 1
ATOM 3001 O O . LEU B 1 97 ? -10.477 -6.938 -10.836 1 98.75 97 LEU B O 1
ATOM 3005 N N . LEU B 1 98 ? -9.688 -8.398 -9.312 1 98.88 98 LEU B N 1
ATOM 3006 C CA . LEU B 1 98 ? -10.109 -9.547 -10.109 1 98.88 98 LEU B CA 1
ATOM 3007 C C . LEU B 1 98 ? -11.609 -9.508 -10.367 1 98.88 98 LEU B C 1
ATOM 3009 O O . LEU B 1 98 ? -12.047 -9.641 -11.516 1 98.88 98 LEU B O 1
ATOM 3013 N N . LYS B 1 99 ? -12.352 -9.312 -9.312 1 98.81 99 LYS B N 1
ATOM 3014 C CA . LYS B 1 99 ? -13.805 -9.273 -9.414 1 98.81 99 LYS B CA 1
ATOM 3015 C C . LYS B 1 99 ? -14.273 -8.141 -10.32 1 98.81 99 LYS B C 1
ATOM 3017 O O . LYS B 1 99 ? -15.117 -8.336 -11.188 1 98.81 99 LYS B O 1
ATOM 3022 N N . LYS B 1 100 ? -13.727 -7.008 -10.125 1 98.25 100 LYS B N 1
ATOM 3023 C CA . LYS B 1 100 ? -14.102 -5.82 -10.891 1 98.25 100 LYS B CA 1
ATOM 3024 C C . LYS B 1 100 ? -13.852 -6.039 -12.383 1 98.25 100 LYS B C 1
ATOM 3026 O O . LYS B 1 100 ? -14.562 -5.484 -13.227 1 98.25 100 LYS B O 1
ATOM 3031 N N . ASN B 1 101 ? -12.891 -6.848 -12.727 1 98.38 101 ASN B N 1
ATOM 3032 C CA . ASN B 1 101 ? -12.531 -7.086 -14.117 1 98.38 101 ASN B CA 1
ATOM 3033 C C . ASN B 1 101 ? -13.164 -8.367 -14.648 1 98.38 101 ASN B C 1
ATOM 3035 O O . ASN B 1 101 ? -12.789 -8.859 -15.711 1 98.38 101 ASN B O 1
ATOM 3039 N N . GLY B 1 102 ? -14.039 -8.938 -13.93 1 98.06 102 GLY B N 1
ATOM 3040 C CA . GLY B 1 102 ? -14.828 -10.062 -14.398 1 98.06 102 GLY B CA 1
ATOM 3041 C C . GLY B 1 102 ? -14.07 -11.375 -14.375 1 98.06 102 GLY B C 1
ATOM 3042 O O . GLY B 1 102 ? -14.414 -12.312 -15.094 1 98.06 102 GLY B O 1
ATOM 3043 N N . VAL B 1 103 ? -12.961 -11.477 -13.711 1 98.75 103 VAL B N 1
ATOM 3044 C CA . VAL B 1 103 ? -12.25 -12.742 -13.539 1 98.75 103 VAL B CA 1
ATOM 3045 C C . VAL B 1 103 ? -12.938 -13.586 -12.477 1 98.75 103 VAL B C 1
ATOM 3047 O O . VAL B 1 103 ? -13.156 -13.125 -11.352 1 98.75 103 VAL B O 1
ATOM 3050 N N . PRO B 1 104 ? -13.32 -14.789 -12.797 1 98.38 104 PRO B N 1
ATOM 3051 C CA . PRO B 1 104 ? -13.922 -15.641 -11.773 1 98.38 104 PRO B CA 1
ATOM 3052 C C . PRO B 1 104 ? -13.016 -15.836 -10.562 1 98.38 104 PRO B C 1
ATOM 3054 O O . PRO B 1 104 ? -11.844 -16.188 -10.719 1 98.38 104 PRO B O 1
ATOM 3057 N N . THR B 1 105 ? -13.5 -15.562 -9.414 1 98.69 105 THR B N 1
ATOM 3058 C CA . THR B 1 105 ? -12.773 -15.711 -8.156 1 98.69 105 THR B CA 1
ATOM 3059 C C . THR B 1 105 ? -13.719 -16.125 -7.031 1 98.69 105 THR B C 1
ATOM 3061 O O . THR B 1 105 ? -14.906 -15.805 -7.062 1 98.69 105 THR B O 1
ATOM 3064 N N . PRO B 1 106 ? -13.266 -16.875 -6.027 1 98.62 106 PRO B N 1
ATOM 3065 C CA . PRO B 1 106 ? -14.156 -17.266 -4.934 1 98.62 106 PRO B CA 1
ATOM 3066 C C . PRO B 1 106 ? -14.781 -16.062 -4.227 1 98.62 106 PRO B C 1
ATOM 3068 O O . PRO B 1 106 ? -14.117 -15.039 -4.043 1 98.62 106 PRO B O 1
ATOM 3071 N N . LYS B 1 107 ? -16.016 -16.219 -3.85 1 98.56 107 LYS B N 1
ATOM 3072 C CA . LYS B 1 107 ? -16.656 -15.156 -3.082 1 98.56 107 LYS B CA 1
ATOM 3073 C C . LYS B 1 107 ? -15.891 -14.883 -1.791 1 98.56 107 LYS B C 1
ATOM 3075 O O . LYS B 1 107 ? -15.484 -15.805 -1.091 1 98.56 107 LYS B O 1
ATOM 3080 N N . THR B 1 108 ? -15.648 -13.68 -1.517 1 98.81 108 THR B N 1
ATOM 3081 C CA . THR B 1 108 ? -14.836 -13.273 -0.374 1 98.81 108 THR B CA 1
ATOM 3082 C C . THR B 1 108 ? -15.523 -12.156 0.408 1 98.81 108 THR B C 1
ATOM 3084 O O . THR B 1 108 ? -16.078 -11.234 -0.183 1 98.81 108 THR B O 1
ATOM 3087 N N . TYR B 1 109 ? -15.438 -12.258 1.687 1 98.69 109 TYR B N 1
ATOM 3088 C CA . TYR B 1 109 ? -16.047 -11.305 2.613 1 98.69 109 TYR B CA 1
ATOM 3089 C C . TYR B 1 109 ? -14.977 -10.531 3.379 1 98.69 109 TYR B C 1
ATOM 3091 O O . TYR B 1 109 ? -13.961 -11.102 3.791 1 98.69 109 TYR B O 1
ATOM 3099 N N . PHE B 1 110 ? -15.266 -9.258 3.543 1 98.56 110 PHE B N 1
ATOM 3100 C CA . PHE B 1 110 ? -14.32 -8.383 4.223 1 98.56 110 PHE B CA 1
ATOM 3101 C C . PHE B 1 110 ? -14.961 -7.723 5.438 1 98.56 110 PHE B C 1
ATOM 3103 O O . PHE B 1 110 ? -16.062 -7.164 5.34 1 98.56 110 PHE B O 1
ATOM 3110 N N . SER B 1 111 ? -14.336 -7.844 6.523 1 97.69 111 SER B N 1
ATOM 3111 C CA . SER B 1 111 ? -14.711 -7.172 7.762 1 97.69 111 SER B CA 1
ATOM 3112 C C . SER B 1 111 ? -13.531 -6.414 8.359 1 97.69 111 SER B C 1
ATOM 3114 O O . SER B 1 111 ? -12.375 -6.789 8.148 1 97.69 111 SER B O 1
ATOM 3116 N N . PHE B 1 112 ? -13.844 -5.418 9.125 1 96.44 112 PHE B N 1
ATOM 3117 C CA . PHE B 1 112 ? -12.789 -4.488 9.508 1 96.44 112 PHE B CA 1
ATOM 3118 C C . PHE B 1 112 ? -12.602 -4.477 11.016 1 96.44 112 PHE B C 1
ATOM 3120 O O . PHE B 1 112 ? -12 -3.551 11.562 1 96.44 112 PHE B O 1
ATOM 3127 N N . THR B 1 113 ? -13.164 -5.426 11.727 1 94.31 113 THR B N 1
ATOM 3128 C CA . THR B 1 113 ? -12.922 -5.77 13.125 1 94.31 113 THR B CA 1
ATOM 3129 C C . THR B 1 113 ? -13.18 -7.254 13.375 1 94.31 113 THR B C 1
ATOM 3131 O O . THR B 1 113 ? -13.836 -7.914 12.562 1 94.31 113 THR B O 1
ATOM 3134 N N . SER B 1 114 ? -12.633 -7.691 14.516 1 93.75 114 SER B N 1
ATOM 3135 C CA . SER B 1 114 ? -12.859 -9.086 14.883 1 93.75 114 SER B CA 1
ATOM 3136 C C . SER B 1 114 ? -14.336 -9.359 15.125 1 93.75 114 SER B C 1
ATOM 3138 O O . SER B 1 114 ? -14.859 -10.398 14.719 1 93.75 114 SER B O 1
ATOM 3140 N N . ASP B 1 115 ? -15.031 -8.438 15.766 1 94.38 115 ASP B N 1
ATOM 3141 C CA . ASP B 1 115 ? -16.453 -8.602 16.047 1 94.38 115 ASP B CA 1
ATOM 3142 C C . ASP B 1 115 ? -17.266 -8.688 14.766 1 94.38 115 ASP B C 1
ATOM 3144 O O . ASP B 1 115 ? -18.125 -9.562 14.625 1 94.38 115 ASP B O 1
ATOM 3148 N N . SER B 1 116 ? -17 -7.805 13.883 1 95.88 116 SER B N 1
ATOM 3149 C CA . SER B 1 116 ? -17.719 -7.801 12.609 1 95.88 116 SER B CA 1
ATOM 3150 C C . SER B 1 116 ? -17.406 -9.055 11.797 1 95.88 116 SER B C 1
ATOM 3152 O O . SER B 1 116 ? -18.281 -9.57 11.094 1 95.88 116 SER B O 1
ATOM 3154 N N . ALA B 1 117 ? -16.203 -9.523 11.875 1 96.38 117 ALA B N 1
ATOM 3155 C CA . ALA B 1 117 ? -15.828 -10.758 11.195 1 96.38 117 ALA B CA 1
ATOM 3156 C C . ALA B 1 117 ? -16.609 -11.945 11.742 1 96.38 117 ALA B C 1
ATOM 3158 O O . ALA B 1 117 ? -17.125 -12.773 10.984 1 96.38 117 ALA B O 1
ATOM 3159 N N . ALA B 1 118 ? -16.672 -11.984 13.023 1 95.56 118 ALA B N 1
ATOM 3160 C CA . ALA B 1 118 ? -17.422 -13.055 13.664 1 95.56 118 ALA B CA 1
ATOM 3161 C C . ALA B 1 118 ? -18.891 -13.016 13.266 1 95.56 118 ALA B C 1
ATOM 3163 O O . ALA B 1 118 ? -19.5 -14.047 12.992 1 95.56 118 ALA B O 1
ATOM 3164 N N . GLU B 1 119 ? -19.406 -11.859 13.266 1 95.62 119 GLU B N 1
ATOM 3165 C CA . GLU B 1 119 ? -20.797 -11.68 12.852 1 95.62 119 GLU B CA 1
ATOM 3166 C C . GLU B 1 119 ? -21.016 -12.148 11.414 1 95.62 119 GLU B C 1
ATOM 3168 O O . GLU B 1 119 ? -22.016 -12.797 11.102 1 95.62 119 GLU B O 1
ATOM 3173 N N . ASN B 1 120 ? -20.109 -11.758 10.539 1 95 120 ASN B N 1
ATOM 3174 C CA . ASN B 1 120 ? -20.188 -12.172 9.148 1 95 120 ASN B CA 1
ATOM 3175 C C . ASN B 1 120 ? -20.172 -13.695 9.008 1 95 120 ASN B C 1
ATOM 3177 O O . ASN B 1 120 ? -20.953 -14.266 8.258 1 95 120 ASN B O 1
ATOM 3181 N N . LEU B 1 121 ? -19.266 -14.242 9.711 1 95.94 121 LEU B N 1
ATOM 3182 C CA . LEU B 1 121 ? -19.141 -15.695 9.68 1 95.94 121 LEU B CA 1
ATOM 3183 C C . LEU B 1 121 ? -20.438 -16.359 10.117 1 95.94 121 LEU B C 1
ATOM 3185 O O . LEU B 1 121 ? -20.859 -17.359 9.523 1 95.94 121 LEU B O 1
ATOM 3189 N N . GLU B 1 122 ? -21.047 -15.836 11.133 1 95.88 122 GLU B N 1
ATOM 3190 C CA . GLU B 1 122 ? -22.312 -16.375 11.633 1 95.88 122 GLU B CA 1
ATOM 3191 C C . GLU B 1 122 ? -23.422 -16.219 10.594 1 95.88 122 GLU B C 1
ATOM 3193 O O . GLU B 1 122 ? -24.281 -17.094 10.461 1 95.88 122 GLU B O 1
ATOM 3198 N N . LYS B 1 123 ? -23.406 -15.203 9.938 1 96.38 123 LYS B N 1
ATOM 3199 C CA . LYS B 1 123 ? -24.422 -14.914 8.93 1 96.38 123 LYS B CA 1
ATOM 3200 C C . LYS B 1 123 ? -24.25 -15.789 7.695 1 96.38 123 LYS B C 1
ATOM 3202 O O . LYS B 1 123 ? -25.219 -16.312 7.152 1 96.38 123 LYS B O 1
ATOM 3207 N N . VAL B 1 124 ? -23.062 -15.953 7.227 1 96.75 124 VAL B N 1
ATOM 3208 C CA . VAL B 1 124 ? -22.734 -16.656 5.988 1 96.75 124 VAL B CA 1
ATOM 3209 C C . VAL B 1 124 ? -22.75 -18.156 6.227 1 96.75 124 VAL B C 1
ATOM 3211 O O . VAL B 1 124 ? -23.234 -18.922 5.383 1 96.75 124 VAL B O 1
ATOM 3214 N N . GLY B 1 125 ? -22.172 -18.5 7.359 1 97.12 125 GLY B N 1
ATOM 3215 C CA . GLY B 1 125 ? -22.062 -19.906 7.684 1 97.12 125 GLY B CA 1
ATOM 3216 C C . GLY B 1 125 ? -20.641 -20.422 7.617 1 97.12 125 GLY B C 1
ATOM 3217 O O . GLY B 1 125 ? -19.734 -19.734 7.113 1 97.12 125 GLY B O 1
ATOM 3218 N N . TYR B 1 126 ? -20.469 -21.625 8.133 1 96.31 126 TYR B N 1
ATOM 3219 C CA . TYR B 1 126 ? -19.172 -22.312 8.203 1 96.31 126 TYR B CA 1
ATOM 3220 C C . TYR B 1 126 ? -19.094 -23.438 7.18 1 96.31 126 TYR B C 1
ATOM 3222 O O . TYR B 1 126 ? -20.109 -24.016 6.805 1 96.31 126 TYR B O 1
ATOM 3230 N N . PRO B 1 127 ? -17.938 -23.844 6.68 1 96.88 127 PRO B N 1
ATOM 3231 C CA . PRO B 1 127 ? -16.641 -23.219 6.945 1 96.88 127 PRO B CA 1
ATOM 3232 C C . PRO B 1 127 ? -16.328 -22.078 5.984 1 96.88 127 PRO B C 1
ATOM 3234 O O . PRO B 1 127 ? -16.828 -22.062 4.852 1 96.88 127 PRO B O 1
ATOM 3237 N N . LEU B 1 128 ? -15.586 -21.078 6.395 1 97.75 128 LEU B N 1
ATOM 3238 C CA . LEU B 1 128 ? -14.891 -20.109 5.555 1 97.75 128 LEU B CA 1
ATOM 3239 C C . LEU B 1 128 ? -13.383 -20.203 5.758 1 97.75 128 LEU B C 1
ATOM 3241 O O . LEU B 1 128 ? -12.914 -20.75 6.766 1 97.75 128 LEU B O 1
ATOM 3245 N N . VAL B 1 129 ? -12.664 -19.797 4.805 1 97.56 129 VAL B N 1
ATOM 3246 C CA . VAL B 1 129 ? -11.211 -19.75 4.906 1 97.56 129 VAL B CA 1
ATOM 3247 C C . VAL B 1 129 ? -10.75 -18.344 5.285 1 97.56 129 VAL B C 1
ATOM 3249 O O . VAL B 1 129 ? -11.094 -17.375 4.605 1 97.56 129 VAL B O 1
ATOM 3252 N N . ILE B 1 130 ? -10.031 -18.219 6.387 1 96.88 130 ILE B N 1
ATOM 3253 C CA . ILE B 1 130 ? -9.445 -16.938 6.754 1 96.88 130 ILE B CA 1
ATOM 3254 C C . ILE B 1 130 ? -8.023 -16.828 6.207 1 96.88 130 ILE B C 1
ATOM 3256 O O . ILE B 1 130 ? -7.266 -17.797 6.266 1 96.88 130 ILE B O 1
ATOM 3260 N N . LYS B 1 131 ? -7.695 -15.734 5.598 1 95.94 131 LYS B N 1
ATOM 3261 C CA . LYS B 1 131 ? -6.367 -15.445 5.074 1 95.94 131 LYS B CA 1
ATOM 3262 C C . LYS B 1 131 ? -5.875 -14.078 5.539 1 95.94 131 LYS B C 1
ATOM 3264 O O . LYS B 1 131 ? -6.645 -13.117 5.574 1 95.94 131 LYS B O 1
AT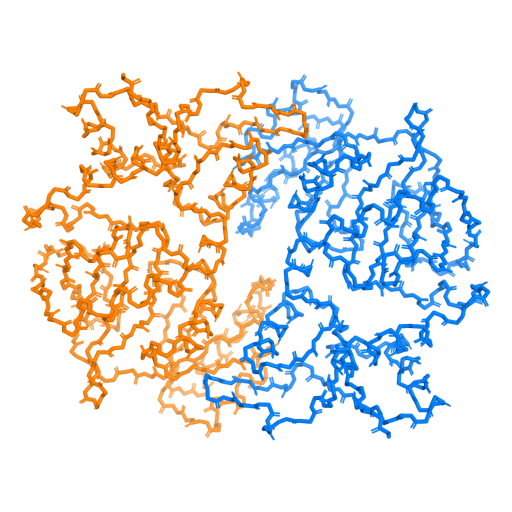OM 3269 N N . PRO B 1 132 ? -4.555 -14.023 5.988 1 94.62 132 PRO B N 1
ATOM 3270 C CA . PRO B 1 132 ? -4.02 -12.664 6.113 1 94.62 132 PRO B CA 1
ATOM 3271 C C . PRO B 1 132 ? -4.004 -11.906 4.789 1 94.62 132 PRO B C 1
ATOM 3273 O O . PRO B 1 132 ? -3.752 -12.5 3.736 1 94.62 132 PRO B O 1
ATOM 3276 N N . VAL B 1 133 ? -4.25 -10.617 4.773 1 96.06 133 VAL B N 1
ATOM 3277 C CA . VAL B 1 133 ? -4.32 -9.867 3.523 1 96.06 133 VAL B CA 1
ATOM 3278 C C . VAL B 1 133 ? -2.928 -9.758 2.906 1 96.06 133 VAL B C 1
ATOM 3280 O O . VAL B 1 133 ? -2.791 -9.656 1.685 1 96.06 133 VAL B O 1
ATOM 3283 N N . ILE B 1 134 ? -1.908 -9.742 3.777 1 94.12 134 ILE B N 1
ATOM 3284 C CA . ILE B 1 134 ? -0.52 -9.797 3.332 1 94.12 134 ILE B CA 1
ATOM 3285 C C . ILE B 1 134 ? 0.144 -11.062 3.879 1 94.12 134 ILE B C 1
ATOM 3287 O O . ILE B 1 134 ? 0.038 -11.359 5.07 1 94.12 134 ILE B O 1
ATOM 3291 N N . GLY B 1 135 ? 0.817 -11.781 3.012 1 90.56 135 GLY B N 1
ATOM 3292 C CA . GLY B 1 135 ? 1.478 -13.016 3.396 1 90.56 135 GLY B CA 1
ATOM 3293 C C . GLY B 1 135 ? 1.77 -13.93 2.219 1 90.56 135 GLY B C 1
ATOM 3294 O O . GLY B 1 135 ? 1.33 -13.664 1.099 1 90.56 135 GLY B O 1
ATOM 3295 N N . SER B 1 136 ? 2.572 -14.938 2.521 1 89.31 136 SER B N 1
ATOM 3296 C CA . SER B 1 136 ? 3.006 -15.875 1.488 1 89.31 136 SER B CA 1
ATOM 3297 C C . SER B 1 136 ? 3.08 -17.297 2.029 1 89.31 136 SER B C 1
ATOM 3299 O O . SER B 1 136 ? 3.006 -17.516 3.24 1 89.31 136 SER B O 1
ATOM 3301 N N . TRP B 1 137 ? 3.1 -18.266 1.049 1 87.75 137 TRP B N 1
ATOM 3302 C CA . TRP B 1 137 ? 3.4 -19.656 1.324 1 87.75 137 TRP B CA 1
ATOM 3303 C C . TRP B 1 137 ? 2.324 -20.281 2.207 1 87.75 137 TRP B C 1
ATOM 3305 O O . TRP B 1 137 ? 2.613 -21.172 3.02 1 87.75 137 TRP B O 1
ATOM 3315 N N . GLY B 1 138 ? 1.188 -19.688 2.182 1 87.69 138 GLY B N 1
ATOM 3316 C CA . GLY B 1 138 ? 0.046 -20.25 2.891 1 87.69 138 GLY B CA 1
ATOM 3317 C C . GLY B 1 138 ? 0.084 -19.984 4.383 1 87.69 138 GLY B C 1
ATOM 3318 O O . GLY B 1 138 ? -0.77 -20.469 5.129 1 87.69 138 GLY B O 1
ATOM 3319 N N . ARG B 1 139 ? 0.969 -19.188 4.859 1 87.62 139 ARG B N 1
ATOM 3320 C CA . ARG B 1 139 ? 1.075 -18.875 6.281 1 87.62 139 ARG B CA 1
ATOM 3321 C C . ARG B 1 139 ? -0.154 -18.125 6.766 1 87.62 139 ARG B C 1
ATOM 3323 O O . ARG B 1 139 ? -0.562 -17.125 6.148 1 87.62 139 ARG B O 1
ATOM 3330 N N . GLY B 1 140 ? -0.778 -18.609 7.75 1 90.06 140 GLY B N 1
ATOM 3331 C CA . GLY B 1 140 ? -1.93 -17.969 8.359 1 90.06 140 GLY B CA 1
ATOM 3332 C C . GLY B 1 140 ? -3.238 -18.312 7.672 1 90.06 140 GLY B C 1
ATOM 3333 O O . GLY B 1 140 ? -4.297 -17.812 8.062 1 90.06 140 GLY B O 1
ATOM 3334 N N . VAL B 1 141 ? -3.15 -19.109 6.648 1 93.06 141 VAL B N 1
ATOM 3335 C CA . VAL B 1 141 ? -4.352 -19.531 5.938 1 93.06 141 VAL B CA 1
ATOM 3336 C C . VAL B 1 141 ? -4.945 -20.766 6.621 1 93.06 141 VAL B C 1
ATOM 3338 O O . VAL B 1 141 ? -4.258 -21.766 6.805 1 93.06 141 VAL B O 1
ATOM 3341 N N . MET B 1 142 ? -6.219 -20.688 6.965 1 93.88 142 MET B N 1
ATOM 3342 C CA . MET B 1 142 ? -6.832 -21.844 7.605 1 93.88 142 MET B CA 1
ATOM 3343 C C . MET B 1 142 ? -8.352 -21.797 7.48 1 93.88 142 MET B C 1
ATOM 3345 O O . MET B 1 142 ? -8.945 -20.719 7.438 1 93.88 142 MET B O 1
ATOM 3349 N N . PRO B 1 143 ? -8.945 -22.953 7.43 1 95.19 143 PRO B N 1
ATOM 3350 C CA . PRO B 1 143 ? -10.406 -22.984 7.496 1 95.19 143 PRO B CA 1
ATOM 3351 C C . PRO B 1 143 ? -10.945 -22.688 8.891 1 95.19 143 PRO B C 1
ATOM 3353 O O . PRO B 1 143 ? -10.375 -23.141 9.891 1 95.19 143 PRO B O 1
ATOM 3356 N N . ILE B 1 144 ? -11.93 -21.875 8.953 1 97.19 144 ILE B N 1
ATOM 3357 C CA . ILE B 1 144 ? -12.695 -21.656 10.172 1 97.19 144 ILE B CA 1
ATOM 3358 C C . ILE B 1 144 ? -13.984 -22.469 10.133 1 97.19 144 ILE B C 1
ATOM 3360 O O . ILE B 1 144 ? -14.914 -22.156 9.391 1 97.19 144 ILE B O 1
ATOM 3364 N N . LYS B 1 145 ? -14.008 -23.422 11.023 1 96.31 145 LYS B N 1
ATOM 3365 C CA . LYS B 1 145 ? -15.086 -24.406 10.906 1 96.31 145 LYS B CA 1
ATOM 3366 C C . LYS B 1 145 ? -16.188 -24.141 11.938 1 96.31 145 LYS B C 1
ATOM 3368 O O . LYS B 1 145 ? -17.266 -24.703 11.852 1 96.31 145 LYS B O 1
ATOM 3373 N N . ASP B 1 146 ? -15.828 -23.359 12.945 1 96.12 146 ASP B N 1
ATOM 3374 C CA . ASP B 1 146 ? -16.812 -23.062 13.977 1 96.12 146 ASP B CA 1
ATOM 3375 C C . ASP B 1 146 ? -16.453 -21.766 14.719 1 96.12 146 ASP B C 1
ATOM 3377 O O . ASP B 1 146 ? -15.383 -21.203 14.5 1 96.12 146 ASP B O 1
ATOM 3381 N N . ARG B 1 147 ? -17.359 -21.391 15.578 1 95.31 147 ARG B N 1
ATOM 3382 C CA . ARG B 1 147 ? -17.25 -20.125 16.297 1 95.31 147 ARG B CA 1
ATOM 3383 C C . ARG B 1 147 ? -16.062 -20.156 17.266 1 95.31 147 ARG B C 1
ATOM 3385 O O . ARG B 1 147 ? -15.359 -19.156 17.422 1 95.31 147 ARG B O 1
ATOM 3392 N N . ASP B 1 148 ? -15.828 -21.219 17.875 1 95.44 148 ASP B N 1
ATOM 3393 C CA . ASP B 1 148 ? -14.719 -21.344 18.812 1 95.44 148 ASP B CA 1
ATOM 3394 C C . ASP B 1 148 ? -13.383 -21.078 18.125 1 95.44 148 ASP B C 1
ATOM 3396 O O . ASP B 1 148 ? -12.523 -20.375 18.656 1 95.44 148 ASP B O 1
ATOM 3400 N N . THR B 1 149 ? -13.266 -21.703 16.984 1 95.25 149 THR B N 1
ATOM 3401 C CA . THR B 1 149 ? -12.047 -21.5 16.203 1 95.25 149 THR B CA 1
ATOM 3402 C C . THR B 1 149 ? -11.883 -20.031 15.828 1 95.25 149 THR B C 1
ATOM 3404 O O . THR B 1 149 ? -10.789 -19.469 15.938 1 95.25 149 THR B O 1
ATOM 3407 N N . MET B 1 150 ? -12.969 -19.406 15.43 1 94.94 150 MET B N 1
ATOM 3408 C CA . MET B 1 150 ? -12.93 -17.984 15.07 1 94.94 150 MET B CA 1
ATOM 3409 C C . MET B 1 150 ? -12.508 -17.141 16.266 1 94.94 150 MET B C 1
ATOM 3411 O O . MET B 1 150 ? -11.68 -16.234 16.125 1 94.94 150 MET B O 1
ATOM 3415 N N . ASP B 1 151 ? -13.047 -17.406 17.359 1 94.56 151 ASP B N 1
ATOM 3416 C CA . ASP B 1 151 ? -12.734 -16.656 18.578 1 94.56 151 ASP B CA 1
ATOM 3417 C C . ASP B 1 151 ? -11.258 -16.781 18.938 1 94.56 151 ASP B C 1
ATOM 3419 O O . ASP B 1 151 ? -10.609 -15.805 19.312 1 94.56 151 ASP B O 1
ATOM 3423 N N . ALA B 1 152 ? -10.781 -17.953 18.812 1 93.31 152 ALA B N 1
ATOM 3424 C CA . ALA B 1 152 ? -9.367 -18.203 19.094 1 93.31 152 ALA B CA 1
ATOM 3425 C C . ALA B 1 152 ? -8.469 -17.422 18.141 1 93.31 152 ALA B C 1
ATOM 3427 O O . ALA B 1 152 ? -7.5 -16.781 18.562 1 93.31 152 ALA B O 1
ATOM 3428 N N . VAL B 1 153 ? -8.852 -17.469 16.906 1 91.75 153 VAL B N 1
ATOM 3429 C CA . VAL B 1 153 ? -8.078 -16.766 15.883 1 91.75 153 VAL B CA 1
ATOM 3430 C C . VAL B 1 153 ? -8.133 -15.266 16.141 1 91.75 153 VAL B C 1
ATOM 3432 O O . VAL B 1 153 ? -7.109 -14.578 16.047 1 91.75 153 VAL B O 1
ATOM 3435 N N . SER B 1 154 ? -9.266 -14.773 16.438 1 90.44 154 SER B N 1
ATOM 3436 C CA . SER B 1 154 ? -9.445 -13.352 16.719 1 90.44 154 SER B CA 1
ATOM 3437 C C . SER B 1 154 ? -8.602 -12.914 17.922 1 90.44 154 SER B C 1
ATOM 3439 O O . SER B 1 154 ? -7.996 -11.844 17.891 1 90.44 154 SER B O 1
ATOM 3441 N N . GLU B 1 155 ? -8.578 -13.734 18.891 1 88.31 155 GLU B N 1
ATOM 3442 C CA . GLU B 1 155 ? -7.789 -13.438 20.094 1 88.31 155 GLU B CA 1
ATOM 3443 C C . GLU B 1 155 ? -6.305 -13.336 19.766 1 88.31 155 GLU B C 1
ATOM 3445 O O . GLU B 1 155 ? -5.617 -12.422 20.219 1 88.31 155 GLU B O 1
ATOM 3450 N N . ILE B 1 156 ? -5.887 -14.219 18.984 1 85.25 156 ILE B N 1
ATOM 3451 C CA . ILE B 1 156 ? -4.48 -14.242 18.594 1 85.25 156 ILE B CA 1
ATOM 3452 C C . ILE B 1 156 ? -4.16 -12.992 17.766 1 85.25 156 ILE B C 1
ATOM 3454 O O . ILE B 1 156 ? -3.139 -12.344 17.984 1 85.25 156 ILE B O 1
ATOM 3458 N N . ARG B 1 157 ? -4.988 -12.633 16.891 1 84.44 157 ARG B N 1
ATOM 3459 C CA . ARG B 1 157 ? -4.781 -11.477 16.016 1 84.44 157 ARG B CA 1
ATOM 3460 C C . ARG B 1 157 ? -4.844 -10.18 16.812 1 84.44 157 ARG B C 1
ATOM 3462 O O . ARG B 1 157 ? -4.156 -9.211 16.469 1 84.44 157 ARG B O 1
ATOM 3469 N N . ASP B 1 158 ? -5.645 -10.203 17.797 1 79.25 158 ASP B N 1
ATOM 3470 C CA . ASP B 1 158 ? -5.773 -9.016 18.625 1 79.25 158 ASP B CA 1
ATOM 3471 C C . ASP B 1 158 ? -4.523 -8.805 19.484 1 79.25 158 ASP B C 1
ATOM 3473 O O . ASP B 1 158 ? -4.137 -7.672 19.766 1 79.25 158 ASP B O 1
ATOM 3477 N N . ILE B 1 159 ? -3.912 -9.898 19.812 1 70.44 159 ILE B N 1
ATOM 3478 C CA . ILE B 1 159 ? -2.721 -9.844 20.656 1 70.44 159 ILE B CA 1
ATOM 3479 C C . ILE B 1 159 ? -1.521 -9.391 19.812 1 70.44 159 ILE B C 1
ATOM 3481 O O . ILE B 1 159 ? -0.702 -8.594 20.281 1 70.44 159 ILE B O 1
ATOM 3485 N N . THR B 1 160 ? -1.396 -9.867 18.594 1 67.25 160 THR B N 1
ATOM 3486 C CA . THR B 1 160 ? -0.251 -9.539 17.75 1 67.25 160 THR B CA 1
ATOM 3487 C C . THR B 1 160 ? -0.332 -8.094 17.281 1 67.25 160 THR B C 1
ATOM 3489 O O . THR B 1 160 ? 0.693 -7.465 17 1 67.25 160 THR B O 1
ATOM 3492 N N . ASP B 1 161 ? -1.468 -7.559 17.234 1 60.34 161 ASP B N 1
ATOM 3493 C CA . ASP B 1 161 ? -1.869 -6.172 17.016 1 60.34 161 ASP B CA 1
ATOM 3494 C C . ASP B 1 161 ? -1.194 -5.605 15.766 1 60.34 161 ASP B C 1
ATOM 3496 O O . ASP B 1 161 ? -0.833 -4.426 15.727 1 60.34 161 ASP B O 1
ATOM 3500 N N . SER B 1 162 ? -0.832 -6.535 14.797 1 73.5 162 SER B N 1
ATOM 3501 C CA . SER B 1 162 ? -0.411 -5.941 13.531 1 73.5 162 SER B CA 1
ATOM 3502 C C . SER B 1 162 ? -1.566 -5.219 12.852 1 73.5 162 SER B C 1
ATOM 3504 O O . SER B 1 162 ? -2.713 -5.668 12.914 1 73.5 162 SER B O 1
ATOM 3506 N N . PRO B 1 163 ? -1.187 -4.066 12.391 1 73.62 163 PRO B N 1
ATOM 3507 C CA . PRO B 1 163 ? -2.307 -3.289 11.859 1 73.62 163 PRO B CA 1
ATOM 3508 C C . PRO B 1 163 ? -3.031 -4.004 10.719 1 73.62 163 PRO B C 1
ATOM 3510 O O . PRO B 1 163 ? -4.246 -3.852 10.562 1 73.62 163 PRO B O 1
ATOM 3513 N N . HIS B 1 164 ? -2.369 -4.871 10.016 1 80.31 164 HIS B N 1
ATOM 3514 C CA . HIS B 1 164 ? -3.025 -5.605 8.938 1 80.31 164 HIS B CA 1
ATOM 3515 C C . HIS B 1 164 ? -3.932 -6.699 9.492 1 80.31 164 HIS B C 1
ATOM 3517 O O . HIS B 1 164 ? -4.797 -7.211 8.773 1 80.31 164 HIS B O 1
ATOM 3523 N N . ASP B 1 165 ? -3.77 -6.949 10.711 1 77.88 165 ASP B N 1
ATOM 3524 C CA . ASP B 1 165 ? -4.523 -8.039 11.328 1 77.88 165 ASP B CA 1
ATOM 3525 C C . ASP B 1 165 ? -5.957 -7.609 11.633 1 77.88 165 ASP B C 1
ATOM 3527 O O . ASP B 1 165 ? -6.812 -8.445 11.922 1 77.88 165 ASP B O 1
ATOM 3531 N N . ARG B 1 166 ? -6.18 -6.402 11.398 1 86.88 166 ARG B N 1
ATOM 3532 C CA . ARG B 1 166 ? -7.523 -5.922 11.688 1 86.88 166 ARG B CA 1
ATOM 3533 C C . ARG B 1 166 ? -8.414 -5.992 10.453 1 86.88 166 ARG B C 1
ATOM 3535 O O . ARG B 1 166 ? -9.617 -5.742 10.539 1 86.88 166 ARG B O 1
ATOM 3542 N N . ILE B 1 167 ? -7.809 -6.297 9.383 1 95.44 167 ILE B N 1
ATOM 3543 C CA . ILE B 1 167 ? -8.555 -6.508 8.148 1 95.44 167 ILE B CA 1
ATOM 3544 C C . ILE B 1 167 ? -8.844 -7.996 7.965 1 95.44 167 ILE B C 1
ATOM 3546 O O . ILE B 1 167 ? -7.922 -8.797 7.773 1 95.44 167 ILE B O 1
ATOM 3550 N N . TYR B 1 168 ? -10.062 -8.344 8.055 1 97 168 TYR B N 1
ATOM 3551 C CA . TYR B 1 168 ? -10.43 -9.758 7.977 1 97 168 TYR B CA 1
ATOM 3552 C C . TYR B 1 168 ? -10.867 -10.125 6.562 1 97 168 TYR B C 1
ATOM 3554 O O . TYR B 1 168 ? -11.852 -9.594 6.047 1 97 168 TYR B O 1
ATOM 3562 N N . TYR B 1 169 ? -10.125 -10.961 6 1 97.94 169 TYR B N 1
ATOM 3563 C CA . TYR B 1 169 ? -10.344 -11.578 4.699 1 97.94 169 TYR B CA 1
ATOM 3564 C C . TYR B 1 169 ? -10.883 -13 4.852 1 97.94 169 TYR B C 1
ATOM 3566 O O . TYR B 1 169 ? -10.141 -13.906 5.227 1 97.94 169 TYR B O 1
ATOM 3574 N N . LEU B 1 170 ? -12.172 -13.18 4.586 1 98.12 170 LEU B N 1
ATOM 3575 C CA . LEU B 1 170 ? -12.867 -14.453 4.738 1 98.12 170 LEU B CA 1
ATOM 3576 C C . LEU B 1 170 ? -13.391 -14.953 3.395 1 98.12 170 LEU B C 1
ATOM 3578 O O . LEU B 1 170 ? -14.297 -14.344 2.811 1 98.12 170 LEU B O 1
ATOM 3582 N N . GLN B 1 171 ? -12.914 -16.078 2.963 1 98.56 171 GLN B N 1
ATOM 3583 C CA . GLN B 1 171 ? -13.234 -16.578 1.631 1 98.56 171 GLN B CA 1
ATOM 3584 C C . GLN B 1 171 ? -14.008 -17.906 1.707 1 98.56 171 GLN B C 1
ATOM 3586 O O . GLN B 1 171 ? -13.742 -18.734 2.58 1 98.56 171 GLN B O 1
ATOM 3591 N N . GLU B 1 172 ? -14.898 -18.047 0.81 1 98.06 172 GLU B N 1
ATOM 3592 C CA . GLU B 1 172 ? -15.617 -19.312 0.747 1 98.06 172 GLU B CA 1
ATOM 3593 C C . GLU B 1 172 ? -14.664 -20.484 0.525 1 98.06 172 GLU B C 1
ATOM 3595 O O . GLU B 1 172 ? -13.648 -20.344 -0.168 1 98.06 172 GLU B O 1
ATOM 3600 N N . LEU B 1 173 ? -15 -21.578 1.121 1 96.69 173 LEU B N 1
ATOM 3601 C CA . LEU B 1 173 ? -14.242 -22.797 0.867 1 96.69 173 LEU B CA 1
ATOM 3602 C C . LEU B 1 173 ? -14.625 -23.406 -0.475 1 96.69 173 LEU B C 1
ATOM 3604 O O . LEU B 1 173 ? -15.789 -23.781 -0.683 1 96.69 173 LEU B O 1
ATOM 3608 N N . VAL B 1 174 ? -13.695 -23.547 -1.319 1 96.75 174 VAL B N 1
ATOM 3609 C CA . VAL B 1 174 ? -13.938 -24.094 -2.648 1 96.75 174 VAL B CA 1
ATOM 3610 C C . VAL B 1 174 ? -13.844 -25.625 -2.604 1 96.75 174 VAL B C 1
ATOM 3612 O O . VAL B 1 174 ? -12.875 -26.172 -2.078 1 96.75 174 VAL B O 1
ATOM 3615 N N . GLU B 1 175 ? -14.898 -26.234 -3.043 1 95.62 175 GLU B N 1
ATOM 3616 C CA . GLU B 1 175 ? -14.812 -27.688 -3.25 1 95.62 175 GLU B CA 1
ATOM 3617 C C . GLU B 1 175 ? -13.992 -28.016 -4.492 1 95.62 175 GLU B C 1
ATOM 3619 O O . GLU B 1 175 ? -14.422 -27.766 -5.617 1 95.62 175 GLU B O 1
ATOM 3624 N N . ARG B 1 176 ? -12.844 -28.562 -4.301 1 94.38 176 ARG B N 1
ATOM 3625 C CA . ARG B 1 176 ? -11.867 -28.781 -5.355 1 94.38 176 ARG B CA 1
ATOM 3626 C C . ARG B 1 176 ? -11.094 -30.078 -5.121 1 94.38 176 ARG B C 1
ATOM 3628 O O . ARG B 1 176 ? -11.078 -30.609 -4.004 1 94.38 176 ARG B O 1
ATOM 3635 N N . PRO B 1 177 ? -10.484 -30.672 -6.164 1 93.81 177 PRO B N 1
ATOM 3636 C CA . PRO B 1 177 ? -9.508 -31.734 -5.895 1 93.81 177 PRO B CA 1
ATOM 3637 C C . PRO B 1 177 ? -8.375 -31.266 -4.984 1 93.81 177 PRO B C 1
ATOM 3639 O O . PRO B 1 177 ? -8.188 -30.062 -4.781 1 93.81 177 PRO B O 1
ATOM 3642 N N . PRO B 1 178 ? -7.648 -32.125 -4.387 1 91.56 178 PRO B N 1
ATOM 3643 C CA . PRO B 1 178 ? -6.562 -31.75 -3.477 1 91.56 178 PRO B CA 1
ATOM 3644 C C . PRO B 1 178 ? -5.332 -31.219 -4.207 1 91.56 178 PRO B C 1
ATOM 3646 O O . PRO B 1 178 ? -4.227 -31.734 -4.012 1 91.56 178 PRO B O 1
ATOM 3649 N N . ARG B 1 179 ? -5.605 -30.297 -5.027 1 92.75 179 ARG B N 1
ATOM 3650 C CA . ARG B 1 179 ? -4.578 -29.625 -5.812 1 92.75 179 ARG B CA 1
ATOM 3651 C C . ARG B 1 179 ? -5.047 -28.25 -6.266 1 92.75 179 ARG B C 1
ATOM 3653 O O . ARG B 1 179 ? -6.238 -27.938 -6.195 1 92.75 179 ARG B O 1
ATOM 3660 N N . ASP B 1 180 ? -4.152 -27.422 -6.586 1 94.75 180 ASP B N 1
ATOM 3661 C CA . ASP B 1 180 ? -4.418 -26.219 -7.367 1 94.75 180 ASP B CA 1
ATOM 3662 C C . ASP B 1 180 ? -3.438 -26.078 -8.531 1 94.75 180 ASP B C 1
ATOM 3664 O O . ASP B 1 180 ? -2.65 -27 -8.789 1 94.75 180 ASP B O 1
ATOM 3668 N N . ILE B 1 181 ? -3.639 -25.125 -9.328 1 96.44 181 ILE B N 1
ATOM 3669 C CA . ILE B 1 181 ? -2.84 -24.922 -10.531 1 96.44 181 ILE B CA 1
ATOM 3670 C C . ILE B 1 181 ? -2.121 -23.578 -10.461 1 96.44 181 ILE B C 1
ATOM 3672 O O . ILE B 1 181 ? -2.732 -22.547 -10.141 1 96.44 181 ILE B O 1
ATOM 3676 N N . ARG B 1 182 ? -0.858 -23.625 -10.695 1 97 182 ARG B N 1
ATOM 3677 C CA . ARG B 1 182 ? -0.107 -22.391 -10.922 1 97 182 ARG B CA 1
ATOM 3678 C C . ARG B 1 182 ? 0.193 -22.188 -12.398 1 97 182 ARG B C 1
ATOM 3680 O O . ARG B 1 182 ? 0.798 -23.047 -13.039 1 97 182 ARG B O 1
ATOM 3687 N N . VAL B 1 183 ? -0.22 -21.078 -12.914 1 98.44 183 VAL B N 1
ATOM 3688 C CA . VAL B 1 183 ? 0.116 -20.656 -14.273 1 98.44 183 VAL B CA 1
ATOM 3689 C C . VAL B 1 183 ? 1.072 -19.469 -14.227 1 98.44 183 VAL B C 1
ATOM 3691 O O . VAL B 1 183 ? 0.817 -18.484 -13.531 1 98.44 183 VAL B O 1
ATOM 3694 N N . ILE B 1 184 ? 2.17 -19.516 -14.914 1 98.81 184 ILE B N 1
ATOM 3695 C CA . ILE B 1 184 ? 3.078 -18.391 -15.039 1 98.81 184 ILE B CA 1
ATOM 3696 C C . ILE B 1 184 ? 2.75 -17.594 -16.312 1 98.81 184 ILE B C 1
ATOM 3698 O O . ILE B 1 184 ? 2.672 -18.156 -17.391 1 98.81 184 ILE B O 1
ATOM 3702 N N . THR B 1 185 ? 2.475 -16.375 -16.109 1 98.88 185 THR B N 1
ATOM 3703 C CA . THR B 1 185 ? 2.256 -15.484 -17.25 1 98.88 185 THR B CA 1
ATOM 3704 C C . THR B 1 185 ? 3.436 -14.539 -17.422 1 98.88 185 THR B C 1
ATOM 3706 O O . THR B 1 185 ? 3.994 -14.047 -16.438 1 98.88 185 THR B O 1
ATOM 3709 N N . ILE B 1 186 ? 3.844 -14.266 -18.641 1 98.75 186 ILE B N 1
ATOM 3710 C CA . ILE B 1 186 ? 4.828 -13.273 -19.062 1 98.75 186 ILE B CA 1
ATOM 3711 C C . ILE B 1 186 ? 4.211 -12.336 -20.094 1 98.75 186 ILE B C 1
ATOM 3713 O O . ILE B 1 186 ? 3.848 -12.773 -21.188 1 98.75 186 ILE B O 1
ATOM 3717 N N . GLY B 1 187 ? 4.07 -11.008 -19.812 1 96.81 187 GLY B N 1
ATOM 3718 C CA . GLY B 1 187 ? 3.355 -10.102 -20.703 1 96.81 187 GLY B CA 1
ATOM 3719 C C . GLY B 1 187 ? 1.925 -10.531 -20.969 1 96.81 187 GLY B C 1
ATOM 3720 O O . GLY B 1 187 ? 1.489 -10.586 -22.125 1 96.81 187 GLY B O 1
ATOM 3721 N N . ASP B 1 188 ? 1.183 -11.062 -20.141 1 97.5 188 ASP B N 1
ATOM 3722 C CA . ASP B 1 188 ? -0.205 -11.516 -20.156 1 97.5 188 ASP B CA 1
ATOM 3723 C C . ASP B 1 188 ? -0.338 -12.867 -20.844 1 97.5 188 ASP B C 1
ATOM 3725 O O . ASP B 1 188 ? -1.437 -13.422 -20.938 1 97.5 188 ASP B O 1
ATOM 3729 N N . GLU B 1 189 ? 0.761 -13.406 -21.297 1 98.19 189 GLU B N 1
ATOM 3730 C CA . GLU B 1 189 ? 0.748 -14.703 -21.969 1 98.19 189 GLU B CA 1
ATOM 3731 C C . GLU B 1 189 ? 1.094 -15.836 -21 1 98.19 189 GLU B C 1
ATOM 3733 O O . GLU B 1 189 ? 2.176 -15.836 -20.406 1 98.19 189 GLU B O 1
ATOM 3738 N N . PRO B 1 190 ? 0.168 -16.781 -20.844 1 98.69 190 PRO B N 1
ATOM 3739 C CA . PRO B 1 190 ? 0.539 -17.969 -20.062 1 98.69 190 PRO B CA 1
ATOM 3740 C C . PRO B 1 190 ? 1.627 -18.797 -20.75 1 98.69 190 PRO B C 1
ATOM 3742 O O . PRO B 1 190 ? 1.494 -19.156 -21.922 1 98.69 190 PRO B O 1
ATOM 3745 N N . VAL B 1 191 ? 2.699 -19.188 -20.047 1 98.44 191 VAL B N 1
ATOM 3746 C CA . VAL B 1 191 ? 3.828 -19.828 -20.703 1 98.44 191 VAL B CA 1
ATOM 3747 C C . VAL B 1 191 ? 3.984 -21.25 -20.172 1 98.44 191 VAL B C 1
ATOM 3749 O O . VAL B 1 191 ? 4.508 -22.125 -20.875 1 98.44 191 VAL B O 1
ATOM 3752 N N . ALA B 1 192 ? 3.588 -21.484 -18.969 1 98.19 192 ALA B N 1
ATOM 3753 C CA . ALA B 1 192 ? 3.66 -22.812 -18.359 1 98.19 192 ALA B CA 1
ATOM 3754 C C . ALA B 1 192 ? 2.725 -22.922 -17.156 1 98.19 192 ALA B C 1
ATOM 3756 O O . ALA B 1 192 ? 2.354 -21.906 -16.562 1 98.19 192 ALA B O 1
ATOM 3757 N N . ALA B 1 193 ? 2.367 -24.094 -16.844 1 98.25 193 ALA B N 1
ATOM 3758 C CA . ALA B 1 193 ? 1.497 -24.344 -15.695 1 98.25 193 ALA B CA 1
ATOM 3759 C C . ALA B 1 193 ? 1.852 -25.672 -15.016 1 98.25 193 ALA B C 1
ATOM 3761 O O . ALA B 1 193 ? 2.357 -26.594 -15.664 1 98.25 193 ALA B O 1
ATOM 3762 N N . MET B 1 194 ? 1.599 -25.75 -13.758 1 96.69 194 MET B N 1
ATOM 3763 C CA . MET B 1 194 ? 1.817 -26.984 -13.016 1 96.69 194 MET B CA 1
ATOM 3764 C C . MET B 1 194 ? 0.703 -27.203 -12 1 96.69 194 MET B C 1
ATOM 3766 O O . MET B 1 194 ? 0.086 -26.25 -11.523 1 96.69 194 MET B O 1
ATOM 3770 N N . TYR B 1 195 ? 0.491 -28.453 -11.711 1 95.12 195 TYR B N 1
ATOM 3771 C CA . TYR B 1 195 ? -0.333 -28.812 -10.562 1 95.12 195 TYR B CA 1
ATOM 3772 C C . TYR B 1 195 ? 0.473 -28.75 -9.273 1 95.12 195 TYR B C 1
ATOM 3774 O O . TYR B 1 195 ? 1.64 -29.141 -9.234 1 95.12 195 TYR B O 1
ATOM 3782 N N . ARG B 1 196 ? -0.106 -28.172 -8.273 1 91.88 196 ARG B N 1
ATOM 3783 C CA . ARG B 1 196 ? 0.419 -28.234 -6.91 1 91.88 196 ARG B CA 1
ATOM 3784 C C . ARG B 1 196 ? -0.483 -29.062 -6.012 1 91.88 196 ARG B C 1
ATOM 3786 O O . ARG B 1 196 ? -1.611 -28.672 -5.711 1 91.88 196 ARG B O 1
ATOM 3793 N N . LYS B 1 197 ? 0.02 -30.172 -5.621 1 89.25 197 LYS B N 1
ATOM 3794 C CA . LYS B 1 197 ? -0.806 -31.141 -4.922 1 89.25 197 LYS B CA 1
ATOM 3795 C C . LYS B 1 197 ? -0.655 -31.016 -3.41 1 89.25 197 LYS B C 1
ATOM 3797 O O . LYS B 1 197 ? 0.416 -30.641 -2.918 1 89.25 197 LYS B O 1
ATOM 3802 N N . SER B 1 198 ? -1.752 -31.312 -2.768 1 82.19 198 SER B N 1
ATOM 3803 C CA . SER B 1 198 ? -1.755 -31.297 -1.31 1 82.19 198 SER B CA 1
ATOM 3804 C C . SER B 1 198 ? -1.136 -32.562 -0.743 1 82.19 198 SER B C 1
ATOM 3806 O O . SER B 1 198 ? -1.338 -33.656 -1.285 1 82.19 198 SER B O 1
ATOM 3808 N N . SER B 1 199 ? -0.361 -32.5 0.323 1 73.56 199 SER B N 1
ATOM 3809 C CA . SER B 1 199 ? 0.204 -33.688 0.994 1 73.56 199 SER B CA 1
ATOM 3810 C C . SER B 1 199 ? -0.695 -34.156 2.131 1 73.56 199 SER B C 1
ATOM 3812 O O . SER B 1 199 ? -0.207 -34.625 3.156 1 73.56 199 SER B O 1
ATOM 3814 N N . GLY B 1 200 ? -2.018 -34 1.926 1 71.38 200 GLY B N 1
ATOM 3815 C CA . GLY B 1 200 ? -2.934 -34.469 2.947 1 71.38 200 GLY B CA 1
ATOM 3816 C C . GLY B 1 200 ? -3.678 -33.375 3.654 1 71.38 200 GLY B C 1
ATOM 3817 O O . GLY B 1 200 ? -4.66 -33.625 4.355 1 71.38 200 GLY B O 1
ATOM 3818 N N . GLY B 1 201 ? -3.254 -32.156 3.426 1 76.88 201 GLY B N 1
ATOM 3819 C CA . GLY B 1 201 ? -3.914 -31.047 4.113 1 76.88 201 GLY B CA 1
ATOM 3820 C C . GLY B 1 201 ? -4.625 -30.094 3.172 1 76.88 201 GLY B C 1
ATOM 3821 O O . GLY B 1 201 ? -4.832 -30.406 1.998 1 76.88 201 GLY B O 1
ATOM 3822 N N . PHE B 1 202 ? -5.164 -29.094 3.789 1 80.69 202 PHE B N 1
ATOM 3823 C CA . PHE B 1 202 ? -5.949 -28.078 3.098 1 80.69 202 PHE B CA 1
ATOM 3824 C C . PHE B 1 202 ? -5.074 -27.266 2.154 1 80.69 202 PHE B C 1
ATOM 3826 O O . PHE B 1 202 ? -5.535 -26.812 1.105 1 80.69 202 PHE B O 1
ATOM 3833 N N . LYS B 1 203 ? -3.814 -27.203 2.443 1 80.75 203 LYS B N 1
ATOM 3834 C CA . LYS B 1 203 ? -2.916 -26.344 1.677 1 80.75 203 LYS B CA 1
ATOM 3835 C C . LYS B 1 203 ? -2.227 -27.125 0.562 1 80.75 203 LYS B C 1
ATOM 3837 O O . LYS B 1 203 ? -1.944 -28.312 0.714 1 80.75 203 LYS B O 1
ATOM 3842 N N . THR B 1 204 ? -2.021 -26.406 -0.566 1 72.31 204 THR B N 1
ATOM 3843 C CA . THR B 1 204 ? -1.423 -27.062 -1.727 1 72.31 204 THR B CA 1
ATOM 3844 C C . THR B 1 204 ? -0.099 -26.391 -2.096 1 72.31 204 THR B C 1
ATOM 3846 O O . THR B 1 204 ? 0.408 -26.578 -3.203 1 72.31 204 THR B O 1
ATOM 3849 N N . ASN B 1 205 ? 0.744 -26.047 -1.285 1 67.12 205 ASN B N 1
ATOM 3850 C CA . ASN B 1 205 ? 1.978 -25.344 -1.636 1 67.12 205 ASN B CA 1
ATOM 3851 C C . ASN B 1 205 ? 3.121 -26.328 -1.888 1 67.12 205 ASN B C 1
ATOM 3853 O O . ASN B 1 205 ? 3.166 -27.406 -1.289 1 67.12 205 ASN B O 1
ATOM 3857 N N . ILE B 1 206 ? 3.992 -25.969 -3.018 1 60.03 206 ILE B N 1
ATOM 3858 C CA . ILE B 1 206 ? 5.09 -26.828 -3.459 1 60.03 206 ILE B CA 1
ATOM 3859 C C . ILE B 1 206 ? 6.145 -26.922 -2.357 1 60.03 206 ILE B C 1
ATOM 3861 O O . ILE B 1 206 ? 6.91 -27.891 -2.301 1 60.03 206 ILE B O 1
ATOM 3865 N N . ALA B 1 207 ? 6.262 -25.875 -1.571 1 56.75 207 ALA B N 1
ATOM 3866 C CA . ALA B 1 207 ? 7.344 -25.875 -0.592 1 56.75 207 ALA B CA 1
ATOM 3867 C C . ALA B 1 207 ? 7.398 -27.203 0.163 1 56.75 207 ALA B C 1
ATOM 3869 O O . ALA B 1 207 ? 8.375 -27.484 0.866 1 56.75 207 ALA B O 1
ATOM 3870 N N . LEU B 1 208 ? 6.441 -28.094 -0.234 1 51.66 208 LEU B N 1
ATOM 3871 C CA . LEU B 1 208 ? 6.391 -29.281 0.611 1 51.66 208 LEU B CA 1
ATOM 3872 C C . LEU B 1 208 ? 7.035 -30.469 -0.089 1 51.66 208 LEU B C 1
ATOM 3874 O O . LEU B 1 208 ? 6.945 -31.609 0.392 1 51.66 208 LEU B O 1
ATOM 3878 N N . GLY B 1 209 ? 7.988 -30.422 -1.025 1 52.66 209 GLY B N 1
ATOM 3879 C CA . GLY B 1 209 ? 8.93 -31.438 -1.487 1 52.66 209 GLY B CA 1
ATOM 3880 C C . GLY B 1 209 ? 8.422 -32.219 -2.693 1 52.66 209 GLY B C 1
ATOM 3881 O O . GLY B 1 209 ? 9.164 -33 -3.277 1 52.66 209 GLY B O 1
ATOM 3882 N N . ALA B 1 210 ? 7.199 -32.312 -3.062 1 57.38 210 ALA B N 1
ATOM 3883 C CA . ALA B 1 210 ? 6.773 -33.188 -4.141 1 57.38 210 ALA B CA 1
ATOM 3884 C C . ALA B 1 210 ? 7.145 -32.625 -5.504 1 57.38 210 ALA B C 1
ATOM 3886 O O . ALA B 1 210 ? 7.297 -31.406 -5.656 1 57.38 210 ALA B O 1
ATOM 3887 N N . ASP B 1 211 ? 7.543 -33.562 -6.504 1 68.25 211 ASP B N 1
ATOM 3888 C CA . ASP B 1 211 ? 7.895 -33.156 -7.863 1 68.25 211 ASP B CA 1
ATOM 3889 C C . ASP B 1 211 ? 6.758 -32.375 -8.523 1 68.25 211 ASP B C 1
ATOM 3891 O O . ASP B 1 211 ? 5.586 -32.75 -8.383 1 68.25 211 ASP B O 1
ATOM 3895 N N . PRO B 1 212 ? 7.129 -31.281 -9.227 1 80.69 212 PRO B N 1
ATOM 3896 C CA . PRO B 1 212 ? 6.105 -30.516 -9.945 1 80.69 212 PRO B CA 1
ATOM 3897 C C . PRO B 1 212 ? 5.453 -31.328 -11.062 1 80.69 212 PRO B C 1
ATOM 3899 O O . PRO B 1 212 ? 6.129 -32.094 -11.758 1 80.69 212 PRO B O 1
ATOM 3902 N N . GLU B 1 213 ? 4.246 -31.422 -11.125 1 90.75 213 GLU B N 1
ATOM 3903 C CA . GLU B 1 213 ? 3.479 -32.062 -12.195 1 90.75 213 GLU B CA 1
ATOM 3904 C C . GLU B 1 213 ? 2.986 -31.016 -13.203 1 90.75 213 GLU B C 1
ATOM 3906 O O . GLU B 1 213 ? 2.279 -30.078 -12.836 1 90.75 213 GLU B O 1
ATOM 3911 N N . LEU B 1 214 ? 3.359 -31.266 -14.469 1 94.75 214 LEU B N 1
ATOM 3912 C CA . LEU B 1 214 ? 2.963 -30.344 -15.531 1 94.75 214 LEU B CA 1
ATOM 3913 C C . LEU B 1 214 ? 1.448 -30.328 -15.703 1 94.75 214 LEU B C 1
ATOM 3915 O O . LEU B 1 214 ? 0.801 -31.375 -15.617 1 94.75 214 LEU B O 1
ATOM 3919 N N . CYS B 1 215 ? 0.938 -29.203 -15.906 1 96.75 215 CYS B N 1
ATOM 3920 C CA . CYS B 1 215 ? -0.464 -29 -16.25 1 96.75 215 CYS B CA 1
ATOM 3921 C C . CYS B 1 215 ? -0.6 -28.406 -17.656 1 96.75 215 CYS B C 1
ATOM 3923 O O . CYS B 1 215 ? -0.007 -27.375 -17.953 1 96.75 215 CYS B O 1
ATOM 3925 N N . GLU B 1 216 ? -1.313 -29.125 -18.5 1 97.12 216 GLU B N 1
ATOM 3926 C CA . GLU B 1 216 ? -1.577 -28.562 -19.828 1 97.12 216 GLU B CA 1
ATOM 3927 C C . GLU B 1 216 ? -2.451 -27.312 -19.734 1 97.12 216 GLU B C 1
ATOM 3929 O O . GLU B 1 216 ? -3.457 -27.312 -19.016 1 97.12 216 GLU B O 1
ATOM 3934 N N . ILE B 1 217 ? -2.053 -26.312 -20.438 1 98.25 217 ILE B N 1
ATOM 3935 C CA . ILE B 1 217 ? -2.822 -25.062 -20.453 1 98.25 217 ILE B CA 1
ATOM 3936 C C . ILE B 1 217 ? -3.963 -25.172 -21.453 1 98.25 217 ILE B C 1
ATOM 3938 O O . ILE B 1 217 ? -3.734 -25.109 -22.672 1 98.25 217 ILE B O 1
ATOM 3942 N N . THR B 1 218 ? -5.113 -25.328 -20.984 1 98 218 THR B N 1
ATOM 3943 C CA . THR B 1 218 ? -6.285 -25.359 -21.844 1 98 218 THR B CA 1
ATOM 3944 C C . THR B 1 218 ? -6.617 -23.953 -22.359 1 98 218 THR B C 1
ATOM 3946 O O . THR B 1 218 ? -6.094 -22.969 -21.844 1 98 218 THR B O 1
ATOM 3949 N N . LYS B 1 219 ? -7.477 -23.891 -23.328 1 98.12 219 LYS B N 1
ATOM 3950 C CA . LYS B 1 219 ? -7.906 -22.609 -23.859 1 98.12 219 LYS B CA 1
ATOM 3951 C C . LYS B 1 219 ? -8.578 -21.766 -22.781 1 98.12 219 LYS B C 1
ATOM 3953 O O . LYS B 1 219 ? -8.367 -20.547 -22.703 1 98.12 219 LYS B O 1
ATOM 3958 N N . GLU B 1 220 ? -9.344 -22.422 -21.984 1 97.69 220 GLU B N 1
ATOM 3959 C CA . GLU B 1 220 ? -10.039 -21.75 -20.906 1 97.69 220 GLU B CA 1
ATOM 3960 C C . GLU B 1 220 ? -9.047 -21.172 -19.891 1 97.69 220 GLU B C 1
ATOM 3962 O O . GLU B 1 220 ? -9.18 -20.016 -19.469 1 97.69 220 GLU B O 1
ATOM 3967 N N . MET B 1 221 ? -8.078 -21.922 -19.562 1 98.19 221 MET B N 1
ATOM 3968 C CA . MET B 1 221 ? -7.047 -21.5 -18.625 1 98.19 221 MET B CA 1
ATOM 3969 C C . MET B 1 221 ? -6.238 -20.328 -19.188 1 98.19 221 MET B C 1
ATOM 3971 O O . MET B 1 221 ? -5.914 -19.391 -18.469 1 98.19 221 MET B O 1
ATOM 3975 N N . GLU B 1 222 ? -5.945 -20.5 -20.422 1 98.5 222 GLU B N 1
ATOM 3976 C CA . GLU B 1 222 ? -5.199 -19.438 -21.109 1 98.5 222 GLU B CA 1
ATOM 3977 C C . GLU B 1 222 ? -5.938 -18.109 -21.031 1 98.5 222 GLU B C 1
ATOM 3979 O O . GLU B 1 222 ? -5.352 -17.094 -20.672 1 98.5 222 GLU B O 1
ATOM 3984 N N . ALA B 1 223 ? -7.184 -18.125 -21.375 1 98.44 223 ALA B N 1
ATOM 3985 C CA . ALA B 1 223 ? -8 -16.906 -21.375 1 98.44 223 ALA B CA 1
ATOM 3986 C C . ALA B 1 223 ? -8.117 -16.328 -19.969 1 98.44 223 ALA B C 1
ATOM 3988 O O . ALA B 1 223 ? -7.996 -15.109 -19.797 1 98.44 223 ALA B O 1
ATOM 3989 N N . MET B 1 224 ? -8.312 -17.141 -19 1 98.31 224 MET B N 1
ATOM 3990 C CA . MET B 1 224 ? -8.469 -16.703 -17.625 1 98.31 224 MET B CA 1
ATOM 3991 C C . MET B 1 224 ? -7.176 -16.094 -17.078 1 98.31 224 MET B C 1
ATOM 3993 O O . MET B 1 224 ? -7.199 -15.039 -16.453 1 98.31 224 MET B O 1
ATOM 3997 N N . ALA B 1 225 ? -6.062 -16.797 -17.328 1 98.81 225 ALA B N 1
ATOM 3998 C CA . ALA B 1 225 ? -4.77 -16.312 -16.844 1 98.81 225 ALA B CA 1
ATOM 3999 C C . ALA B 1 225 ? -4.402 -14.984 -17.5 1 98.81 225 ALA B C 1
ATOM 4001 O O . ALA B 1 225 ? -3.885 -14.086 -16.828 1 98.81 225 ALA B O 1
ATOM 4002 N N . ALA B 1 226 ? -4.68 -14.883 -18.781 1 98.81 226 ALA B N 1
ATOM 4003 C CA . ALA B 1 226 ? -4.41 -13.633 -19.484 1 98.81 226 ALA B CA 1
ATOM 4004 C C . ALA B 1 226 ? -5.246 -12.492 -18.922 1 98.81 226 ALA B C 1
ATOM 4006 O O . ALA B 1 226 ? -4.738 -11.391 -18.703 1 98.81 226 ALA B O 1
ATOM 4007 N N . LYS B 1 227 ? -6.52 -12.781 -18.703 1 98.81 227 LYS B N 1
ATOM 4008 C CA . LYS B 1 227 ? -7.43 -11.773 -18.156 1 98.81 227 LYS B CA 1
ATOM 4009 C C . LYS B 1 227 ? -7 -11.344 -16.75 1 98.81 227 LYS B C 1
ATOM 4011 O O . LYS B 1 227 ? -7.016 -10.156 -16.438 1 98.81 227 LYS B O 1
ATOM 4016 N N . ALA B 1 228 ? -6.629 -12.305 -15.938 1 98.94 228 ALA B N 1
ATOM 4017 C CA . ALA B 1 228 ? -6.156 -12.008 -14.586 1 98.94 228 ALA B CA 1
ATOM 4018 C C . ALA B 1 228 ? -4.883 -11.172 -14.617 1 98.94 228 ALA B C 1
ATOM 4020 O O . ALA B 1 228 ? -4.75 -10.203 -13.875 1 98.94 228 ALA B O 1
ATOM 4021 N N . SER B 1 229 ? -3.965 -11.586 -15.477 1 98.88 229 SER B N 1
ATOM 4022 C CA . SER B 1 229 ? -2.717 -10.844 -15.625 1 98.88 229 SER B CA 1
ATOM 4023 C C . SER B 1 229 ? -2.982 -9.391 -16.016 1 98.88 229 SER B C 1
ATOM 4025 O O . SER B 1 229 ? -2.471 -8.469 -15.375 1 98.88 229 SER B O 1
ATOM 4027 N N . LYS B 1 230 ? -3.836 -9.195 -16.969 1 98.75 230 LYS B N 1
ATOM 4028 C CA . LYS B 1 230 ? -4.176 -7.852 -17.438 1 98.75 230 LYS B CA 1
ATOM 4029 C C . LYS B 1 230 ? -4.824 -7.027 -16.328 1 98.75 230 LYS B C 1
ATOM 4031 O O . LYS B 1 230 ? -4.539 -5.84 -16.188 1 98.75 230 LYS B O 1
ATOM 4036 N N . ALA B 1 231 ? -5.652 -7.668 -15.562 1 98.69 231 ALA B N 1
ATOM 4037 C CA . ALA B 1 231 ? -6.352 -6.992 -14.477 1 98.69 231 ALA B CA 1
ATOM 4038 C C . ALA B 1 231 ? -5.371 -6.441 -13.453 1 98.69 231 ALA B C 1
ATOM 4040 O O . ALA B 1 231 ? -5.621 -5.402 -12.836 1 98.69 231 ALA B O 1
ATOM 4041 N N . MET B 1 232 ? -4.262 -7.098 -13.281 1 98.62 232 MET B N 1
ATOM 4042 C CA . MET B 1 232 ? -3.287 -6.695 -12.266 1 98.62 232 MET B CA 1
ATOM 4043 C C . MET B 1 232 ? -2.332 -5.645 -12.82 1 98.62 232 MET B C 1
ATOM 4045 O O . MET B 1 232 ? -1.581 -5.02 -12.07 1 98.62 232 MET B O 1
ATOM 4049 N N . GLY B 1 233 ? -2.295 -5.492 -14.133 1 98.25 233 GLY B N 1
ATOM 4050 C CA . GLY B 1 233 ? -1.377 -4.551 -14.75 1 98.25 233 GLY B CA 1
ATOM 4051 C C . GLY B 1 233 ? -0.279 -5.227 -15.555 1 98.25 233 GLY B C 1
ATOM 4052 O O . GLY B 1 233 ? 0.61 -4.559 -16.078 1 98.25 233 GLY B O 1
ATOM 4053 N N . GLY B 1 234 ? -0.31 -6.566 -15.648 1 98.38 234 GLY B N 1
ATOM 4054 C CA . GLY B 1 234 ? 0.64 -7.316 -16.453 1 98.38 234 GLY B CA 1
ATOM 4055 C C . GLY B 1 234 ? 1.977 -7.52 -15.766 1 98.38 234 GLY B C 1
ATOM 4056 O O . GLY B 1 234 ? 2.068 -7.449 -14.539 1 98.38 234 GLY B O 1
ATOM 4057 N N . GLY B 1 235 ? 3.018 -7.863 -16.656 1 98.44 235 GLY B N 1
ATOM 4058 C CA . GLY B 1 235 ? 4.348 -8.203 -16.172 1 98.44 235 GLY B CA 1
ATOM 4059 C C . GLY B 1 235 ? 4.605 -9.695 -16.141 1 98.44 235 GLY B C 1
ATOM 4060 O O . GLY B 1 235 ? 4.352 -10.406 -17.109 1 98.44 235 GLY B O 1
ATOM 4061 N N . ILE B 1 236 ? 5.285 -10.109 -15.086 1 98.88 236 ILE B N 1
ATOM 4062 C CA . ILE B 1 236 ? 5.586 -11.516 -14.852 1 98.88 236 ILE B CA 1
ATOM 4063 C C . ILE B 1 236 ? 4.891 -11.992 -13.578 1 98.88 236 ILE B C 1
ATOM 4065 O O . ILE B 1 236 ? 5.262 -11.578 -12.477 1 98.88 236 ILE B O 1
ATOM 4069 N N . LEU B 1 237 ? 3.91 -12.805 -13.766 1 98.88 237 LEU B N 1
ATOM 4070 C CA . LEU B 1 237 ? 3.035 -13.117 -12.641 1 98.88 237 LEU B CA 1
ATOM 4071 C C . LEU B 1 237 ? 2.826 -14.617 -12.516 1 98.88 237 LEU B C 1
ATOM 4073 O O . LEU B 1 237 ? 3.012 -15.359 -13.484 1 98.88 237 LEU B O 1
ATOM 4077 N N . GLY B 1 238 ? 2.576 -15.086 -11.344 1 98.5 238 GLY B N 1
ATOM 4078 C CA . GLY B 1 238 ? 2.018 -16.406 -11.078 1 98.5 238 GLY B CA 1
ATOM 4079 C C . GLY B 1 238 ? 0.537 -16.359 -10.75 1 98.5 238 GLY B C 1
ATOM 4080 O O . GLY B 1 238 ? 0.137 -15.805 -9.727 1 98.5 238 GLY B O 1
ATOM 4081 N N . ILE B 1 239 ? -0.242 -16.984 -11.594 1 98.81 239 ILE B N 1
ATOM 4082 C CA . ILE B 1 239 ? -1.687 -17.047 -11.398 1 98.81 239 ILE B CA 1
ATOM 4083 C C . ILE B 1 239 ? -2.072 -18.375 -10.781 1 98.81 239 ILE B C 1
ATOM 4085 O O . ILE B 1 239 ? -1.865 -19.438 -11.383 1 98.81 239 ILE B O 1
ATOM 4089 N N . ASP B 1 240 ? -2.605 -18.328 -9.578 1 97.94 240 ASP B N 1
ATOM 4090 C CA . ASP B 1 240 ? -3.051 -19.547 -8.898 1 97.94 240 ASP B CA 1
ATOM 4091 C C . ASP B 1 240 ? -4.543 -19.781 -9.125 1 97.94 240 ASP B C 1
ATOM 4093 O O . ASP B 1 240 ? -5.371 -18.938 -8.805 1 97.94 240 ASP B O 1
ATOM 4097 N N . ILE B 1 241 ? -4.812 -20.953 -9.617 1 98.38 241 ILE B N 1
ATOM 4098 C CA . ILE B 1 241 ? -6.16 -21.297 -10.055 1 98.38 241 ILE B CA 1
ATOM 4099 C C . ILE B 1 241 ? -6.625 -22.562 -9.328 1 98.38 241 ILE B C 1
ATOM 4101 O O . ILE B 1 241 ? -5.844 -23.5 -9.133 1 98.38 241 ILE B O 1
ATOM 4105 N N . MET B 1 242 ? -7.887 -22.578 -8.992 1 97.38 242 MET B N 1
ATOM 4106 C CA . MET B 1 242 ? -8.523 -23.766 -8.445 1 97.38 242 MET B CA 1
ATOM 4107 C C . MET B 1 242 ? -9.594 -24.297 -9.398 1 97.38 242 MET B C 1
ATOM 4109 O O . MET B 1 242 ? -10.242 -23.516 -10.102 1 97.38 242 MET B O 1
ATOM 4113 N N . GLU B 1 243 ? -9.672 -25.578 -9.406 1 97.38 243 GLU B N 1
ATOM 4114 C CA . GLU B 1 243 ? -10.789 -26.219 -10.094 1 97.38 243 GLU B CA 1
ATOM 4115 C C . GLU B 1 243 ? -12 -26.359 -9.172 1 97.38 243 GLU B C 1
ATOM 4117 O O . GLU B 1 243 ? -12.07 -27.266 -8.352 1 97.38 243 GLU B O 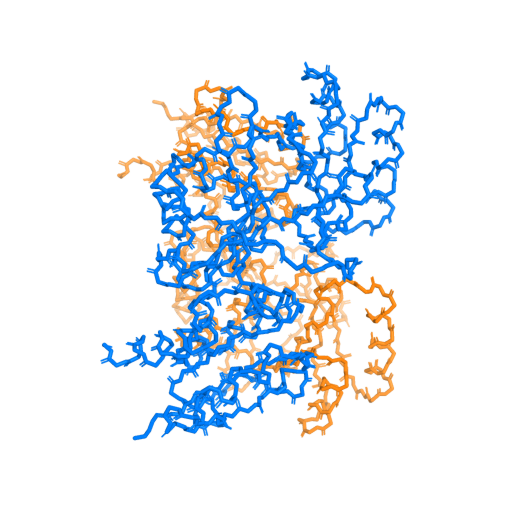1
ATOM 4122 N N . ASP B 1 244 ? -12.938 -25.469 -9.32 1 97.44 244 ASP B N 1
ATOM 4123 C CA . ASP B 1 244 ? -14.164 -25.469 -8.523 1 97.44 244 ASP B CA 1
ATOM 4124 C C . ASP B 1 244 ? -15.203 -26.422 -9.094 1 97.44 244 ASP B C 1
ATOM 4126 O O . ASP B 1 244 ? -15.469 -26.406 -10.297 1 97.44 244 ASP B O 1
ATOM 4130 N N . GLU B 1 245 ? -15.812 -27.234 -8.297 1 96.44 245 GLU B N 1
ATOM 4131 C CA . GLU B 1 245 ? -16.766 -28.25 -8.734 1 96.44 245 GLU B CA 1
ATOM 4132 C C . GLU B 1 245 ? -17.953 -27.625 -9.445 1 96.44 245 GLU B C 1
ATOM 4134 O O . GLU B 1 245 ? -18.484 -28.188 -10.398 1 96.44 245 GLU B O 1
ATOM 4139 N N . LYS B 1 246 ? -18.375 -26.484 -9.07 1 94.44 246 LYS B N 1
ATOM 4140 C CA . LYS B 1 246 ? -19.594 -25.859 -9.586 1 94.44 246 LYS B CA 1
ATOM 4141 C C . LYS B 1 246 ? -19.266 -24.844 -10.68 1 94.44 246 LYS B C 1
ATOM 4143 O O . LYS B 1 246 ? -19.922 -24.812 -11.719 1 94.44 246 LYS B O 1
ATOM 4148 N N . ARG B 1 247 ? -18.172 -24.109 -10.5 1 95.19 247 ARG B N 1
ATOM 4149 C CA . ARG B 1 247 ? -17.938 -22.953 -11.344 1 95.19 247 ARG B CA 1
ATOM 4150 C C . ARG B 1 247 ? -16.828 -23.234 -12.359 1 95.19 247 ARG B C 1
ATOM 4152 O O . ARG B 1 247 ? -16.594 -22.438 -13.266 1 95.19 247 ARG B O 1
ATOM 4159 N N . GLY B 1 248 ? -16.25 -24.344 -12.195 1 97.06 248 GLY B N 1
ATOM 4160 C CA . GLY B 1 248 ? -15.078 -24.578 -13.031 1 97.06 248 GLY B CA 1
ATOM 4161 C C . GLY B 1 248 ? -13.805 -23.969 -12.469 1 97.06 248 GLY B C 1
ATOM 4162 O O . GLY B 1 248 ? -13.438 -24.25 -11.32 1 97.06 248 GLY B O 1
ATOM 4163 N N . LEU B 1 249 ? -13.102 -23.094 -13.305 1 98.44 249 LEU B N 1
ATOM 4164 C CA . LEU B 1 249 ? -11.836 -22.531 -12.859 1 98.44 249 LEU B CA 1
ATOM 4165 C C . LEU B 1 249 ? -12.062 -21.203 -12.141 1 98.44 249 LEU B C 1
ATOM 4167 O O . LEU B 1 249 ? -12.859 -20.375 -12.594 1 98.44 249 LEU B O 1
ATOM 4171 N N . VAL B 1 250 ? -11.375 -21 -11.023 1 98.69 250 VAL B N 1
ATOM 4172 C CA . VAL B 1 250 ? -11.414 -19.719 -10.312 1 98.69 250 VAL B CA 1
ATOM 4173 C C . VAL B 1 250 ? -10 -19.312 -9.906 1 98.69 250 VAL B C 1
ATOM 4175 O O . VAL B 1 250 ? -9.195 -20.156 -9.516 1 98.69 250 VAL B O 1
ATOM 4178 N N . VAL B 1 251 ? -9.703 -18.047 -10.102 1 98.88 251 VAL B N 1
ATOM 4179 C CA . VAL B 1 251 ? -8.414 -17.516 -9.664 1 98.88 251 VAL B CA 1
ATOM 4180 C C . VAL B 1 251 ? -8.484 -17.109 -8.19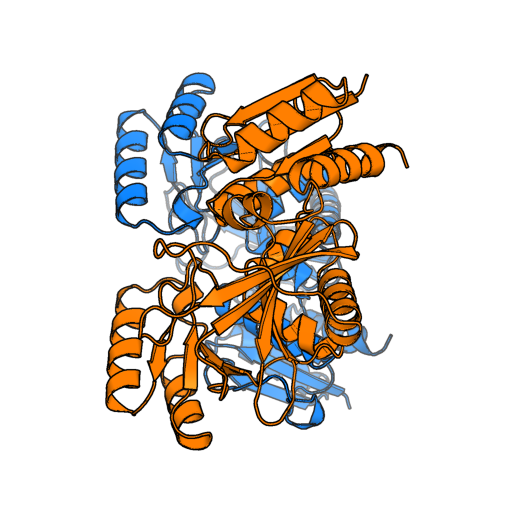5 1 98.88 251 VAL B C 1
ATOM 4182 O O . VAL B 1 251 ? -9.344 -16.312 -7.809 1 98.88 251 VAL B O 1
ATOM 4185 N N . HIS B 1 252 ? -7.566 -17.641 -7.371 1 97.75 252 HIS B N 1
ATOM 4186 C CA . HIS B 1 252 ? -7.688 -17.328 -5.953 1 97.75 252 HIS B CA 1
ATOM 4187 C C . HIS B 1 252 ? -6.5 -16.5 -5.473 1 97.75 252 HIS B C 1
ATOM 4189 O O . HIS B 1 252 ? -6.547 -15.906 -4.391 1 97.75 252 HIS B O 1
ATOM 4195 N N . GLU B 1 253 ? -5.465 -16.406 -6.281 1 98.12 253 GLU B N 1
ATOM 4196 C CA . GLU B 1 253 ? -4.324 -15.562 -5.926 1 98.12 253 GLU B CA 1
ATOM 4197 C C . GLU B 1 253 ? -3.48 -15.234 -7.152 1 98.12 253 GLU B C 1
ATOM 4199 O O . GLU B 1 253 ? -3.361 -16.047 -8.07 1 98.12 253 GLU B O 1
ATOM 4204 N N . VAL B 1 254 ? -2.969 -14.07 -7.23 1 98.69 254 VAL B N 1
ATOM 4205 C CA . VAL B 1 254 ? -1.972 -13.664 -8.219 1 98.69 254 VAL B CA 1
ATOM 4206 C C . VAL B 1 254 ? -0.703 -13.195 -7.508 1 98.69 254 VAL B C 1
ATOM 4208 O O . VAL B 1 254 ? -0.759 -12.344 -6.617 1 98.69 254 VAL B O 1
ATOM 4211 N N . ASN B 1 255 ? 0.403 -13.719 -7.906 1 97.81 255 ASN B N 1
ATOM 4212 C CA . ASN B 1 255 ? 1.678 -13.414 -7.266 1 97.81 255 ASN B CA 1
ATOM 4213 C C . ASN B 1 255 ? 2.592 -12.617 -8.188 1 97.81 255 ASN B C 1
ATOM 4215 O O . ASN B 1 255 ? 2.775 -12.977 -9.352 1 97.81 255 ASN B O 1
ATOM 4219 N N . ASN B 1 256 ? 3.166 -11.555 -7.602 1 97.94 256 ASN B N 1
ATOM 4220 C CA . ASN B 1 256 ? 4.035 -10.703 -8.398 1 97.94 256 ASN B CA 1
ATOM 4221 C C . ASN B 1 256 ? 5.488 -11.156 -8.328 1 97.94 256 ASN B C 1
ATOM 4223 O O . ASN B 1 256 ? 6.312 -10.742 -9.148 1 97.94 256 ASN B O 1
ATOM 4227 N N . THR B 1 257 ? 5.934 -11.883 -7.375 1 96.94 257 THR B N 1
ATOM 4228 C CA . THR B 1 257 ? 7.234 -12.539 -7.312 1 96.94 257 THR B CA 1
ATOM 4229 C C . THR B 1 257 ? 7.082 -14.055 -7.402 1 96.94 257 THR B C 1
ATOM 4231 O O . THR B 1 257 ? 7.203 -14.758 -6.398 1 96.94 257 THR B O 1
ATOM 4234 N N . VAL B 1 258 ? 6.93 -14.492 -8.562 1 95.69 258 VAL B N 1
ATOM 4235 C CA . VAL B 1 258 ? 6.539 -15.883 -8.773 1 95.69 258 VAL B CA 1
ATOM 4236 C C . VAL B 1 258 ? 7.766 -16.781 -8.688 1 95.69 258 VAL B C 1
ATOM 4238 O O . VAL B 1 258 ? 8.82 -16.469 -9.227 1 95.69 258 VAL B O 1
ATOM 4241 N N . GLU B 1 259 ? 7.656 -17.812 -7.93 1 94.75 259 GLU B N 1
ATOM 4242 C CA . GLU B 1 259 ? 8.648 -18.891 -7.93 1 94.75 259 GLU B CA 1
ATOM 4243 C C . GLU B 1 259 ? 8.461 -19.797 -9.133 1 94.75 259 GLU B C 1
ATOM 4245 O O . GLU B 1 259 ? 7.336 -20.188 -9.461 1 94.75 259 GLU B O 1
ATOM 4250 N N . PHE B 1 260 ? 9.594 -20.109 -9.828 1 96.25 260 PHE B N 1
ATOM 4251 C CA . PHE B 1 260 ? 9.414 -20.859 -11.062 1 96.25 260 PHE B CA 1
ATOM 4252 C C . PHE B 1 260 ? 10.398 -22.031 -11.133 1 96.25 260 PHE B C 1
ATOM 4254 O O . PHE B 1 260 ? 10.43 -22.766 -12.117 1 96.25 260 PHE B O 1
ATOM 4261 N N . LYS B 1 261 ? 11.203 -22.234 -10.094 1 94.44 261 LYS B N 1
ATOM 4262 C CA . LYS B 1 261 ? 12.227 -23.281 -10.109 1 94.44 261 LYS B CA 1
ATOM 4263 C C . LYS B 1 261 ? 11.617 -24.641 -10.406 1 94.44 261 LYS B C 1
ATOM 4265 O O . LYS B 1 261 ? 12.078 -25.359 -11.305 1 94.44 261 LYS B O 1
ATOM 4270 N N . GLY B 1 262 ? 10.594 -25 -9.664 1 91.44 262 GLY B N 1
ATOM 4271 C CA . GLY B 1 262 ? 9.953 -26.297 -9.867 1 91.44 262 GLY B CA 1
ATOM 4272 C C . GLY B 1 262 ? 9.375 -26.453 -11.258 1 91.44 262 GLY B C 1
ATOM 4273 O O . GLY B 1 262 ? 9.648 -27.453 -11.93 1 91.44 262 GLY B O 1
ATOM 4274 N N . LEU B 1 263 ? 8.633 -25.5 -11.664 1 94.88 263 LEU B N 1
ATOM 4275 C CA . LEU B 1 263 ? 7.965 -25.578 -12.961 1 94.88 263 LEU B CA 1
ATOM 4276 C C . LEU B 1 263 ? 8.984 -25.562 -14.094 1 94.88 263 LEU B C 1
ATOM 4278 O O . LEU B 1 263 ? 8.773 -26.203 -15.133 1 94.88 263 LEU B O 1
ATOM 4282 N N . SER B 1 264 ? 10.062 -24.875 -13.945 1 94.56 264 SER B N 1
ATOM 4283 C CA . SER B 1 264 ? 11.086 -24.766 -14.984 1 94.56 264 SER B CA 1
ATOM 4284 C C . SER B 1 264 ? 11.711 -26.125 -15.273 1 94.56 264 SER B C 1
ATOM 4286 O O . SER B 1 264 ? 12.258 -26.344 -16.359 1 94.56 264 SER B O 1
ATOM 4288 N N . ARG B 1 265 ? 11.609 -27.047 -14.32 1 91.94 265 ARG B N 1
ATOM 4289 C CA . ARG B 1 265 ? 12.219 -28.359 -14.469 1 91.94 265 ARG B CA 1
ATOM 4290 C C . ARG B 1 265 ? 11.414 -29.234 -15.43 1 91.94 265 ARG B C 1
ATOM 4292 O O . ARG B 1 265 ? 11.945 -30.172 -16.016 1 91.94 265 ARG B O 1
ATOM 4299 N N . VAL B 1 266 ? 10.203 -28.922 -15.555 1 92.12 266 VAL B N 1
ATOM 4300 C CA . VAL B 1 266 ? 9.352 -29.828 -16.312 1 92.12 266 VAL B CA 1
ATOM 4301 C C . VAL B 1 266 ? 8.703 -29.094 -17.484 1 92.12 266 VAL B C 1
ATOM 4303 O O . VAL B 1 266 ? 8.172 -29.719 -18.406 1 92.12 266 VAL B O 1
ATOM 4306 N N . ALA B 1 267 ? 8.766 -27.797 -17.453 1 95.56 267 ALA B N 1
ATOM 4307 C CA . ALA B 1 267 ? 8.133 -27 -18.5 1 95.56 267 ALA B CA 1
ATOM 4308 C C . ALA B 1 267 ? 8.789 -27.25 -19.844 1 95.56 267 ALA B C 1
ATOM 4310 O O . ALA B 1 267 ? 9.992 -27.516 -19.922 1 95.56 267 ALA B O 1
ATOM 4311 N N . GLN B 1 268 ? 8.008 -27.156 -20.891 1 95.62 268 GLN B N 1
ATOM 4312 C CA . GLN B 1 268 ? 8.523 -27.281 -22.25 1 95.62 268 GLN B CA 1
ATOM 4313 C C . GLN B 1 268 ? 9.219 -25.984 -22.688 1 95.62 268 GLN B C 1
ATOM 4315 O O . GLN B 1 268 ? 10.203 -26.031 -23.438 1 95.62 268 GLN B O 1
ATOM 4320 N N . ARG B 1 269 ? 8.703 -24.969 -22.188 1 97.31 269 ARG B N 1
ATOM 4321 C CA . ARG B 1 269 ? 9.281 -23.672 -22.516 1 97.31 269 ARG B CA 1
ATOM 4322 C C . ARG B 1 269 ? 10.336 -23.266 -21.484 1 97.31 269 ARG B C 1
ATOM 4324 O O . ARG B 1 269 ? 10.25 -23.641 -20.312 1 97.31 269 ARG B O 1
ATOM 4331 N N . ASN B 1 270 ? 11.344 -22.531 -21.922 1 98.25 270 ASN B N 1
ATOM 4332 C CA . ASN B 1 270 ? 12.391 -22.016 -21.047 1 98.25 270 ASN B CA 1
ATOM 4333 C C . ASN B 1 270 ? 11.938 -20.75 -20.312 1 98.25 270 ASN B C 1
ATOM 4335 O O . ASN B 1 270 ? 12.156 -19.641 -20.797 1 98.25 270 ASN B O 1
ATOM 4339 N N . ILE B 1 271 ? 11.422 -20.891 -19.125 1 98.62 271 ILE B N 1
ATOM 4340 C CA . ILE B 1 271 ? 10.734 -19.844 -18.375 1 98.62 271 ILE B CA 1
ATOM 4341 C C . ILE B 1 271 ? 11.711 -18.703 -18.062 1 98.62 271 ILE B C 1
ATOM 4343 O O . ILE B 1 271 ? 11.469 -17.547 -18.422 1 98.62 271 ILE B O 1
ATOM 4347 N N . PRO B 1 272 ? 12.859 -18.969 -17.484 1 98.62 272 PRO B N 1
ATOM 4348 C CA . PRO B 1 272 ? 13.766 -17.859 -17.188 1 98.62 272 PRO B CA 1
ATOM 4349 C C . PRO B 1 272 ? 14.25 -17.125 -18.438 1 98.62 272 PRO B C 1
ATOM 4351 O O . PRO B 1 272 ? 14.438 -15.906 -18.406 1 98.62 272 PRO B O 1
ATOM 4354 N N . LYS B 1 273 ? 14.469 -17.828 -19.5 1 98.62 273 LYS B N 1
ATOM 4355 C CA . LYS B 1 273 ? 14.852 -17.188 -20.75 1 98.62 273 LYS B CA 1
ATOM 4356 C C . LYS B 1 273 ? 13.766 -16.203 -21.219 1 98.62 273 LYS B C 1
ATOM 4358 O O . LYS B 1 273 ? 14.07 -15.062 -21.562 1 98.62 273 LYS B O 1
ATOM 4363 N N . GLU B 1 274 ? 12.555 -16.672 -21.172 1 98.69 274 GLU B N 1
ATOM 4364 C CA . GLU B 1 274 ? 11.445 -15.836 -21.625 1 98.69 274 GLU B CA 1
ATOM 4365 C C . GLU B 1 274 ? 11.242 -14.633 -20.703 1 98.69 274 GLU B C 1
ATOM 4367 O O . GLU B 1 274 ? 10.859 -13.555 -21.156 1 98.69 274 GLU B O 1
ATOM 4372 N N . MET B 1 275 ? 11.461 -14.797 -19.406 1 98.69 275 MET B N 1
ATOM 4373 C CA . MET B 1 275 ? 11.406 -13.68 -18.469 1 98.69 275 MET B CA 1
ATOM 4374 C C . MET B 1 275 ? 12.43 -12.609 -18.844 1 98.69 275 MET B C 1
ATOM 4376 O O . MET B 1 275 ? 12.094 -11.422 -18.922 1 98.69 275 MET B O 1
ATOM 4380 N N . VAL B 1 276 ? 13.648 -13.055 -19.109 1 98.5 276 VAL B N 1
ATOM 4381 C CA . VAL B 1 276 ? 14.734 -12.133 -19.438 1 98.5 276 VAL B CA 1
ATOM 4382 C C . VAL B 1 276 ? 14.438 -11.43 -20.766 1 98.5 276 VAL B C 1
ATOM 4384 O O . VAL B 1 276 ? 14.586 -10.211 -20.875 1 98.5 276 VAL B O 1
ATOM 4387 N N . GLU B 1 277 ? 13.992 -12.203 -21.719 1 98.19 277 GLU B N 1
ATOM 4388 C CA . GLU B 1 277 ? 13.656 -11.625 -23.016 1 98.19 277 GLU B CA 1
ATOM 4389 C C . GLU B 1 277 ? 12.547 -10.586 -22.891 1 98.19 277 GLU B C 1
ATOM 4391 O O . GLU B 1 277 ? 12.609 -9.516 -23.5 1 98.19 277 GLU B O 1
ATOM 4396 N N . PHE B 1 278 ? 11.594 -10.93 -22.156 1 98.38 278 PHE B N 1
ATOM 4397 C CA . PHE B 1 278 ? 10.492 -10.008 -21.938 1 98.38 278 PHE B CA 1
ATOM 4398 C C . PHE B 1 278 ? 10.984 -8.711 -21.312 1 98.38 278 PHE B C 1
ATOM 4400 O O . PHE B 1 278 ? 10.602 -7.621 -21.734 1 98.38 278 PHE B O 1
ATOM 4407 N N . ALA B 1 279 ? 11.812 -8.828 -20.281 1 98 279 ALA B N 1
ATOM 4408 C CA . ALA B 1 279 ? 12.352 -7.664 -19.578 1 98 279 ALA B CA 1
ATOM 4409 C C . ALA B 1 279 ? 13.141 -6.77 -20.531 1 98 279 ALA B C 1
ATOM 4411 O O . ALA B 1 279 ? 12.984 -5.547 -20.516 1 98 279 ALA B O 1
ATOM 4412 N N . LEU B 1 280 ? 13.938 -7.383 -21.344 1 96.62 280 LEU B N 1
ATOM 4413 C CA . LEU B 1 280 ? 14.781 -6.641 -22.281 1 96.62 280 LEU B CA 1
ATOM 4414 C C . LEU B 1 280 ? 13.945 -5.969 -23.359 1 96.62 280 LEU B C 1
ATOM 4416 O O . LEU B 1 280 ? 14.258 -4.859 -23.797 1 96.62 280 LEU B O 1
ATOM 4420 N N . ASN B 1 281 ? 12.883 -6.621 -23.734 1 95.5 281 ASN B N 1
ATOM 4421 C CA . ASN B 1 281 ? 11.992 -6.051 -24.734 1 95.5 281 ASN B CA 1
ATOM 4422 C C . ASN B 1 281 ? 11.148 -4.918 -24.172 1 95.5 281 ASN B C 1
ATOM 4424 O O . ASN B 1 281 ? 10.664 -4.059 -24.906 1 95.5 281 ASN B O 1
ATOM 4428 N N . TYR B 1 282 ? 10.938 -4.961 -22.922 1 91.5 282 TYR B N 1
ATOM 4429 C CA . TYR B 1 282 ? 10.156 -3.965 -22.203 1 91.5 282 TYR B CA 1
ATOM 4430 C C . TYR B 1 282 ? 10.758 -2.574 -22.359 1 91.5 282 TYR B C 1
ATOM 4432 O O . TYR B 1 282 ? 10.031 -1.58 -22.422 1 91.5 282 TYR B O 1
ATOM 4440 N N . VAL B 1 283 ? 12.016 -2.451 -22.438 1 88.94 283 VAL B N 1
ATOM 4441 C CA . VAL B 1 283 ? 12.672 -1.149 -22.484 1 88.94 283 VAL B CA 1
ATOM 4442 C C . VAL B 1 283 ? 13.062 -0.819 -23.922 1 88.94 283 VAL B C 1
ATOM 4444 O O . VAL B 1 283 ? 13.5 0.297 -24.219 1 88.94 283 VAL B O 1
ATOM 4447 N N . ARG B 1 284 ? 13.062 -1.728 -24.781 1 80.69 284 ARG B N 1
ATOM 4448 C CA . ARG B 1 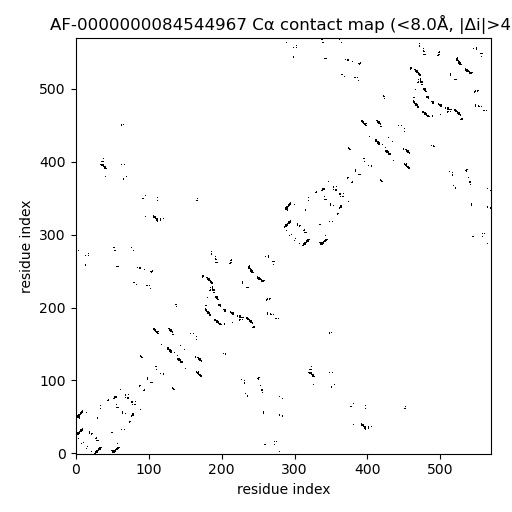284 ? 13.328 -1.413 -26.188 1 80.69 284 ARG B CA 1
ATOM 4449 C C . ARG B 1 284 ? 12.141 -0.703 -26.828 1 80.69 284 ARG B C 1
ATOM 4451 O O . ARG B 1 284 ? 12.297 0.025 -27.812 1 80.69 284 ARG B O 1
ATOM 4458 N N . LYS B 1 285 ? 11.078 -0.704 -26.281 1 60.12 285 LYS B N 1
ATOM 4459 C CA . LYS B 1 285 ? 9.922 -0.038 -26.875 1 60.12 285 LYS B CA 1
ATOM 4460 C C . LYS B 1 285 ? 9.828 1.415 -26.422 1 60.12 285 LYS B C 1
ATOM 4462 O O . LYS B 1 285 ? 10.273 1.755 -25.328 1 60.12 285 LYS B O 1
#

Solvent-accessible surface area (backbone atoms only — not comparable to full-atom values): 30127 Å² total; per-residue (Å²): 125,56,34,39,15,40,35,24,68,61,91,48,72,54,58,52,44,37,43,50,35,29,44,75,73,61,26,47,58,39,82,42,55,47,44,72,47,72,49,42,74,78,58,47,55,83,78,53,82,50,59,64,26,28,43,56,48,33,75,50,63,58,59,36,48,55,50,40,48,51,35,50,70,35,70,42,51,50,38,53,42,54,70,30,39,59,34,36,54,24,49,58,57,33,50,49,40,34,47,73,65,68,40,56,49,69,58,36,37,38,18,47,27,64,68,36,35,52,50,48,41,65,71,76,44,69,54,28,28,38,37,56,37,61,74,62,96,63,57,72,52,45,76,33,69,47,69,68,55,46,51,53,51,41,52,52,39,61,68,69,58,46,71,66,54,40,46,38,39,38,25,57,66,72,60,50,66,70,43,34,33,42,32,36,25,54,72,33,38,66,68,47,34,24,44,23,55,30,90,83,54,94,58,38,67,65,86,74,76,67,82,60,38,80,35,86,78,44,73,68,52,40,54,49,48,22,52,46,29,51,57,52,67,42,40,50,34,26,38,31,33,35,52,30,78,86,76,38,68,25,46,77,47,50,35,48,67,54,86,49,60,60,50,49,73,67,42,90,50,63,52,48,46,50,52,48,52,50,49,59,53,61,63,71,103,126,57,32,40,16,42,34,23,68,59,92,47,71,54,59,52,45,38,43,50,35,29,43,74,74,61,27,46,59,40,83,43,56,48,43,73,45,74,51,42,74,80,57,49,56,83,79,51,83,49,60,65,26,27,43,57,48,33,73,50,64,59,59,36,48,55,50,40,49,52,36,51,71,36,71,44,52,50,39,52,42,52,69,30,40,60,34,35,54,24,49,58,56,33,49,50,41,36,47,74,65,68,38,54,49,68,58,36,37,39,16,47,26,65,68,37,35,52,51,49,43,68,71,78,44,70,53,27,29,38,37,56,36,61,75,61,94,64,56,72,50,44,76,34,69,47,69,67,54,45,51,52,52,41,51,52,37,62,69,68,57,45,71,65,55,39,45,38,38,39,26,58,65,74,58,50,66,69,43,34,33,41,32,36,25,53,72,32,38,64,69,45,35,25,44,23,56,31,92,83,55,95,58,36,61,60,94,70,73,66,81,64,37,79,35,85,80,45,73,68,52,40,54,52,47,22,52,47,29,52,59,52,68,42,40,50,34,26,36,31,33,35,53,29,77,86,77,38,69,26,46,78,47,50,36,46,66,55,84,49,59,59,51,49,74,67,41,90,49,63,54,48,45,51,52,47,50,50,52,58,51,63,63,71,102